Protein AF-Q9B6D2-F1 (afdb_monomer_lite)

Organism: Yarrowia lipolytica (strain CLIB 122 / E 150) (NCBI:txid284591)

Radius of gyration: 36.84 Å; chains: 1; bounding box: 107×86×89 Å

Structure (mmCIF, N/CA/C/O backbone):
data_AF-Q9B6D2-F1
#
_entry.id   AF-Q9B6D2-F1
#
loop_
_atom_site.group_PDB
_atom_site.id
_atom_site.type_symbol
_atom_site.label_atom_id
_atom_site.label_alt_id
_atom_site.label_comp_id
_atom_site.label_asym_id
_atom_site.label_entity_id
_atom_site.label_seq_id
_atom_site.pdbx_PDB_ins_code
_atom_site.Cartn_x
_atom_site.Cartn_y
_atom_site.Cartn_z
_atom_site.occupancy
_atom_site.B_iso_or_equiv
_atom_site.auth_seq_id
_atom_site.auth_comp_id
_atom_site.auth_asym_id
_atom_site.auth_atom_id
_atom_site.pdbx_PDB_model_num
ATOM 1 N N . MET A 1 1 ? -15.284 37.664 8.260 1.00 58.66 1 MET A N 1
ATOM 2 C CA . MET A 1 1 ? -15.817 36.287 8.170 1.00 58.66 1 MET A CA 1
ATOM 3 C C . MET A 1 1 ? -14.659 35.299 8.273 1.00 58.66 1 MET A C 1
ATOM 5 O O . MET A 1 1 ? -14.003 35.049 7.273 1.00 58.66 1 MET A O 1
ATOM 9 N N . TYR A 1 2 ? -14.352 34.792 9.470 1.00 69.69 2 TYR A N 1
ATOM 10 C CA . TYR A 1 2 ? -13.282 33.807 9.674 1.00 69.69 2 TYR A CA 1
ATOM 11 C C . TYR A 1 2 ? -13.768 32.735 10.651 1.00 69.69 2 TYR A C 1
ATOM 13 O O . TYR A 1 2 ? -13.781 32.960 11.857 1.00 69.69 2 TYR A O 1
ATOM 21 N N . ASN A 1 3 ? -14.158 31.577 10.119 1.00 84.06 3 ASN A N 1
ATOM 22 C CA . ASN A 1 3 ? -14.496 30.399 10.911 1.00 84.06 3 ASN A CA 1
ATOM 23 C C . ASN A 1 3 ? -13.406 29.355 10.645 1.00 84.06 3 ASN A C 1
ATOM 25 O O . ASN A 1 3 ? -13.353 28.771 9.563 1.00 84.06 3 ASN A O 1
ATOM 29 N N . ALA A 1 4 ? -12.507 29.140 11.610 1.00 84.56 4 ALA A N 1
ATOM 30 C CA . ALA A 1 4 ? -11.338 28.275 11.419 1.00 84.56 4 ALA A CA 1
ATOM 31 C C . ALA A 1 4 ? -11.726 26.849 10.979 1.00 84.56 4 ALA A C 1
ATOM 33 O O . ALA A 1 4 ? -11.124 26.318 10.049 1.00 84.56 4 ALA A O 1
ATOM 34 N N . ILE A 1 5 ? -12.781 26.274 11.575 1.00 88.19 5 ILE A N 1
ATOM 35 C CA . ILE A 1 5 ? -13.311 24.943 11.225 1.00 88.19 5 ILE A CA 1
ATOM 36 C C . ILE A 1 5 ? -13.705 24.861 9.749 1.00 88.19 5 ILE A C 1
ATOM 38 O O . ILE A 1 5 ? -13.246 23.965 9.040 1.00 88.19 5 ILE A O 1
ATOM 42 N N . SER A 1 6 ? -14.526 25.800 9.263 1.00 91.12 6 SER A N 1
ATOM 43 C CA . SER A 1 6 ? -15.007 25.744 7.880 1.00 91.12 6 SER A CA 1
ATOM 44 C C . SER A 1 6 ? -13.858 25.882 6.884 1.00 91.12 6 SER A C 1
ATOM 46 O O . SER A 1 6 ? -13.852 25.184 5.874 1.00 91.12 6 SER A O 1
ATOM 48 N N . LEU A 1 7 ? -12.837 26.691 7.195 1.00 92.81 7 LEU A N 1
ATOM 49 C CA . LEU A 1 7 ? -11.623 26.803 6.385 1.00 92.81 7 LEU A CA 1
ATOM 50 C C . LEU A 1 7 ? -10.789 25.510 6.386 1.00 92.81 7 LEU A C 1
ATOM 52 O O . LEU A 1 7 ? -10.350 25.075 5.321 1.00 92.81 7 LEU A O 1
ATOM 56 N N . ILE A 1 8 ? -10.605 24.868 7.545 1.00 93.75 8 ILE A N 1
ATOM 57 C CA . ILE A 1 8 ? -9.894 23.580 7.665 1.00 93.75 8 ILE A CA 1
ATOM 58 C C . ILE A 1 8 ? -10.576 22.489 6.821 1.00 93.75 8 ILE A C 1
ATOM 60 O O . ILE A 1 8 ? -9.881 21.669 6.226 1.00 93.75 8 ILE A O 1
ATOM 64 N N . ILE A 1 9 ? -11.909 22.500 6.725 1.00 94.38 9 ILE A N 1
ATOM 65 C CA . ILE A 1 9 ? -12.689 21.515 5.959 1.00 94.38 9 ILE A CA 1
ATOM 66 C C . ILE A 1 9 ? -12.764 21.865 4.459 1.00 94.38 9 ILE A C 1
ATOM 68 O O . ILE A 1 9 ? -12.603 20.983 3.611 1.00 94.38 9 ILE A O 1
ATOM 72 N N . ILE A 1 10 ? -12.989 23.134 4.093 1.00 94.81 10 ILE A N 1
ATOM 73 C CA . ILE A 1 10 ? -13.262 23.515 2.695 1.00 94.81 10 ILE A CA 1
ATOM 74 C C . ILE A 1 10 ? -12.000 23.591 1.827 1.00 94.81 10 ILE A C 1
ATOM 76 O O . ILE A 1 10 ? -12.053 23.216 0.657 1.00 94.81 10 ILE A O 1
ATOM 80 N N . LEU A 1 11 ? -10.848 24.015 2.365 1.00 95.81 11 LEU A N 1
ATOM 81 C CA . LEU A 1 11 ? -9.610 24.128 1.577 1.00 95.81 11 LEU A CA 1
ATOM 82 C C . LEU A 1 11 ? -9.130 22.768 1.013 1.00 95.81 11 LEU A C 1
ATOM 84 O O . LEU A 1 11 ? -8.825 22.717 -0.182 1.00 95.81 11 LEU A O 1
ATOM 88 N N . PRO A 1 12 ? -9.111 21.658 1.785 1.00 95.50 12 PRO A N 1
ATOM 89 C CA . PRO A 1 12 ? -8.809 20.319 1.270 1.00 95.50 12 PRO A CA 1
ATOM 90 C C . PRO A 1 12 ? -9.875 19.782 0.307 1.00 95.50 12 PRO A C 1
ATOM 92 O O . PRO A 1 12 ? -9.562 19.024 -0.610 1.00 95.50 12 PRO A O 1
ATOM 95 N N . CYS A 1 13 ? -11.139 20.183 0.483 1.00 96.56 13 CYS A N 1
ATOM 96 C CA . CYS A 1 13 ? -12.216 19.839 -0.445 1.00 96.56 13 CYS A CA 1
ATOM 97 C C . CYS A 1 13 ? -11.993 20.501 -1.817 1.00 96.56 13 CYS A C 1
ATOM 99 O O . CYS A 1 13 ? -12.036 19.836 -2.853 1.00 96.56 13 CYS A O 1
ATOM 101 N N . ILE A 1 14 ? -11.638 21.792 -1.827 1.00 96.94 14 ILE A N 1
ATOM 102 C CA . ILE A 1 14 ? -11.254 22.527 -3.040 1.00 96.94 14 ILE A CA 1
ATOM 103 C C . ILE A 1 14 ? -10.003 21.900 -3.674 1.00 96.94 14 ILE A C 1
ATOM 105 O O . ILE A 1 14 ? -9.982 21.686 -4.886 1.00 96.94 14 ILE A O 1
ATOM 109 N N . SER A 1 15 ? -8.980 21.548 -2.884 1.00 95.81 15 SER A N 1
ATOM 110 C CA . SER A 1 15 ? -7.762 20.918 -3.416 1.00 95.81 15 SER A CA 1
ATOM 111 C C . SER A 1 15 ? -7.998 19.499 -3.956 1.00 95.81 15 SER A C 1
ATOM 113 O O . SER A 1 15 ? -7.260 19.044 -4.827 1.00 95.81 15 SER A O 1
ATOM 115 N N . TRP A 1 16 ? -9.048 18.807 -3.511 1.00 96.69 16 TRP A N 1
ATOM 116 C CA . TRP A 1 16 ? -9.487 17.533 -4.082 1.00 96.69 16 TRP A CA 1
ATOM 117 C C . TRP A 1 16 ? -10.267 17.712 -5.392 1.00 96.69 16 TRP A C 1
ATOM 119 O O . TRP A 1 16 ? -9.879 17.138 -6.418 1.00 96.69 16 TRP A O 1
ATOM 129 N N . LEU A 1 17 ? -11.358 18.484 -5.354 1.00 97.00 17 LEU A N 1
ATOM 130 C CA . LEU A 1 17 ? -12.343 18.574 -6.435 1.00 97.00 17 LEU A CA 1
ATOM 131 C C . LEU A 1 17 ? -11.850 19.409 -7.618 1.00 97.00 17 LEU A C 1
ATOM 133 O O . LEU A 1 17 ? -12.058 19.030 -8.771 1.00 97.00 17 LEU A O 1
ATOM 137 N N . PHE A 1 18 ? -11.169 20.528 -7.367 1.00 95.94 18 PHE A N 1
ATOM 138 C CA . PHE A 1 18 ? -10.777 21.452 -8.432 1.00 95.94 18 PHE A CA 1
ATOM 139 C C . PHE A 1 18 ? -9.821 20.806 -9.462 1.00 95.94 18 PHE A C 1
ATOM 141 O O . PHE A 1 18 ? -10.059 20.954 -10.664 1.00 95.94 18 PHE A O 1
ATOM 148 N N . PRO A 1 19 ? -8.821 19.988 -9.064 1.00 95.12 19 PRO A N 1
ATOM 149 C CA . PRO A 1 19 ? -8.037 19.194 -10.010 1.00 95.12 19 PRO A CA 1
ATOM 150 C C . PRO A 1 19 ? -8.808 18.113 -10.781 1.00 95.12 19 PRO A C 1
ATOM 152 O O . PRO A 1 19 ? -8.348 17.729 -11.854 1.00 95.12 19 PRO A O 1
ATOM 155 N N . LEU A 1 20 ? -9.943 17.606 -10.278 1.00 94.25 20 LEU A N 1
ATOM 156 C CA . LEU A 1 20 ? -10.763 16.636 -11.022 1.00 94.25 20 LEU A CA 1
ATOM 157 C C . LEU A 1 20 ? -11.500 17.308 -12.180 1.00 94.25 20 LEU A C 1
ATOM 159 O O . LEU A 1 20 ? -11.475 16.793 -13.295 1.00 94.25 20 LEU A O 1
ATOM 163 N N . PHE A 1 21 ? -12.114 18.467 -11.930 1.00 94.56 21 PHE A N 1
ATOM 164 C CA . PHE A 1 21 ? -12.902 19.181 -12.938 1.00 94.56 21 PHE A CA 1
ATOM 165 C C . PHE A 1 21 ? -12.042 19.973 -13.936 1.00 94.56 21 PHE A C 1
ATOM 167 O O . PHE A 1 21 ? -12.333 19.978 -15.133 1.00 94.56 21 PHE A O 1
ATOM 174 N N . PHE A 1 22 ? -10.969 20.620 -13.467 1.00 95.00 22 PHE A N 1
ATOM 175 C CA . PHE A 1 22 ? -10.175 21.566 -14.269 1.00 95.00 22 PHE A CA 1
ATOM 176 C C . PHE A 1 22 ? -8.749 21.090 -14.582 1.00 95.00 22 PHE A C 1
ATOM 178 O O . PHE A 1 22 ? -7.970 21.798 -15.226 1.00 95.00 22 PHE A O 1
ATOM 185 N N . GLY A 1 23 ? -8.375 19.884 -14.150 1.00 91.38 23 GLY A N 1
ATOM 186 C CA . GLY A 1 23 ? -7.006 19.382 -14.275 1.00 91.38 23 GLY A CA 1
ATOM 187 C C . GLY A 1 23 ? -6.511 19.183 -15.713 1.00 91.38 23 GLY A C 1
ATOM 188 O O . GLY A 1 23 ? -5.304 19.251 -15.947 1.00 91.38 23 GLY A O 1
ATOM 189 N N . ARG A 1 24 ? -7.415 18.988 -16.687 1.00 91.19 24 ARG A N 1
ATOM 190 C CA . ARG A 1 24 ? -7.060 18.912 -18.118 1.00 91.19 24 ARG A CA 1
ATOM 191 C C . ARG A 1 24 ? -6.735 20.291 -18.702 1.00 91.19 24 ARG A C 1
ATOM 193 O O . ARG A 1 24 ? -5.881 20.388 -19.573 1.00 91.19 24 ARG A O 1
ATOM 200 N N . GLN A 1 25 ? -7.408 21.334 -18.222 1.00 94.12 25 GLN A N 1
ATOM 201 C CA . GLN A 1 25 ? -7.291 22.715 -18.685 1.00 94.12 25 GLN A CA 1
ATOM 202 C C . GLN A 1 25 ? -6.065 23.413 -18.074 1.00 94.12 25 GLN A C 1
ATOM 204 O O . GLN A 1 25 ? -5.375 24.159 -18.758 1.00 94.12 25 GLN A O 1
ATOM 209 N N . LEU A 1 26 ? -5.789 23.159 -16.791 1.00 91.06 26 LEU A N 1
ATOM 210 C CA . LEU A 1 26 ? -4.755 23.857 -16.012 1.00 91.06 26 LEU A CA 1
ATOM 211 C C . LEU A 1 26 ? -3.371 23.187 -16.063 1.00 91.06 26 LEU A C 1
ATOM 213 O O . LEU A 1 26 ? -2.359 23.809 -15.737 1.00 91.06 26 LEU A O 1
ATOM 217 N N . GLY A 1 27 ? -3.320 21.905 -16.434 1.00 92.31 27 GLY A N 1
ATOM 218 C CA . GLY A 1 27 ? -2.093 21.112 -16.444 1.00 92.31 27 GLY A CA 1
ATOM 219 C C . GLY A 1 27 ? -1.543 20.779 -15.049 1.00 92.31 27 GLY A C 1
ATOM 220 O O . GLY A 1 27 ? -1.989 21.268 -14.008 1.00 92.31 27 GLY A O 1
ATOM 221 N N . TYR A 1 28 ? -0.532 19.908 -15.017 1.00 92.56 28 TYR A N 1
ATOM 222 C CA . TYR A 1 28 ? 0.019 19.383 -13.763 1.00 92.56 28 TYR A CA 1
ATOM 223 C C . TYR A 1 28 ? 0.777 20.440 -12.943 1.00 92.56 28 TYR A C 1
ATOM 225 O O . TYR A 1 28 ? 0.679 20.438 -11.717 1.00 92.56 28 TYR A O 1
ATOM 233 N N . VAL A 1 29 ? 1.489 21.377 -13.582 1.00 93.75 29 VAL A N 1
ATOM 234 C CA . VAL A 1 29 ? 2.290 22.404 -12.882 1.00 93.75 29 VAL A CA 1
ATOM 235 C C . VAL A 1 29 ? 1.417 23.315 -12.014 1.00 93.75 29 VAL A C 1
ATOM 237 O O . VAL A 1 29 ? 1.795 23.631 -10.887 1.00 93.75 29 VAL A O 1
ATOM 240 N N . PHE A 1 30 ? 0.235 23.708 -12.499 1.00 95.56 30 PHE A N 1
ATOM 241 C CA . PHE A 1 30 ? -0.700 24.500 -11.703 1.00 95.56 30 PHE A CA 1
ATOM 242 C C . PHE A 1 30 ? -1.341 23.657 -10.594 1.00 95.56 30 PHE A C 1
ATOM 244 O O . PHE A 1 30 ? -1.321 24.060 -9.435 1.00 95.56 30 PHE A O 1
ATOM 251 N N . VAL A 1 31 ? -1.841 22.459 -10.923 1.00 95.50 31 VAL A N 1
ATOM 252 C CA . VAL A 1 31 ? -2.498 21.555 -9.959 1.00 95.50 31 VAL A CA 1
ATOM 253 C C . VAL A 1 31 ? -1.584 21.194 -8.785 1.00 95.50 31 VAL A C 1
ATOM 255 O O . VAL A 1 31 ? -2.001 21.288 -7.631 1.00 95.50 31 VAL A O 1
ATOM 258 N N . THR A 1 32 ? -0.334 20.813 -9.049 1.00 94.50 32 THR A N 1
ATOM 259 C CA . THR A 1 32 ? 0.647 20.465 -8.003 1.00 94.50 32 THR A CA 1
ATOM 260 C C . THR A 1 32 ? 0.937 21.640 -7.061 1.00 94.50 32 THR A C 1
ATOM 262 O O . THR A 1 32 ? 0.968 21.475 -5.838 1.00 94.50 32 THR A O 1
ATOM 265 N N . ARG A 1 33 ? 1.084 22.855 -7.605 1.00 94.88 33 ARG A N 1
ATOM 266 C CA . ARG A 1 33 ? 1.273 24.080 -6.812 1.00 94.88 33 ARG A CA 1
ATOM 267 C C . ARG A 1 33 ? 0.021 24.450 -6.016 1.00 94.88 33 ARG A C 1
ATOM 269 O O . ARG A 1 33 ? 0.123 24.617 -4.811 1.00 94.88 33 ARG A O 1
ATOM 276 N N . MET A 1 34 ? -1.151 24.510 -6.645 1.00 96.50 34 MET A N 1
ATOM 277 C CA . MET A 1 34 ? -2.415 24.861 -5.986 1.00 96.50 34 MET A CA 1
ATOM 278 C C . MET A 1 34 ? -2.771 23.906 -4.838 1.00 96.50 34 MET A C 1
ATOM 280 O O . MET A 1 34 ? -3.148 24.342 -3.755 1.00 96.50 34 MET A O 1
ATOM 284 N N . THR A 1 35 ? -2.653 22.595 -5.057 1.00 96.31 35 THR A N 1
ATOM 285 C CA . THR A 1 35 ? -2.968 21.607 -4.012 1.00 96.31 35 THR A CA 1
ATOM 286 C C . THR A 1 35 ? -2.002 21.710 -2.834 1.00 96.31 35 THR A C 1
ATOM 288 O O . THR A 1 35 ? -2.440 21.734 -1.686 1.00 96.31 35 THR A O 1
ATOM 291 N N . SER A 1 36 ? -0.698 21.860 -3.096 1.00 95.25 36 SER A N 1
ATOM 292 C CA . SER A 1 36 ? 0.284 22.080 -2.028 1.00 95.25 36 SER A CA 1
ATOM 293 C C . SER A 1 36 ? 0.062 23.393 -1.269 1.00 95.25 36 SER A C 1
ATOM 295 O O . SER A 1 36 ? 0.117 23.370 -0.041 1.00 95.25 36 SER A O 1
ATOM 297 N N . THR A 1 37 ? -0.250 24.515 -1.932 1.00 96.94 37 THR A N 1
ATOM 298 C CA . THR A 1 37 ? -0.495 25.791 -1.235 1.00 96.94 37 THR A CA 1
ATOM 299 C C . THR A 1 37 ? -1.759 25.756 -0.383 1.00 96.94 37 THR A C 1
ATOM 301 O O . THR A 1 37 ? -1.708 26.200 0.761 1.00 96.94 37 THR A O 1
ATOM 304 N N . LEU A 1 38 ? -2.860 25.173 -0.871 1.00 97.50 38 LEU A N 1
ATOM 305 C CA . LEU A 1 38 ? -4.093 25.013 -0.088 1.00 97.50 38 LEU A CA 1
ATOM 306 C C . LEU A 1 38 ? -3.852 24.191 1.185 1.00 97.50 38 LEU A C 1
ATOM 308 O O . LEU A 1 38 ? -4.224 24.622 2.276 1.00 97.50 38 LEU A O 1
ATOM 312 N N . ILE A 1 39 ? -3.152 23.059 1.077 1.00 95.12 39 ILE A N 1
ATOM 313 C CA . ILE A 1 39 ? -2.816 22.230 2.240 1.00 95.12 39 ILE A CA 1
ATOM 314 C C . ILE A 1 39 ? -1.845 22.960 3.188 1.00 95.12 39 ILE A C 1
ATOM 316 O O . ILE A 1 39 ? -2.033 22.910 4.403 1.00 95.12 39 ILE A O 1
ATOM 320 N N . ILE A 1 40 ? -0.858 23.712 2.684 1.00 95.38 40 ILE A N 1
ATOM 321 C CA . ILE A 1 40 ? 0.010 24.552 3.532 1.00 95.38 40 ILE A CA 1
ATOM 322 C C . ILE A 1 40 ? -0.824 25.589 4.298 1.00 95.38 40 ILE A C 1
ATOM 324 O O . ILE A 1 40 ? -0.661 25.713 5.512 1.00 95.38 40 ILE A O 1
ATOM 328 N N . ILE A 1 41 ? -1.770 26.272 3.649 1.00 96.62 41 ILE A N 1
ATOM 329 C CA . ILE A 1 41 ? -2.660 27.226 4.326 1.00 96.62 41 ILE A CA 1
ATOM 330 C C . ILE A 1 41 ? -3.480 26.518 5.418 1.00 96.62 41 ILE A C 1
ATOM 332 O O . ILE A 1 41 ? -3.551 27.030 6.535 1.00 96.62 41 ILE A O 1
ATOM 336 N N . THR A 1 42 ? -3.994 25.302 5.179 1.00 95.75 42 THR A N 1
ATOM 337 C CA . THR A 1 42 ? -4.675 24.542 6.249 1.00 95.75 42 THR A CA 1
ATOM 338 C C . THR A 1 42 ? -3.760 24.203 7.419 1.00 95.75 42 THR A C 1
ATOM 340 O O . THR A 1 42 ? -4.217 24.271 8.556 1.00 95.75 42 THR A O 1
ATOM 343 N N . THR A 1 43 ? -2.467 23.921 7.190 1.00 90.94 43 THR A N 1
ATOM 344 C CA . THR A 1 43 ? -1.531 23.686 8.305 1.00 90.94 43 THR A CA 1
ATOM 345 C C . THR A 1 43 ? -1.390 24.914 9.187 1.00 90.94 43 THR A C 1
ATOM 347 O O . THR A 1 43 ? -1.482 24.803 10.409 1.00 90.94 43 THR A O 1
ATOM 350 N N . LEU A 1 44 ? -1.228 26.090 8.576 1.00 95.19 44 LEU A N 1
ATOM 351 C CA . LEU A 1 44 ? -1.072 27.356 9.288 1.00 95.19 44 LEU A CA 1
ATOM 352 C C . LEU A 1 44 ? -2.335 27.696 10.090 1.00 95.19 44 LEU A C 1
ATOM 354 O O . LEU A 1 44 ? -2.225 28.098 11.245 1.00 95.19 44 LEU A O 1
ATOM 358 N N . ILE A 1 45 ? -3.522 27.441 9.529 1.00 94.00 45 ILE A N 1
ATOM 359 C CA . ILE A 1 45 ? -4.798 27.592 10.241 1.00 94.00 45 ILE A CA 1
ATOM 360 C C . ILE A 1 45 ? -4.896 26.602 11.415 1.00 94.00 45 ILE A C 1
ATOM 362 O O . ILE A 1 45 ? -5.257 27.019 12.512 1.00 94.00 45 ILE A O 1
ATOM 366 N N . THR A 1 46 ? -4.512 25.327 11.251 1.00 91.38 46 THR A N 1
ATOM 367 C CA . THR A 1 46 ? -4.507 24.370 12.379 1.00 91.38 46 THR A CA 1
ATOM 368 C C . THR A 1 46 ? -3.503 24.738 13.475 1.00 91.38 46 THR A C 1
ATOM 370 O O . THR A 1 46 ? -3.815 24.584 14.651 1.00 91.38 46 THR A O 1
ATOM 373 N N . TYR A 1 47 ? -2.330 25.281 13.131 1.00 90.19 47 TYR A N 1
ATOM 374 C CA . TYR A 1 47 ? -1.372 25.784 14.123 1.00 90.19 47 TYR A CA 1
ATOM 375 C C . TYR A 1 47 ? -1.897 27.014 14.869 1.00 90.19 47 TYR A C 1
ATOM 377 O O . TYR A 1 47 ? -1.750 27.098 16.088 1.00 90.19 47 TYR A O 1
ATOM 385 N N . TYR A 1 48 ? -2.531 27.946 14.155 1.00 91.62 48 TYR A N 1
ATOM 386 C CA . TYR A 1 48 ? -3.150 29.125 14.755 1.00 91.62 48 TYR A CA 1
ATOM 387 C C . TYR A 1 48 ? -4.297 28.741 15.700 1.00 91.62 48 TYR A C 1
ATOM 389 O O . TYR A 1 48 ? -4.342 29.214 16.834 1.00 91.62 48 TYR A O 1
ATOM 397 N N . TYR A 1 49 ? -5.167 27.817 15.284 1.00 90.12 49 TYR A N 1
ATOM 398 C CA . TYR A 1 49 ? -6.252 27.329 16.132 1.00 90.12 49 TYR A CA 1
ATOM 399 C C . TYR A 1 49 ? -5.740 26.549 17.354 1.00 90.12 49 TYR A C 1
ATOM 401 O O . TYR A 1 49 ? -6.248 26.735 18.454 1.00 90.12 49 TYR A O 1
ATOM 409 N N . PHE A 1 50 ? -4.682 25.743 17.209 1.00 88.44 50 PHE A N 1
ATOM 410 C CA . PHE A 1 50 ? -4.031 25.097 18.354 1.00 88.44 50 PHE A CA 1
ATOM 411 C C . PHE A 1 50 ? -3.500 26.116 19.373 1.00 88.44 50 PHE A C 1
ATOM 413 O O . PHE A 1 50 ? -3.694 25.938 20.573 1.00 88.44 50 PHE A O 1
ATOM 420 N N . TYR A 1 51 ? -2.883 27.208 18.910 1.00 89.50 51 TYR A N 1
ATOM 421 C CA . TYR A 1 51 ? -2.442 28.296 19.784 1.00 89.50 51 TYR A CA 1
ATOM 422 C C . TYR A 1 51 ? -3.619 28.984 20.501 1.00 89.50 51 TYR A C 1
ATOM 424 O O . TYR A 1 51 ? -3.532 29.241 21.699 1.00 89.50 51 TYR A O 1
ATOM 432 N N . GLN A 1 52 ? -4.741 29.218 19.809 1.00 87.88 52 GLN A N 1
ATOM 433 C CA . GLN A 1 52 ? -5.962 29.748 20.430 1.00 87.88 52 GLN A CA 1
ATOM 434 C C . GLN A 1 52 ? -6.553 28.793 21.479 1.00 87.88 52 GLN A C 1
ATOM 436 O O . GLN A 1 52 ? -6.935 29.237 22.561 1.00 87.88 52 GLN A O 1
ATOM 441 N N . LEU A 1 53 ? -6.603 27.488 21.189 1.00 86.38 53 LEU A N 1
ATOM 442 C CA . LEU A 1 53 ? -7.172 26.489 22.095 1.00 86.38 53 LEU A CA 1
ATOM 443 C C . LEU A 1 53 ? -6.308 26.291 23.351 1.00 86.38 53 LEU A C 1
ATOM 445 O O . LEU A 1 53 ? -6.856 26.127 24.434 1.00 86.38 53 LEU A O 1
ATOM 449 N N . LEU A 1 54 ? -4.979 26.416 23.247 1.00 84.50 54 LEU A N 1
ATOM 450 C CA . LEU A 1 54 ? -4.090 26.480 24.418 1.00 84.50 54 LEU A CA 1
ATOM 451 C C . LEU A 1 54 ? -4.352 27.699 25.322 1.00 84.50 54 LEU A C 1
ATOM 453 O O . LEU A 1 54 ? -4.054 27.632 26.512 1.00 84.50 54 LEU A O 1
ATOM 457 N N . GLY A 1 55 ? -4.869 28.803 24.772 1.00 84.50 55 GLY A N 1
ATOM 458 C CA . GLY A 1 55 ? -5.186 30.019 25.527 1.00 84.50 55 GLY A CA 1
ATOM 459 C C . GLY A 1 55 ? -6.581 30.009 26.158 1.00 84.50 55 GLY A C 1
ATOM 460 O O . GLY A 1 55 ? -6.715 30.306 27.340 1.00 84.50 55 GLY A O 1
ATOM 461 N N . ASN A 1 56 ? -7.611 29.656 25.380 1.00 79.94 56 ASN A N 1
ATOM 462 C CA . ASN A 1 56 ? -9.016 29.785 25.794 1.00 79.94 56 ASN A CA 1
ATOM 463 C C . ASN A 1 56 ? -9.716 28.459 26.142 1.00 79.94 56 ASN A C 1
ATOM 465 O O . ASN A 1 56 ? -10.815 28.509 26.679 1.00 79.94 56 ASN A O 1
ATOM 469 N N . ASN A 1 57 ? -9.132 27.300 25.810 1.00 79.25 57 ASN A N 1
ATOM 470 C CA . ASN A 1 57 ? -9.611 25.926 26.072 1.00 79.25 57 ASN A CA 1
ATOM 471 C C . ASN A 1 57 ? -11.082 25.582 25.717 1.00 79.25 57 ASN A C 1
ATOM 473 O O . ASN A 1 57 ? -11.530 24.470 25.986 1.00 79.25 57 ASN A O 1
ATOM 477 N N . ASN A 1 58 ? -11.822 26.492 25.082 1.00 80.19 58 ASN A N 1
ATOM 478 C CA . ASN A 1 58 ? -13.175 26.256 24.591 1.00 80.19 58 ASN A CA 1
ATOM 479 C C . ASN A 1 58 ? -13.116 25.614 23.193 1.00 80.19 58 ASN A C 1
ATOM 481 O O . ASN A 1 58 ? -12.562 26.237 22.276 1.00 80.19 58 ASN A O 1
ATOM 485 N N . PRO A 1 59 ? -13.686 24.410 22.996 1.00 83.88 59 PRO A N 1
ATOM 486 C CA . PRO A 1 59 ? -13.850 23.849 21.663 1.00 83.88 59 PRO A CA 1
ATOM 487 C C . PRO A 1 59 ? -14.825 24.710 20.854 1.00 83.88 59 PRO A C 1
ATOM 489 O O . PRO A 1 59 ? -15.729 25.346 21.401 1.00 83.88 59 PRO A O 1
ATOM 492 N N . ILE A 1 60 ? -14.632 24.752 19.536 1.00 85.19 60 ILE A N 1
ATOM 493 C CA . ILE A 1 60 ? -15.619 25.334 18.623 1.00 85.19 60 ILE A CA 1
ATOM 494 C C . ILE A 1 60 ? -16.428 24.194 18.013 1.00 85.19 60 ILE A C 1
ATOM 496 O O . ILE A 1 60 ? -15.852 23.227 17.509 1.00 85.19 60 ILE A O 1
ATOM 500 N N . ASN A 1 61 ? -17.748 24.373 18.007 1.00 89.62 61 ASN A N 1
ATOM 501 C CA . ASN A 1 61 ? -18.696 23.495 17.334 1.00 89.62 61 ASN A CA 1
ATOM 502 C C . ASN A 1 61 ? -19.267 24.204 16.100 1.00 89.62 61 ASN A C 1
ATOM 504 O O . ASN A 1 61 ? -19.418 25.427 16.071 1.00 89.62 61 ASN A O 1
ATOM 508 N N . LEU A 1 62 ? -19.536 23.429 15.057 1.00 90.56 62 LEU A N 1
ATOM 509 C CA . LEU A 1 62 ? -20.069 23.872 13.779 1.00 90.56 62 LEU A CA 1
ATOM 510 C C . LEU A 1 62 ? -21.126 22.862 13.333 1.00 90.56 62 LEU A C 1
ATOM 512 O O . LEU A 1 62 ? -20.809 21.753 12.904 1.00 90.56 62 LEU A O 1
ATOM 516 N N . GLU A 1 63 ? -22.381 23.263 13.459 1.00 90.31 63 GLU A N 1
ATOM 517 C CA . GLU A 1 63 ? -23.548 22.508 13.011 1.00 90.31 63 GLU A CA 1
ATOM 518 C C . GLU A 1 63 ? -23.903 22.972 11.593 1.00 90.31 63 GLU A C 1
ATOM 520 O O . GLU A 1 63 ? -23.914 24.176 11.325 1.00 90.31 63 GLU A O 1
ATOM 525 N N . LEU A 1 64 ? -24.119 22.038 10.659 1.00 90.12 64 LEU A N 1
ATOM 526 C CA . LEU A 1 64 ? -24.442 22.371 9.265 1.00 90.12 64 LEU A CA 1
ATOM 527 C C . LEU A 1 64 ? -25.925 22.188 8.941 1.00 90.12 64 LEU A C 1
ATOM 529 O O . LEU A 1 64 ? -26.628 23.156 8.671 1.00 90.12 64 LEU A O 1
ATOM 533 N N . PHE A 1 65 ? -26.371 20.936 8.885 1.00 91.81 65 PHE A N 1
ATOM 534 C CA . PHE A 1 65 ? -27.735 20.555 8.536 1.00 91.81 65 PHE A CA 1
ATOM 535 C C . PHE A 1 65 ? -28.039 19.147 9.055 1.00 91.81 65 PHE A C 1
ATOM 537 O O . PHE A 1 65 ? -27.130 18.352 9.321 1.00 91.81 65 PHE A O 1
ATOM 544 N N . ASN A 1 66 ? -29.328 18.841 9.167 1.00 92.88 66 ASN A N 1
ATOM 545 C CA . ASN A 1 66 ? -29.817 17.530 9.566 1.00 92.88 66 ASN A CA 1
ATOM 546 C C . ASN A 1 66 ? -29.732 16.541 8.393 1.00 92.88 66 ASN A C 1
ATOM 548 O O . ASN A 1 66 ? -30.208 16.837 7.297 1.00 92.88 66 ASN A O 1
ATOM 552 N N . TYR A 1 67 ? -29.088 15.392 8.605 1.00 93.19 67 TYR A N 1
ATOM 553 C CA . TYR A 1 67 ? -28.971 14.333 7.601 1.00 93.19 67 TYR A CA 1
ATOM 554 C C . TYR A 1 67 ? -30.169 13.382 7.624 1.00 93.19 67 TYR A C 1
ATOM 556 O O . TYR A 1 67 ? -30.647 12.977 6.565 1.00 93.19 67 TYR A O 1
ATOM 564 N N . LEU A 1 68 ? -30.618 13.001 8.820 1.00 93.44 68 LEU A N 1
ATOM 565 C CA . LEU A 1 68 ? -31.701 12.051 9.033 1.00 93.44 68 LEU A CA 1
ATOM 566 C C . LEU A 1 68 ? -32.332 12.303 10.402 1.00 93.44 68 LEU A C 1
ATOM 568 O O . LEU A 1 68 ? -31.643 12.240 11.416 1.00 93.44 68 LEU A O 1
ATOM 572 N N . ASN A 1 69 ? -33.646 12.513 10.404 1.00 94.06 69 ASN A N 1
ATOM 573 C CA . ASN A 1 69 ? -34.474 12.638 11.597 1.00 94.06 69 ASN A CA 1
ATOM 574 C C . ASN A 1 69 ? -35.693 11.727 11.418 1.00 94.06 69 ASN A C 1
ATOM 576 O O . ASN A 1 69 ? -36.573 12.022 10.605 1.00 94.06 69 ASN A O 1
ATOM 580 N N . ILE A 1 70 ? -35.681 10.568 12.082 1.00 93.81 70 ILE A N 1
ATOM 581 C CA . ILE A 1 70 ? -36.735 9.550 11.988 1.00 93.81 70 ILE A CA 1
ATOM 582 C C . ILE A 1 70 ? -36.977 8.960 13.378 1.00 93.81 70 ILE A C 1
ATOM 584 O O . ILE A 1 70 ? -36.064 8.390 13.973 1.00 93.81 70 ILE A O 1
ATOM 588 N N . ASP A 1 71 ? -38.226 9.033 13.844 1.00 93.38 71 ASP A N 1
ATOM 589 C CA . ASP A 1 71 ? -38.662 8.531 15.153 1.00 93.38 71 ASP A CA 1
ATOM 590 C C . ASP A 1 71 ? -37.825 9.130 16.303 1.00 93.38 71 ASP A C 1
ATOM 592 O O . ASP A 1 71 ? -37.904 10.334 16.542 1.00 93.38 71 ASP A O 1
ATOM 596 N N . TYR A 1 72 ? -36.987 8.337 16.976 1.00 90.12 72 TYR A N 1
ATOM 597 C CA . TYR A 1 72 ? -36.061 8.813 18.011 1.00 90.12 72 TYR A CA 1
ATOM 598 C C . TYR A 1 72 ? -34.650 9.146 17.489 1.00 90.12 72 TYR A C 1
ATOM 600 O O . TYR A 1 72 ? -33.838 9.702 18.229 1.00 90.12 72 TYR A O 1
ATOM 608 N N . LEU A 1 73 ? -34.325 8.787 16.242 1.00 92.50 73 LEU A N 1
ATOM 609 C CA . LEU A 1 73 ? -32.972 8.858 15.694 1.00 92.50 73 LEU A CA 1
ATOM 610 C C . LEU A 1 73 ? -32.741 10.176 14.940 1.00 92.50 73 LEU A C 1
ATOM 612 O O . LEU A 1 73 ? -33.108 10.308 13.771 1.00 92.50 73 LEU A O 1
ATOM 616 N N . ASP A 1 74 ? -32.065 11.116 15.604 1.00 92.81 74 ASP A N 1
ATOM 617 C CA . ASP A 1 74 ? -31.602 12.381 15.019 1.00 92.81 74 ASP A CA 1
ATOM 618 C C . ASP A 1 74 ? -30.091 12.353 14.713 1.00 92.81 74 ASP A C 1
ATOM 620 O O . ASP A 1 74 ? -29.260 12.076 15.588 1.00 92.81 74 ASP A O 1
ATOM 624 N N . ILE A 1 75 ? -29.721 12.634 13.459 1.00 93.81 75 ILE A N 1
ATOM 625 C CA . ILE A 1 75 ? -28.342 12.619 12.955 1.00 93.81 75 ILE A CA 1
ATOM 626 C C . ILE A 1 75 ? -28.053 13.925 12.209 1.00 93.81 75 ILE A C 1
ATOM 628 O O . ILE A 1 75 ? -28.432 14.101 11.052 1.00 93.81 75 ILE A O 1
ATOM 632 N N . ASN A 1 76 ? -27.283 14.812 12.840 1.00 93.19 76 ASN A N 1
ATOM 633 C CA . ASN A 1 76 ? -26.852 16.084 12.253 1.00 93.19 76 ASN A CA 1
ATOM 634 C C . ASN A 1 76 ? -25.401 16.024 11.741 1.00 93.19 76 ASN A C 1
ATOM 636 O O . ASN A 1 76 ? -24.550 15.337 12.318 1.00 93.19 76 ASN A O 1
ATOM 640 N N . TYR A 1 77 ? -25.086 16.766 10.673 1.00 93.56 77 TYR A N 1
ATOM 641 C CA . TYR A 1 77 ? -23.701 16.996 10.244 1.00 93.56 77 TYR A CA 1
ATOM 642 C C . TYR A 1 77 ? -23.034 18.039 11.151 1.00 93.56 77 TYR A C 1
ATOM 644 O O . TYR A 1 77 ? -22.914 19.215 10.800 1.00 93.56 77 TYR A O 1
ATOM 652 N N . ASN A 1 78 ? -22.600 17.575 12.324 1.00 92.94 78 ASN A N 1
ATOM 653 C CA . ASN A 1 78 ? -21.959 18.389 13.351 1.00 92.94 78 ASN A CA 1
ATOM 654 C C . ASN A 1 78 ? -20.450 18.124 13.409 1.00 92.94 78 ASN A C 1
ATOM 656 O O . ASN A 1 78 ? -20.000 16.973 13.449 1.00 92.94 78 ASN A O 1
ATOM 660 N N . PHE A 1 79 ? -19.675 19.205 13.457 1.00 94.19 79 PHE A N 1
ATOM 661 C CA . PHE A 1 79 ? -18.221 19.196 13.565 1.00 94.19 79 PHE A CA 1
ATOM 662 C C . PHE A 1 79 ? -17.755 19.926 14.828 1.00 94.19 79 PHE A C 1
ATOM 664 O O . PHE A 1 79 ? -18.314 20.951 15.196 1.00 94.19 79 PHE A O 1
ATOM 671 N N . GLU A 1 80 ? -16.713 19.418 15.471 1.00 91.44 80 GLU A N 1
ATOM 672 C CA . GLU A 1 80 ? -16.223 19.842 16.784 1.00 91.44 80 GLU A CA 1
ATOM 673 C C . GLU A 1 80 ? -14.693 19.755 16.793 1.00 91.44 80 GLU A C 1
ATOM 675 O O . GLU A 1 80 ? -14.128 18.769 16.307 1.00 91.44 80 GLU A O 1
ATOM 680 N N . ILE A 1 81 ? -14.008 20.787 17.310 1.00 91.06 81 ILE A N 1
ATOM 681 C CA . ILE A 1 81 ? -12.547 20.747 17.484 1.00 91.06 81 ILE A CA 1
ATOM 682 C C . ILE A 1 81 ? -12.128 20.835 18.958 1.00 91.06 81 ILE A C 1
ATOM 684 O O . ILE A 1 81 ? -11.769 21.895 19.467 1.00 91.06 81 ILE A O 1
ATOM 688 N N . ASP A 1 82 ? -12.083 19.671 19.609 1.00 88.88 82 ASP A N 1
ATOM 689 C CA . ASP A 1 82 ? -11.499 19.461 20.943 1.00 88.88 82 ASP A CA 1
ATOM 690 C C . ASP A 1 82 ? -9.969 19.305 20.939 1.00 88.88 82 ASP A C 1
ATOM 692 O O . ASP A 1 82 ? -9.353 19.025 19.908 1.00 88.88 82 ASP A O 1
ATOM 696 N N . ALA A 1 83 ? -9.362 19.291 22.132 1.00 84.44 83 ALA A N 1
ATOM 697 C CA . ALA A 1 83 ? -7.951 18.954 22.362 1.00 84.44 83 ALA A CA 1
ATOM 698 C C . ALA A 1 83 ? -7.483 17.633 21.693 1.00 84.44 83 ALA A C 1
ATOM 700 O O . ALA A 1 83 ? -6.371 17.561 21.156 1.00 84.44 83 ALA A O 1
ATOM 701 N N . LEU A 1 84 ? -8.317 16.583 21.674 1.00 83.69 84 LEU A N 1
ATOM 702 C CA . LEU A 1 84 ? -7.991 15.319 20.989 1.00 83.69 84 LEU A CA 1
ATOM 703 C C . LEU A 1 84 ? -7.991 15.478 19.459 1.00 83.69 84 LEU A C 1
ATOM 705 O O . LEU A 1 84 ? -7.132 14.933 18.767 1.00 83.69 84 LEU A O 1
ATOM 709 N N . THR A 1 85 ? -8.952 16.228 18.925 1.00 89.12 85 THR A N 1
ATOM 710 C CA . THR A 1 85 ? -9.110 16.384 17.476 1.00 89.12 85 THR A CA 1
ATOM 711 C C . THR A 1 85 ? -8.048 17.330 16.913 1.00 89.12 85 THR A C 1
ATOM 713 O O . THR A 1 85 ? -7.422 16.993 15.912 1.00 89.12 85 THR A O 1
ATOM 716 N N . ILE A 1 86 ? -7.721 18.445 17.589 1.00 88.19 86 ILE A N 1
ATOM 717 C CA . ILE A 1 86 ? -6.689 19.384 17.124 1.00 88.19 86 ILE A CA 1
ATOM 718 C C . ILE A 1 86 ? -5.297 18.749 17.110 1.00 88.19 86 ILE A C 1
ATOM 720 O O . ILE A 1 86 ? -4.522 18.983 16.186 1.00 88.19 86 ILE A O 1
ATOM 724 N N . THR A 1 87 ? -4.979 17.888 18.080 1.00 81.31 87 THR A N 1
ATOM 725 C CA . THR A 1 87 ? -3.682 17.192 18.115 1.00 81.31 87 THR A CA 1
ATOM 726 C C . THR A 1 87 ? -3.549 16.165 16.991 1.00 81.31 87 THR A C 1
ATOM 728 O O . THR A 1 87 ? -2.471 16.032 16.406 1.00 81.31 87 THR A O 1
ATOM 731 N N . MET A 1 88 ? -4.650 15.516 16.605 1.00 82.69 88 MET A N 1
ATOM 732 C CA . MET A 1 88 ? -4.715 14.698 15.394 1.00 82.69 88 MET A CA 1
ATOM 733 C C . MET A 1 88 ? -4.670 15.542 14.111 1.00 82.69 88 MET A C 1
ATOM 735 O O . MET A 1 88 ? -3.925 15.199 13.194 1.00 82.69 88 MET A O 1
ATOM 739 N N . LEU A 1 89 ? -5.389 16.667 14.041 1.00 88.44 89 LEU A N 1
ATOM 740 C CA . LEU A 1 89 ? -5.374 17.578 12.891 1.00 88.44 89 LEU A CA 1
ATOM 741 C C . LEU A 1 89 ? -3.972 18.126 12.621 1.00 88.44 89 LEU A C 1
ATOM 743 O O . LEU A 1 89 ? -3.530 18.068 11.478 1.00 88.44 89 LEU A O 1
A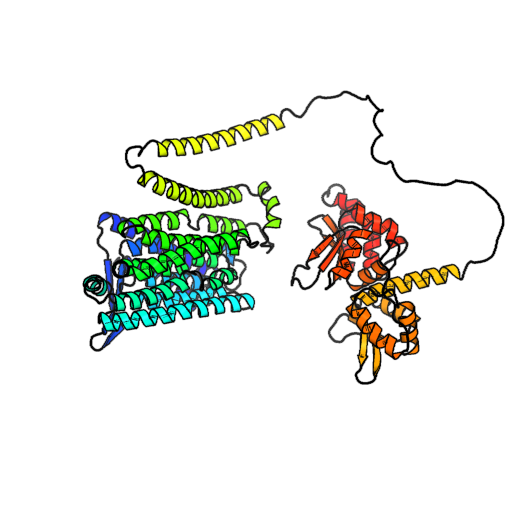TOM 747 N N . LEU A 1 90 ? -3.242 18.567 13.652 1.00 84.50 90 LEU A N 1
ATOM 748 C CA . LEU A 1 90 ? -1.842 18.986 13.528 1.00 84.50 90 LEU A CA 1
ATOM 749 C C . LEU A 1 90 ? -0.985 17.905 12.863 1.00 84.50 90 LEU A C 1
ATOM 751 O O . LEU A 1 90 ? -0.203 18.206 11.966 1.00 84.50 90 LEU A O 1
ATOM 755 N N . ALA A 1 91 ? -1.133 16.640 13.258 1.00 77.94 91 ALA A N 1
ATOM 756 C CA . ALA A 1 91 ? -0.411 15.542 12.624 1.00 77.94 91 ALA A CA 1
ATOM 757 C C . ALA A 1 91 ? -0.820 15.346 11.154 1.00 77.94 91 ALA A C 1
ATOM 759 O O . ALA A 1 91 ? 0.035 15.248 10.273 1.00 77.94 91 ALA A O 1
ATOM 760 N N . ILE A 1 92 ? -2.127 15.309 10.884 1.00 87.38 92 ILE A N 1
ATOM 761 C CA . ILE A 1 92 ? -2.685 15.057 9.551 1.00 87.38 92 ILE A CA 1
ATOM 762 C C . ILE A 1 92 ? -2.266 16.155 8.571 1.00 87.38 92 ILE A C 1
ATOM 764 O O . ILE A 1 92 ? -1.731 15.844 7.504 1.00 87.38 92 ILE A O 1
ATOM 768 N N . THR A 1 93 ? -2.475 17.428 8.918 1.00 88.81 93 THR A N 1
ATOM 769 C CA . THR A 1 93 ? -2.197 18.553 8.017 1.00 88.81 93 THR A CA 1
ATOM 770 C C . THR A 1 93 ? -0.696 18.705 7.784 1.00 88.81 93 THR A C 1
ATOM 772 O O . THR A 1 93 ? -0.277 18.853 6.635 1.00 88.81 93 THR A O 1
ATOM 775 N N . THR A 1 94 ? 0.141 18.624 8.826 1.00 83.81 94 THR A N 1
ATOM 776 C CA . THR A 1 94 ? 1.598 18.828 8.693 1.00 83.81 94 THR A CA 1
ATOM 777 C C . THR A 1 94 ? 2.271 17.731 7.886 1.00 83.81 94 THR A C 1
ATOM 779 O O . THR A 1 94 ? 3.128 18.009 7.048 1.00 83.81 94 THR A O 1
ATOM 782 N N . ILE A 1 95 ? 1.868 16.475 8.079 1.00 81.00 95 ILE A N 1
ATOM 783 C CA . ILE A 1 95 ? 2.420 15.376 7.290 1.00 81.00 95 ILE A CA 1
ATOM 784 C C . ILE A 1 95 ? 1.856 15.429 5.868 1.00 81.00 95 ILE A C 1
ATOM 786 O O . ILE A 1 95 ? 2.603 15.207 4.915 1.00 81.00 95 ILE A O 1
ATOM 790 N N . SER A 1 96 ? 0.586 15.811 5.698 1.00 87.19 96 SER A N 1
ATOM 791 C CA . SER A 1 96 ? 0.002 16.065 4.381 1.00 87.19 96 SER A CA 1
ATOM 792 C C . SER A 1 96 ? 0.775 17.123 3.590 1.00 87.19 96 SER A C 1
ATOM 794 O O . SER A 1 96 ? 1.130 16.857 2.442 1.00 87.19 96 SER A O 1
ATOM 796 N N . SER A 1 97 ? 1.094 18.286 4.172 1.00 86.00 97 SER A N 1
ATOM 797 C CA . SER A 1 97 ? 1.811 19.352 3.454 1.00 86.00 97 SER A CA 1
ATOM 798 C C . SER A 1 97 ? 3.215 18.908 3.036 1.00 86.00 97 SER A C 1
ATOM 800 O O . SER A 1 97 ? 3.604 19.091 1.881 1.00 86.00 97 SER A O 1
ATOM 802 N N . MET A 1 98 ? 3.939 18.222 3.926 1.00 81.50 98 MET A N 1
ATOM 803 C CA . MET A 1 98 ? 5.260 17.655 3.632 1.00 81.50 98 MET A CA 1
ATOM 804 C C . MET A 1 98 ? 5.197 16.582 2.535 1.00 81.50 98 MET A C 1
ATOM 806 O O . MET A 1 98 ? 6.067 16.543 1.664 1.00 81.50 98 MET A O 1
ATOM 810 N N . VAL A 1 99 ? 4.160 15.735 2.534 1.00 84.44 99 VAL A N 1
ATOM 811 C CA . VAL A 1 99 ? 3.925 14.731 1.484 1.00 84.44 99 VAL A CA 1
ATOM 812 C C . VAL A 1 99 ? 3.580 15.391 0.148 1.00 84.44 99 VAL A C 1
ATOM 814 O O . VAL A 1 99 ? 4.150 14.983 -0.862 1.00 84.44 99 VAL A O 1
ATOM 817 N N . HIS A 1 100 ? 2.731 16.426 0.133 1.00 88.25 100 HIS A N 1
ATOM 818 C CA . HIS A 1 100 ? 2.383 17.175 -1.080 1.00 88.25 100 HIS A CA 1
ATOM 819 C C . HIS A 1 100 ? 3.624 17.828 -1.705 1.00 88.25 100 HIS A C 1
ATOM 821 O O . HIS A 1 100 ? 3.887 17.610 -2.888 1.00 88.25 100 HIS A O 1
ATOM 827 N N . ILE A 1 101 ? 4.431 18.549 -0.913 1.00 86.88 101 ILE A N 1
ATOM 828 C CA . ILE A 1 101 ? 5.698 19.154 -1.367 1.00 86.88 101 ILE A CA 1
ATOM 829 C C . ILE A 1 101 ? 6.648 18.072 -1.903 1.00 86.88 101 ILE A C 1
ATOM 831 O O . ILE A 1 101 ? 7.208 18.218 -2.990 1.00 86.88 101 ILE A O 1
ATOM 835 N N . TYR A 1 102 ? 6.804 16.957 -1.180 1.00 79.69 102 TYR A N 1
ATOM 836 C CA . TYR A 1 102 ? 7.659 15.853 -1.616 1.00 79.69 102 TYR A CA 1
ATOM 837 C C . TYR A 1 102 ? 7.189 15.226 -2.940 1.00 79.69 102 TYR A C 1
ATOM 839 O O . TYR A 1 102 ? 8.017 14.906 -3.799 1.00 79.69 102 TYR A O 1
ATOM 847 N N . SER A 1 103 ? 5.876 15.078 -3.142 1.00 86.06 103 SER A N 1
ATOM 848 C CA . SER A 1 103 ? 5.340 14.484 -4.366 1.00 86.06 103 SER A CA 1
ATOM 849 C C . SER A 1 103 ? 5.550 15.323 -5.623 1.00 86.06 103 SER A C 1
ATOM 851 O O . SER A 1 103 ? 5.544 14.736 -6.702 1.00 86.06 103 SER A O 1
ATOM 853 N N . ILE A 1 104 ? 5.791 16.639 -5.508 1.00 88.25 104 ILE A N 1
ATOM 854 C CA . ILE A 1 104 ? 6.102 17.495 -6.671 1.00 88.25 104 ILE A CA 1
ATOM 855 C C . ILE A 1 104 ? 7.397 17.011 -7.320 1.00 88.25 104 ILE A C 1
ATOM 857 O O . ILE A 1 104 ? 7.443 16.813 -8.527 1.00 88.25 104 ILE A O 1
ATOM 861 N N . GLY A 1 105 ? 8.421 16.753 -6.500 1.00 81.62 105 GLY A N 1
ATOM 862 C CA . GLY A 1 105 ? 9.638 16.099 -6.965 1.00 81.62 105 GLY A CA 1
ATOM 863 C C . GLY A 1 105 ? 9.349 14.663 -7.392 1.00 81.62 105 GLY A C 1
ATOM 864 O O . GLY A 1 105 ? 9.538 14.318 -8.548 1.00 81.62 105 GLY A O 1
ATOM 865 N N . TYR A 1 106 ? 8.853 13.821 -6.478 1.00 81.31 106 TYR A N 1
ATOM 866 C CA . TYR A 1 106 ? 8.799 12.370 -6.702 1.00 81.31 106 TYR A CA 1
ATOM 867 C C . TYR A 1 106 ? 8.015 11.921 -7.950 1.00 81.31 106 TYR A C 1
ATOM 869 O O . TYR A 1 106 ? 8.373 10.906 -8.543 1.00 81.31 106 TYR A O 1
ATOM 877 N N . MET A 1 107 ? 6.960 12.648 -8.333 1.00 87.25 107 MET A N 1
ATOM 878 C CA . MET A 1 107 ? 6.077 12.285 -9.449 1.00 87.25 107 MET A CA 1
ATOM 879 C C . MET A 1 107 ? 6.364 13.062 -10.746 1.00 87.25 107 MET A C 1
ATOM 881 O O . MET A 1 107 ? 5.608 12.908 -11.699 1.00 87.25 107 MET A O 1
ATOM 885 N N . GLU A 1 108 ? 7.418 13.884 -10.807 1.00 87.75 108 GLU A N 1
ATOM 886 C CA . GLU A 1 108 ? 7.709 14.803 -11.926 1.00 87.75 108 GLU A CA 1
ATOM 887 C C . GLU A 1 108 ? 7.745 14.114 -13.305 1.00 87.75 108 GLU A C 1
ATOM 889 O O . GLU A 1 108 ? 7.323 14.698 -14.303 1.00 87.75 108 GLU A O 1
ATOM 894 N N . THR A 1 109 ? 8.203 12.858 -13.361 1.00 87.56 109 THR A N 1
ATOM 895 C CA . THR A 1 109 ? 8.309 12.056 -14.594 1.00 87.56 109 THR A CA 1
ATOM 896 C C . THR A 1 109 ? 7.076 11.196 -14.906 1.00 87.56 109 THR A C 1
ATOM 898 O O . THR A 1 109 ? 7.011 10.599 -15.980 1.00 87.56 109 THR A O 1
ATOM 901 N N . ASP A 1 110 ? 6.093 11.121 -14.003 1.00 89.62 110 ASP A N 1
ATOM 902 C CA . ASP A 1 110 ? 4.884 10.304 -14.167 1.00 89.62 110 ASP A CA 1
ATOM 903 C C . ASP A 1 110 ? 3.790 11.098 -14.927 1.00 89.62 110 ASP A C 1
ATOM 905 O O . ASP A 1 110 ? 3.525 12.257 -14.592 1.00 89.62 110 ASP A O 1
ATOM 909 N N . PRO A 1 111 ? 3.071 10.509 -15.905 1.00 91.06 111 PRO A N 1
ATOM 910 C CA . PRO A 1 111 ? 2.085 11.232 -16.722 1.00 91.06 111 PRO A CA 1
ATOM 911 C C . PRO A 1 111 ? 0.765 11.544 -15.991 1.00 91.06 111 PRO A C 1
ATOM 913 O O . PRO A 1 111 ? -0.068 12.294 -16.494 1.00 91.06 111 PRO A O 1
ATOM 916 N N . HIS A 1 112 ? 0.528 10.959 -14.812 1.00 93.62 112 HIS A N 1
ATOM 917 C CA . HIS A 1 112 ? -0.763 11.015 -14.109 1.00 93.62 112 HIS A CA 1
ATOM 918 C C . HIS A 1 112 ? -0.730 11.841 -12.808 1.00 93.62 112 HIS A C 1
ATOM 920 O O . HIS A 1 112 ? -1.497 11.575 -11.878 1.00 93.62 112 HIS A O 1
ATOM 926 N N . GLN A 1 113 ? 0.135 12.860 -12.747 1.00 93.38 113 GLN A N 1
ATOM 927 C CA . GLN A 1 113 ? 0.312 13.753 -11.590 1.00 93.38 113 GLN A CA 1
ATOM 928 C C . GLN A 1 113 ? -0.990 14.414 -11.112 1.00 93.38 113 GLN A C 1
ATOM 930 O O . GLN A 1 113 ? -1.275 14.398 -9.920 1.00 93.38 113 GLN A O 1
ATOM 935 N N . VAL A 1 114 ? -1.820 14.936 -12.022 1.00 95.81 114 VAL A N 1
ATOM 936 C CA . VAL A 1 114 ? -3.094 15.605 -11.676 1.00 95.81 114 VAL A CA 1
ATOM 937 C C . VAL A 1 114 ? -3.994 14.704 -10.821 1.00 95.81 114 VAL A C 1
ATOM 939 O O . VAL A 1 114 ? -4.437 15.093 -9.740 1.00 95.81 114 VAL A O 1
ATOM 942 N N . ARG A 1 115 ? -4.194 13.457 -11.268 1.00 95.06 115 ARG A N 1
ATOM 943 C CA . ARG A 1 115 ? -4.966 12.438 -10.542 1.00 95.06 115 ARG A CA 1
ATOM 944 C C . ARG A 1 115 ? -4.312 12.087 -9.204 1.00 95.06 115 ARG A C 1
ATOM 946 O O . ARG A 1 115 ? -5.016 11.874 -8.225 1.00 95.06 115 ARG A O 1
ATOM 953 N N . PHE A 1 116 ? -2.981 12.030 -9.151 1.00 95.06 116 PHE A N 1
ATOM 954 C CA . PHE A 1 116 ? -2.247 11.718 -7.924 1.00 95.06 116 PHE A CA 1
ATOM 955 C C . PHE A 1 116 ? -2.479 12.761 -6.822 1.00 95.06 116 PHE A C 1
ATOM 957 O O . PHE A 1 116 ? -2.859 12.406 -5.708 1.00 95.06 116 PHE A O 1
ATOM 964 N N . PHE A 1 117 ? -2.306 14.045 -7.144 1.00 95.38 117 PHE A N 1
ATOM 965 C CA . PHE A 1 117 ? -2.491 15.142 -6.190 1.00 95.38 117 PHE A CA 1
ATOM 966 C C . PHE A 1 117 ? -3.953 15.310 -5.762 1.00 95.38 117 PHE A C 1
ATOM 968 O O . PHE A 1 117 ? -4.213 15.528 -4.580 1.00 95.38 117 PHE A O 1
ATOM 975 N N . SER A 1 118 ? -4.905 15.111 -6.681 1.00 96.25 118 SER A N 1
ATOM 976 C CA . SER A 1 118 ? -6.329 15.050 -6.333 1.00 96.25 118 SER A CA 1
ATOM 977 C C . SER A 1 118 ? -6.621 13.951 -5.304 1.00 96.25 118 SER A C 1
ATOM 979 O O . SER A 1 118 ? -7.267 14.220 -4.296 1.00 96.25 118 SER A O 1
ATOM 981 N N . LEU A 1 119 ? -6.101 12.731 -5.501 1.00 96.25 119 LEU A N 1
ATOM 982 C CA . LEU A 1 119 ? -6.313 11.615 -4.572 1.00 96.25 119 LEU A CA 1
ATOM 983 C C . LEU A 1 119 ? -5.607 11.813 -3.219 1.00 96.25 119 LEU A C 1
ATOM 985 O O . LEU A 1 119 ? -6.157 11.414 -2.193 1.00 96.25 119 LEU A O 1
ATOM 989 N N . LEU A 1 120 ? -4.426 12.447 -3.187 1.00 94.00 120 LEU A N 1
ATOM 990 C CA . LEU A 1 120 ? -3.785 12.857 -1.929 1.00 94.00 120 LEU A CA 1
ATOM 991 C C . LEU A 1 120 ? -4.652 13.869 -1.168 1.00 94.00 120 LEU A C 1
ATOM 993 O O . LEU A 1 120 ? -4.884 13.697 0.026 1.00 94.00 120 LEU A O 1
ATOM 997 N N . SER A 1 121 ? -5.169 14.887 -1.860 1.00 95.94 121 SER A N 1
ATOM 998 C CA . SER A 1 121 ? -6.079 15.869 -1.267 1.00 95.94 121 SER A CA 1
ATOM 999 C C . SER A 1 121 ? -7.385 15.224 -0.786 1.00 95.94 121 SER A C 1
ATOM 1001 O O . SER A 1 121 ? -7.771 15.444 0.361 1.00 95.94 121 SER A O 1
ATOM 1003 N N . MET A 1 122 ? -7.993 14.340 -1.589 1.00 96.50 122 MET A N 1
ATOM 1004 C CA . MET A 1 122 ? -9.194 13.566 -1.237 1.00 96.50 122 MET A CA 1
ATOM 1005 C C . MET A 1 122 ? -8.995 12.803 0.070 1.00 96.50 122 MET A C 1
ATOM 1007 O O . MET A 1 122 ? -9.810 12.891 0.984 1.00 96.50 122 MET A O 1
ATOM 1011 N N . PHE A 1 123 ? -7.879 12.080 0.174 1.00 95.25 123 PHE A N 1
ATOM 1012 C CA . PHE A 1 123 ? -7.523 11.333 1.371 1.00 95.25 123 PHE A CA 1
ATOM 1013 C C . PHE A 1 123 ? -7.441 12.257 2.599 1.00 95.25 123 PHE A C 1
ATOM 1015 O O . PHE A 1 123 ? -7.926 11.919 3.677 1.00 95.25 123 PHE A O 1
ATOM 1022 N N . THR A 1 124 ? -6.843 13.441 2.444 1.00 93.88 124 THR A N 1
ATOM 1023 C CA . THR A 1 124 ? -6.636 14.374 3.563 1.00 93.88 124 THR A CA 1
ATOM 1024 C C . THR A 1 124 ? -7.917 15.079 3.990 1.00 93.88 124 THR A C 1
ATOM 1026 O O . THR A 1 124 ? -8.124 15.252 5.186 1.00 93.88 124 THR A O 1
ATOM 1029 N N . PHE A 1 125 ? -8.806 15.391 3.044 1.00 96.50 125 PHE A N 1
ATOM 1030 C CA . PHE A 1 125 ? -10.150 15.890 3.315 1.00 96.50 125 PHE A CA 1
ATOM 1031 C C . PHE A 1 125 ? -10.951 14.890 4.160 1.00 96.50 125 PHE A C 1
ATOM 1033 O O . PHE A 1 125 ? -11.408 15.236 5.246 1.00 96.50 125 PHE A O 1
ATOM 1040 N N . TRP A 1 126 ? -11.046 13.626 3.733 1.00 96.50 126 TRP A N 1
ATOM 1041 C CA . TRP A 1 126 ? -11.811 12.620 4.479 1.00 96.50 126 TRP A CA 1
ATOM 1042 C C . TRP A 1 126 ? -11.190 12.261 5.836 1.00 96.50 126 TRP A C 1
ATOM 1044 O O . TRP A 1 126 ? -11.923 11.987 6.783 1.00 96.50 126 TRP A O 1
ATOM 1054 N N . MET A 1 127 ? -9.860 12.336 5.971 1.00 93.50 127 MET A N 1
ATOM 1055 C CA . MET A 1 127 ? -9.184 12.207 7.269 1.00 93.50 127 MET A CA 1
ATOM 1056 C C . MET A 1 127 ? -9.493 13.376 8.218 1.00 93.50 127 MET A C 1
ATOM 1058 O O . MET A 1 127 ? -9.615 13.158 9.421 1.00 93.50 127 MET A O 1
ATOM 1062 N N . ILE A 1 128 ? -9.645 14.597 7.697 1.00 94.88 128 ILE A N 1
ATOM 1063 C CA . ILE A 1 128 ? -10.101 15.750 8.484 1.00 94.88 128 ILE A CA 1
ATOM 1064 C C . ILE A 1 128 ? -11.553 15.528 8.923 1.00 94.88 128 ILE A C 1
ATOM 1066 O O . ILE A 1 128 ? -11.797 15.542 10.123 1.00 94.88 128 ILE A O 1
ATOM 1070 N N . ILE A 1 129 ? -12.464 15.198 7.996 1.00 95.81 129 ILE A N 1
ATOM 1071 C CA . ILE A 1 129 ? -13.881 14.894 8.287 1.00 95.81 129 ILE A CA 1
ATOM 1072 C C . ILE A 1 129 ? -14.031 13.840 9.397 1.00 95.81 129 ILE A C 1
ATOM 1074 O O . ILE A 1 129 ? -14.797 14.056 10.335 1.00 95.81 129 ILE A O 1
ATOM 1078 N N . LEU A 1 130 ? -13.267 12.740 9.331 1.00 95.06 130 LEU A N 1
ATOM 1079 C CA . LEU A 1 130 ? -13.272 11.681 10.351 1.00 95.06 130 LEU A CA 1
ATOM 1080 C C . LEU A 1 130 ? -12.940 12.214 11.751 1.00 95.06 130 LEU A C 1
ATOM 1082 O O . LEU A 1 130 ? -13.559 11.807 12.732 1.00 95.06 130 LEU A O 1
ATOM 1086 N N . VAL A 1 131 ? -11.931 13.082 11.844 1.00 93.56 131 VAL A N 1
ATOM 1087 C CA . VAL A 1 131 ? -11.409 13.595 13.118 1.00 93.56 131 VAL A CA 1
ATOM 1088 C C . VAL A 1 131 ? -12.232 14.765 13.650 1.00 93.56 131 VAL A C 1
ATOM 1090 O O . VAL A 1 131 ? -12.287 14.943 14.859 1.00 93.56 131 VAL A O 1
ATOM 1093 N N . THR A 1 132 ? -12.887 15.542 12.788 1.00 94.56 132 THR A N 1
ATOM 1094 C CA . THR A 1 132 ? -13.722 16.676 13.210 1.00 94.56 132 THR A CA 1
ATOM 1095 C C . THR A 1 132 ? -15.172 16.307 13.504 1.00 94.56 132 THR A C 1
ATOM 1097 O O . THR A 1 132 ? -15.878 17.140 14.051 1.00 94.56 132 THR A O 1
ATOM 1100 N N . GLY A 1 133 ? -15.675 15.133 13.111 1.00 94.06 133 GLY A N 1
ATOM 1101 C CA . GLY A 1 133 ? -17.080 14.771 13.349 1.00 94.06 133 GLY A CA 1
ATOM 1102 C C . GLY A 1 133 ? -17.419 14.664 14.840 1.00 94.06 133 GLY A C 1
ATOM 1103 O O . GLY A 1 133 ? -16.690 13.990 15.561 1.00 94.06 133 GLY A O 1
ATOM 1104 N N . SER A 1 134 ? -18.530 15.267 15.283 1.00 94.06 134 SER A N 1
ATOM 1105 C CA . SER A 1 134 ? -19.032 15.246 16.680 1.00 94.06 134 SER A CA 1
ATOM 1106 C C . SER A 1 134 ? -19.973 14.053 16.982 1.00 94.06 134 SER A C 1
ATOM 1108 O O . SER A 1 134 ? -20.520 13.901 18.077 1.00 94.06 134 SER A O 1
ATOM 1110 N N . ASN A 1 135 ? -20.147 13.150 16.014 1.00 94.94 135 ASN A N 1
ATOM 1111 C CA . ASN A 1 135 ? -20.912 11.916 16.170 1.00 94.94 135 ASN A CA 1
ATOM 1112 C C . ASN A 1 135 ? -20.261 10.734 15.439 1.00 94.94 135 ASN A C 1
ATOM 1114 O O . ASN A 1 135 ? -19.439 10.902 14.529 1.00 94.94 135 ASN A O 1
ATOM 1118 N N . TYR A 1 136 ? -20.640 9.515 15.835 1.00 95.50 136 TYR A N 1
ATOM 1119 C CA . TYR A 1 136 ? -20.094 8.292 15.237 1.00 95.50 136 TYR A CA 1
ATOM 1120 C C . TYR A 1 136 ? -20.467 8.135 13.752 1.00 95.50 136 TYR A C 1
ATOM 1122 O O . TYR A 1 136 ? -19.737 7.474 13.013 1.00 95.50 136 TYR A O 1
ATOM 1130 N N . PHE A 1 137 ? -21.559 8.762 13.295 1.00 95.69 137 PHE A N 1
ATOM 1131 C CA . PHE A 1 137 ? -21.970 8.739 11.890 1.00 95.69 137 PHE A CA 1
ATOM 1132 C C . PHE A 1 137 ? -20.983 9.491 10.984 1.00 95.69 137 PHE A C 1
ATOM 1134 O O . PHE A 1 137 ? -20.481 8.916 10.020 1.00 95.69 137 PHE A O 1
ATOM 1141 N N . VAL A 1 138 ? -20.628 10.740 11.308 1.00 96.06 138 VAL A N 1
ATOM 1142 C CA . VAL A 1 138 ? -19.645 11.514 10.527 1.00 96.06 138 VAL A CA 1
ATOM 1143 C C . VAL A 1 138 ? -18.257 10.863 10.583 1.00 96.06 138 VAL A C 1
ATOM 1145 O O . VAL A 1 138 ? -17.556 10.827 9.566 1.00 96.06 138 VAL A O 1
ATOM 1148 N N . LEU A 1 139 ? -17.885 10.264 11.725 1.00 95.69 139 LEU A N 1
ATOM 1149 C CA . LEU A 1 139 ? -16.671 9.446 11.830 1.00 95.69 139 LEU A CA 1
ATOM 1150 C C . LEU A 1 139 ? -16.726 8.275 10.833 1.00 95.69 139 LEU A C 1
ATOM 1152 O O . LEU A 1 139 ? -15.784 8.106 10.057 1.00 95.69 139 LEU A O 1
ATOM 1156 N N . PHE A 1 140 ? -17.832 7.521 10.785 1.00 96.31 140 PHE A N 1
ATOM 1157 C CA . PHE A 1 140 ? -18.027 6.411 9.845 1.00 96.31 140 PHE A CA 1
ATOM 1158 C C . PHE A 1 140 ? -17.979 6.850 8.372 1.00 96.31 140 PHE A C 1
ATOM 1160 O O . PHE A 1 140 ? -17.307 6.206 7.568 1.00 96.31 140 PHE A O 1
ATOM 1167 N N . VAL A 1 141 ? -18.598 7.981 8.017 1.00 96.50 141 VAL A N 1
ATOM 1168 C CA . VAL A 1 141 ? -18.513 8.551 6.660 1.00 96.50 141 VAL A CA 1
ATOM 1169 C C . VAL A 1 141 ? -17.050 8.819 6.276 1.00 96.50 141 VAL A C 1
ATOM 1171 O O . VAL A 1 141 ? -16.588 8.365 5.227 1.00 96.50 141 VAL A O 1
ATOM 1174 N N . GLY A 1 142 ? -16.275 9.483 7.140 1.00 95.25 142 GLY A N 1
ATOM 1175 C CA . GLY A 1 142 ? -14.843 9.694 6.898 1.00 95.25 142 GLY A CA 1
ATOM 1176 C C . GLY A 1 142 ? -14.055 8.378 6.799 1.00 95.25 142 GLY A C 1
ATOM 1177 O O . GLY A 1 142 ? -13.250 8.192 5.887 1.00 95.25 142 GLY A O 1
ATOM 1178 N N . TRP A 1 143 ? -14.323 7.433 7.699 1.00 94.69 143 TRP A N 1
ATOM 1179 C CA . TRP A 1 143 ? -13.686 6.111 7.810 1.00 94.69 143 TRP A CA 1
ATOM 1180 C C . TRP A 1 143 ? -13.834 5.248 6.549 1.00 94.69 143 TRP A C 1
ATOM 1182 O O . TRP A 1 143 ? -12.888 4.577 6.105 1.00 94.69 143 TRP A O 1
ATOM 1192 N N . GLU A 1 144 ? -15.018 5.316 5.952 1.00 95.12 144 GLU A N 1
ATOM 1193 C CA . GLU A 1 144 ? -15.401 4.710 4.685 1.00 95.12 144 GLU A CA 1
ATOM 1194 C C . GLU A 1 144 ? -14.627 5.306 3.501 1.00 95.12 144 GLU A C 1
ATOM 1196 O O . GLU A 1 144 ? -13.906 4.596 2.785 1.00 95.12 144 GLU A O 1
ATOM 1201 N N . PHE A 1 145 ? -14.678 6.630 3.333 1.00 95.69 145 PHE A N 1
ATOM 1202 C CA . PHE A 1 145 ? -13.993 7.307 2.230 1.00 95.69 145 PHE A CA 1
ATOM 1203 C C . PHE A 1 145 ? -12.457 7.283 2.347 1.00 95.69 145 PHE A C 1
ATOM 1205 O O . PHE A 1 145 ? -11.765 7.251 1.325 1.00 95.69 145 PHE A O 1
ATOM 1212 N N . ILE A 1 146 ? -11.888 7.196 3.553 1.00 94.44 146 ILE A N 1
ATOM 1213 C CA . ILE A 1 146 ? -10.457 6.896 3.768 1.00 94.44 146 ILE A CA 1
ATOM 1214 C C . ILE A 1 146 ? -10.110 5.489 3.253 1.00 94.44 146 ILE A C 1
ATOM 1216 O O . ILE A 1 146 ? -9.054 5.280 2.650 1.00 94.44 146 ILE A O 1
ATOM 1220 N N . GLY A 1 147 ? -11.023 4.525 3.412 1.00 92.25 147 GLY A N 1
ATOM 1221 C CA . GLY A 1 147 ? -10.914 3.204 2.792 1.00 92.25 147 GLY A CA 1
ATOM 1222 C C . GLY A 1 147 ? -10.853 3.297 1.264 1.00 92.25 147 GLY A C 1
ATOM 1223 O O . GLY A 1 147 ? -9.898 2.808 0.655 1.00 92.25 147 GLY A O 1
ATOM 1224 N N . VAL A 1 148 ? -11.817 3.990 0.648 1.00 94.69 148 VAL A N 1
ATOM 1225 C CA . VAL A 1 148 ? -11.907 4.170 -0.817 1.00 94.69 148 VAL A CA 1
ATOM 1226 C C . VAL A 1 148 ? -10.702 4.933 -1.385 1.00 94.69 148 VAL A C 1
ATOM 1228 O O . VAL A 1 148 ? -10.130 4.537 -2.399 1.00 94.69 148 VAL A O 1
ATOM 1231 N N . THR A 1 149 ? -10.252 5.999 -0.727 1.00 94.19 149 THR A N 1
ATOM 1232 C CA . THR A 1 149 ? -9.065 6.755 -1.165 1.00 94.19 149 THR A CA 1
ATOM 1233 C C . THR A 1 149 ? -7.783 5.940 -1.041 1.00 94.19 149 THR A C 1
ATOM 1235 O O . THR A 1 149 ? -6.958 5.972 -1.954 1.00 94.19 149 THR A O 1
ATOM 1238 N N . SER A 1 150 ? -7.620 5.150 0.026 1.00 93.00 150 SER A N 1
ATOM 1239 C CA . SER A 1 150 ? -6.456 4.266 0.165 1.00 93.00 150 SER A CA 1
ATOM 1240 C C . SER A 1 150 ? -6.391 3.208 -0.941 1.00 93.00 150 SER A C 1
ATOM 1242 O O . SER A 1 150 ? -5.311 2.967 -1.481 1.00 93.00 150 SER A O 1
ATOM 1244 N N . TYR A 1 151 ? -7.539 2.662 -1.361 1.00 94.50 151 TYR A N 1
ATOM 1245 C CA . TYR A 1 151 ? -7.633 1.779 -2.524 1.00 94.50 151 TYR A CA 1
ATOM 1246 C C . TYR A 1 151 ? -7.103 2.453 -3.785 1.00 94.50 151 TYR A C 1
ATOM 1248 O O . TYR A 1 151 ? -6.177 1.939 -4.408 1.00 94.50 151 TYR A O 1
ATOM 1256 N N . LEU A 1 152 ? -7.640 3.627 -4.128 1.00 95.69 152 LEU A N 1
ATOM 1257 C CA . LEU A 1 152 ? -7.276 4.369 -5.338 1.00 95.69 152 LEU A CA 1
ATOM 1258 C C . LEU A 1 152 ? -5.794 4.788 -5.344 1.00 95.69 152 LEU A C 1
ATOM 1260 O O . LEU A 1 152 ? -5.157 4.787 -6.398 1.00 95.69 152 LEU A O 1
ATOM 1264 N N . LEU A 1 153 ? -5.226 5.094 -4.173 1.00 94.12 153 LEU A N 1
ATOM 1265 C CA . LEU A 1 153 ? -3.816 5.454 -4.008 1.00 94.12 153 LEU A CA 1
ATOM 1266 C C . LEU A 1 153 ? -2.858 4.248 -4.086 1.00 94.12 153 LEU A C 1
ATOM 1268 O O . LEU A 1 153 ? -1.791 4.368 -4.690 1.00 94.12 153 LEU A O 1
ATOM 1272 N N . ILE A 1 154 ? -3.215 3.082 -3.532 1.00 93.44 154 ILE A N 1
ATOM 1273 C CA . ILE A 1 154 ? -2.428 1.840 -3.698 1.00 93.44 154 ILE A CA 1
ATOM 1274 C C . ILE A 1 154 ? -2.544 1.341 -5.151 1.00 93.44 154 ILE A C 1
ATOM 1276 O O . ILE A 1 154 ? -1.551 0.954 -5.765 1.00 93.44 154 ILE A O 1
ATOM 1280 N N . SER A 1 155 ? -3.745 1.436 -5.726 1.00 95.38 155 SER A N 1
ATOM 1281 C CA . SER A 1 155 ? -4.098 1.075 -7.104 1.00 95.38 155 SER A CA 1
ATOM 1282 C C . SER A 1 155 ? -3.601 2.074 -8.166 1.00 95.38 155 SER A C 1
ATOM 1284 O O . SER A 1 155 ? -3.949 1.934 -9.340 1.00 95.38 155 SER A O 1
ATOM 1286 N N . PHE A 1 156 ? -2.811 3.093 -7.800 1.00 94.06 156 PHE A N 1
ATOM 1287 C CA . PHE A 1 156 ? -2.477 4.204 -8.698 1.00 94.06 156 PHE A CA 1
ATOM 1288 C C . PHE A 1 156 ? -1.851 3.742 -10.029 1.00 94.06 156 PHE A C 1
ATOM 1290 O O . PHE A 1 156 ? -2.299 4.153 -11.105 1.00 94.06 156 PHE A O 1
ATOM 1297 N N . TRP A 1 157 ? -0.866 2.840 -9.987 1.00 92.50 157 TRP A N 1
ATOM 1298 C CA . TRP A 1 157 ? -0.288 2.223 -11.186 1.00 92.50 157 TRP A CA 1
ATOM 1299 C C . TRP A 1 157 ? -1.108 0.997 -11.624 1.00 92.50 157 TRP A C 1
ATOM 1301 O O . TRP A 1 157 ? -0.683 -0.146 -11.459 1.00 92.50 157 TRP A O 1
ATOM 1311 N N . VAL A 1 158 ? -2.282 1.255 -12.212 1.00 92.50 158 VAL A N 1
ATOM 1312 C CA . VAL A 1 158 ? -3.273 0.247 -12.655 1.00 92.50 158 VAL A CA 1
ATOM 1313 C C . VAL A 1 158 ? -2.674 -0.835 -13.570 1.00 92.50 158 VAL A C 1
ATOM 1315 O O . VAL A 1 158 ? -3.082 -1.993 -13.526 1.00 92.50 158 VAL A O 1
ATOM 1318 N N . THR A 1 159 ? -1.651 -0.493 -14.359 1.00 91.69 159 THR A N 1
ATOM 1319 C CA . THR A 1 159 ? -0.928 -1.430 -15.240 1.00 91.69 159 THR A CA 1
ATOM 1320 C C . THR A 1 159 ? -0.205 -2.552 -14.486 1.00 91.69 159 THR A C 1
ATOM 1322 O O . THR A 1 159 ? 0.110 -3.591 -15.070 1.00 91.69 159 THR A O 1
ATOM 1325 N N . ARG A 1 160 ? 0.070 -2.382 -13.186 1.00 90.19 160 ARG A N 1
ATOM 1326 C CA . ARG A 1 160 ? 0.777 -3.365 -12.366 1.00 90.19 160 ARG A CA 1
ATOM 1327 C C . ARG A 1 160 ? -0.214 -4.230 -11.592 1.00 90.19 160 ARG A C 1
ATOM 1329 O O . ARG A 1 160 ? -0.633 -3.892 -10.491 1.00 90.19 160 ARG A O 1
ATOM 1336 N N . LEU A 1 161 ? -0.487 -5.423 -12.121 1.00 94.06 161 LEU A N 1
ATOM 1337 C CA . LEU A 1 161 ? -1.399 -6.420 -11.535 1.00 94.06 161 LEU A CA 1
ATOM 1338 C C . LEU A 1 161 ? -1.144 -6.713 -10.040 1.00 94.06 161 LEU A C 1
ATOM 1340 O O . LEU A 1 161 ? -2.088 -6.950 -9.290 1.00 94.06 161 LEU A O 1
ATOM 1344 N N . GLN A 1 162 ? 0.109 -6.653 -9.577 1.00 91.06 162 GLN A N 1
ATOM 1345 C CA . GLN A 1 162 ? 0.435 -6.836 -8.157 1.00 91.06 162 GLN A CA 1
ATOM 1346 C C . GLN A 1 162 ? -0.057 -5.678 -7.264 1.00 91.06 162 GLN A C 1
ATOM 1348 O O . GLN A 1 162 ? -0.467 -5.932 -6.135 1.00 91.06 162 GLN A O 1
ATOM 1353 N N . ALA A 1 163 ? -0.076 -4.440 -7.774 1.00 91.06 163 ALA A N 1
ATOM 1354 C CA . ALA A 1 163 ? -0.637 -3.281 -7.076 1.00 91.06 163 ALA A CA 1
ATOM 1355 C C . ALA A 1 163 ? -2.174 -3.338 -7.030 1.00 91.06 163 ALA A C 1
ATOM 1357 O O . ALA A 1 163 ? -2.769 -3.029 -6.003 1.00 91.06 163 ALA A O 1
ATOM 1358 N N . MET A 1 164 ? -2.818 -3.832 -8.096 1.00 94.56 164 MET A N 1
ATOM 1359 C CA . MET A 1 164 ? -4.262 -4.111 -8.085 1.00 94.56 164 MET A CA 1
ATOM 1360 C C . MET A 1 164 ? -4.624 -5.166 -7.029 1.00 94.56 164 MET A C 1
ATOM 1362 O O . MET A 1 164 ? -5.555 -4.973 -6.250 1.00 94.56 164 MET A O 1
ATOM 1366 N N . LYS A 1 165 ? -3.858 -6.266 -6.953 1.00 95.19 165 LYS A N 1
ATOM 1367 C CA . LYS A 1 165 ? -4.058 -7.318 -5.942 1.00 95.19 165 LYS A CA 1
ATOM 1368 C C . LYS A 1 165 ? -3.845 -6.812 -4.515 1.00 95.19 165 LYS A C 1
ATOM 1370 O O . LYS A 1 165 ? -4.633 -7.160 -3.637 1.00 95.19 165 LYS A O 1
ATOM 1375 N N . SER A 1 166 ? -2.817 -5.996 -4.267 1.00 92.75 166 SER A N 1
ATOM 1376 C CA . SER A 1 166 ? -2.594 -5.435 -2.931 1.00 92.75 166 SER A CA 1
ATOM 1377 C C . SER A 1 166 ? -3.675 -4.426 -2.542 1.00 92.75 166 SER A C 1
ATOM 1379 O O . SER A 1 166 ? -4.189 -4.513 -1.428 1.00 92.75 166 SER A O 1
ATOM 1381 N N . ALA A 1 167 ? -4.094 -3.549 -3.460 1.00 94.25 167 ALA A N 1
ATOM 1382 C CA . ALA A 1 167 ? -5.199 -2.619 -3.241 1.00 94.25 167 ALA A CA 1
ATOM 1383 C C . ALA A 1 167 ? -6.504 -3.360 -2.897 1.00 94.25 167 ALA A C 1
ATOM 1385 O O . ALA A 1 167 ? -7.140 -3.044 -1.891 1.00 94.25 167 ALA A O 1
ATOM 1386 N N . LEU A 1 168 ? -6.861 -4.400 -3.662 1.00 94.75 168 LEU A N 1
ATOM 1387 C CA . LEU A 1 168 ? -8.036 -5.233 -3.386 1.00 94.75 168 LEU A CA 1
ATOM 1388 C C . LEU A 1 168 ? -7.943 -5.914 -2.011 1.00 94.75 168 LEU A C 1
ATOM 1390 O O . LEU A 1 168 ? -8.906 -5.880 -1.249 1.00 94.75 168 LEU A O 1
ATOM 1394 N N . SER A 1 169 ? -6.779 -6.473 -1.656 1.00 92.31 169 SER A N 1
ATOM 1395 C CA . SER A 1 169 ? -6.580 -7.090 -0.336 1.00 92.31 169 SER A CA 1
ATOM 1396 C C . SER A 1 169 ? -6.748 -6.094 0.819 1.00 92.31 169 SER A C 1
ATOM 1398 O O . SER A 1 169 ? -7.289 -6.455 1.861 1.00 92.31 169 SER A O 1
ATOM 1400 N N . ALA A 1 170 ? -6.347 -4.832 0.622 1.00 91.56 170 ALA A N 1
ATOM 1401 C CA . ALA A 1 170 ? -6.518 -3.774 1.610 1.00 91.56 170 ALA A CA 1
ATOM 1402 C C . ALA A 1 170 ? -7.972 -3.317 1.742 1.00 91.56 170 ALA A C 1
ATOM 1404 O O . ALA A 1 170 ? -8.423 -3.080 2.859 1.00 91.56 170 ALA A O 1
ATOM 1405 N N . VAL A 1 171 ? -8.732 -3.243 0.646 1.00 93.44 171 VAL A N 1
ATOM 1406 C CA . VAL A 1 171 ? -10.172 -2.957 0.731 1.00 93.44 171 VAL A CA 1
ATOM 1407 C C . VAL A 1 171 ? -10.896 -4.077 1.448 1.00 93.44 171 VAL A C 1
ATOM 1409 O O . VAL A 1 171 ? -11.553 -3.801 2.439 1.00 93.44 171 VAL A O 1
ATOM 1412 N N . LEU A 1 172 ? -10.757 -5.327 1.003 1.00 94.94 172 LEU A N 1
ATOM 1413 C CA . LEU A 1 172 ? -11.521 -6.445 1.566 1.00 94.94 172 LEU A CA 1
ATOM 1414 C C . LEU A 1 172 ? -11.255 -6.632 3.069 1.00 94.94 172 LEU A C 1
ATOM 1416 O O . LEU A 1 172 ? -12.191 -6.836 3.837 1.00 94.94 172 LEU A O 1
ATOM 1420 N N . MET A 1 173 ? -9.998 -6.498 3.503 1.00 93.56 173 MET A N 1
ATOM 1421 C CA . MET A 1 173 ? -9.636 -6.660 4.915 1.00 93.56 173 MET A CA 1
ATOM 1422 C C . MET A 1 173 ? -10.087 -5.477 5.788 1.00 93.56 173 MET A C 1
ATOM 1424 O O . MET A 1 173 ? -10.438 -5.686 6.946 1.00 93.56 173 MET A O 1
ATOM 1428 N N . ASN A 1 174 ? -10.144 -4.257 5.239 1.00 92.56 174 ASN A N 1
ATOM 1429 C CA . ASN A 1 174 ? -10.745 -3.115 5.931 1.00 92.56 174 ASN A CA 1
ATOM 1430 C C . ASN A 1 174 ? -12.277 -3.219 5.969 1.00 92.56 174 ASN A C 1
ATOM 1432 O O . ASN A 1 174 ? -12.851 -3.048 7.035 1.00 92.56 174 ASN A O 1
ATOM 1436 N N . ARG A 1 175 ? -12.922 -3.604 4.858 1.00 95.25 175 ARG A N 1
ATOM 1437 C CA . ARG A 1 175 ? -14.380 -3.799 4.736 1.00 95.25 175 ARG A CA 1
ATOM 1438 C C . ARG A 1 175 ? -14.934 -4.800 5.740 1.00 95.25 175 ARG A C 1
ATOM 1440 O O . ARG A 1 175 ? -16.026 -4.604 6.257 1.00 95.25 175 ARG A O 1
ATOM 1447 N N . PHE A 1 176 ? -14.165 -5.846 6.035 1.00 95.50 176 PHE A N 1
ATOM 1448 C CA . PHE A 1 176 ? -14.479 -6.779 7.110 1.00 95.50 176 PHE A CA 1
ATOM 1449 C C . PHE A 1 176 ? -14.598 -6.067 8.468 1.00 95.50 176 PHE A C 1
ATOM 1451 O O . PHE A 1 176 ? -15.576 -6.276 9.174 1.00 95.50 176 PHE A O 1
ATOM 1458 N N . GLY A 1 177 ? -13.660 -5.177 8.811 1.00 94.81 177 GLY A N 1
ATOM 1459 C CA . GLY A 1 177 ? -13.758 -4.340 10.012 1.00 94.81 177 GLY A CA 1
ATOM 1460 C C . GLY A 1 177 ? -14.860 -3.280 9.929 1.00 94.81 177 GLY A C 1
ATOM 1461 O O . GLY A 1 177 ? -15.539 -3.034 10.920 1.00 94.81 177 GLY A O 1
ATOM 1462 N N . ASP A 1 178 ? -15.079 -2.695 8.750 1.00 95.25 178 ASP A N 1
ATOM 1463 C CA . ASP A 1 178 ? -16.130 -1.699 8.508 1.00 95.25 178 ASP A CA 1
ATOM 1464 C C . ASP A 1 178 ? -17.533 -2.299 8.775 1.00 95.25 178 ASP A C 1
ATOM 1466 O O . ASP A 1 178 ? -18.389 -1.629 9.347 1.00 95.25 178 ASP A O 1
ATOM 1470 N N . ALA A 1 179 ? -17.749 -3.593 8.496 1.00 96.75 179 ALA A N 1
ATOM 1471 C CA . ALA A 1 179 ? -18.981 -4.305 8.856 1.00 96.75 179 ALA A CA 1
ATOM 1472 C C . ALA A 1 179 ? -19.206 -4.415 10.381 1.00 96.75 179 ALA A C 1
ATOM 1474 O O . ALA A 1 179 ? -20.332 -4.248 10.850 1.00 96.75 179 ALA A O 1
ATOM 1475 N N . PHE A 1 180 ? -18.147 -4.632 11.173 1.00 97.25 180 PHE A N 1
ATOM 1476 C CA . PHE A 1 180 ? -18.243 -4.574 12.639 1.00 97.25 180 PHE A CA 1
ATOM 1477 C C . PHE A 1 180 ? -18.435 -3.141 13.152 1.00 97.25 180 PHE A C 1
ATOM 1479 O O . PHE A 1 180 ? -19.113 -2.953 14.159 1.00 97.25 180 PHE A O 1
ATOM 1486 N N . PHE A 1 181 ? -17.926 -2.124 12.446 1.00 96.75 181 PHE A N 1
ATOM 1487 C CA . PHE A 1 181 ? -18.251 -0.728 12.757 1.00 96.75 181 PHE A CA 1
ATOM 1488 C C . PHE A 1 181 ? -19.759 -0.481 12.612 1.00 96.75 181 PHE A C 1
ATOM 1490 O O . PHE A 1 181 ? -20.375 0.070 13.521 1.00 96.75 181 PHE A O 1
ATOM 1497 N N . VAL A 1 182 ? -20.368 -0.929 11.506 1.00 97.50 182 VAL A N 1
ATOM 1498 C CA . VAL A 1 182 ? -21.820 -0.808 11.278 1.00 97.50 182 VAL A CA 1
ATOM 1499 C C . VAL A 1 182 ? -22.618 -1.553 12.349 1.00 97.50 182 VAL A C 1
ATOM 1501 O O . VAL A 1 182 ? -23.568 -0.989 12.882 1.00 97.50 182 VAL A O 1
ATOM 1504 N N . LEU A 1 183 ? -22.204 -2.763 12.743 1.00 97.44 183 LEU A N 1
ATOM 1505 C CA . LEU A 1 183 ? -22.825 -3.473 13.868 1.00 97.44 183 LEU A CA 1
ATOM 1506 C C . LEU A 1 183 ? -22.750 -2.643 15.161 1.00 97.44 183 LEU A C 1
ATOM 1508 O O . LEU A 1 183 ? -23.760 -2.484 15.842 1.00 97.44 183 LEU A O 1
ATOM 1512 N N . GLY A 1 184 ? -21.586 -2.059 15.463 1.00 96.81 184 GLY A N 1
ATOM 1513 C CA . GLY A 1 184 ? -21.409 -1.143 16.591 1.00 96.81 184 GLY A CA 1
ATOM 1514 C C . GLY A 1 184 ? -22.355 0.062 16.530 1.00 96.81 184 GLY A C 1
ATOM 1515 O O . GLY A 1 184 ? -23.020 0.352 17.519 1.00 96.81 184 GLY A O 1
ATOM 1516 N N . LEU A 1 185 ? -22.484 0.715 15.368 1.00 96.44 185 LEU A N 1
ATOM 1517 C CA . LEU A 1 185 ? -23.429 1.819 15.149 1.00 96.44 185 LEU A CA 1
ATOM 1518 C C . LEU A 1 185 ? -24.882 1.407 15.400 1.00 96.44 185 LEU A C 1
ATOM 1520 O O . LEU A 1 185 ? -25.599 2.138 16.076 1.00 96.44 185 LEU A O 1
ATOM 1524 N N . CYS A 1 186 ? -25.314 0.253 14.887 1.00 96.25 186 CYS A N 1
ATOM 1525 C CA . CYS A 1 186 ? -26.676 -0.241 15.085 1.00 96.25 186 CYS A CA 1
ATOM 1526 C C . CYS A 1 186 ? -26.977 -0.498 16.568 1.00 96.25 186 CYS A C 1
ATOM 1528 O O . CYS A 1 186 ? -28.042 -0.114 17.044 1.00 96.25 186 CYS A O 1
ATOM 1530 N N . VAL A 1 187 ? -26.039 -1.095 17.315 1.00 96.56 187 VAL A N 1
ATOM 1531 C CA . VAL A 1 187 ? -26.223 -1.332 18.757 1.00 96.56 187 VAL A CA 1
ATOM 1532 C C . VAL A 1 187 ? -26.173 -0.018 19.549 1.00 96.56 187 VAL A C 1
ATOM 1534 O O . VAL A 1 187 ? -26.979 0.157 20.456 1.00 96.56 187 VAL A O 1
ATOM 1537 N N . ILE A 1 188 ? -25.311 0.943 19.189 1.00 96.06 188 ILE A N 1
ATOM 1538 C CA . ILE A 1 188 ? -25.313 2.282 19.810 1.00 96.06 188 ILE A CA 1
ATOM 1539 C C . ILE A 1 188 ? -26.657 2.981 19.568 1.00 96.06 188 ILE A C 1
ATOM 1541 O O . ILE A 1 188 ? -27.275 3.440 20.524 1.00 96.06 188 ILE A O 1
ATOM 1545 N N . ALA A 1 189 ? -27.139 3.022 18.323 1.00 95.00 189 ALA A N 1
ATOM 1546 C CA . ALA A 1 189 ? -28.418 3.643 17.982 1.00 95.00 189 ALA A CA 1
ATOM 1547 C C . ALA A 1 1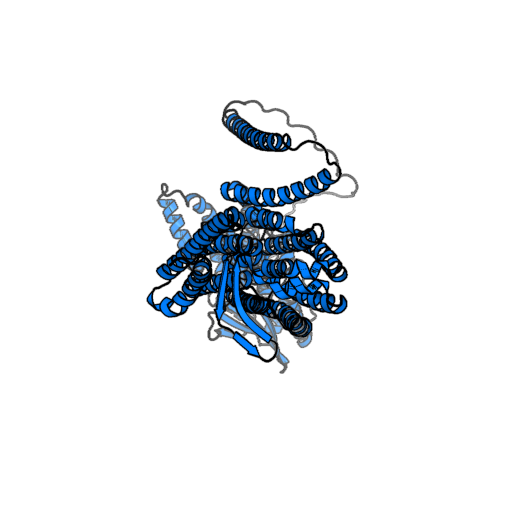89 ? -29.595 2.997 18.732 1.00 95.00 189 ALA A C 1
ATOM 1549 O O . ALA A 1 189 ? -30.456 3.714 19.229 1.00 95.00 189 ALA A O 1
ATOM 1550 N N . TYR A 1 190 ? -29.597 1.668 18.879 1.00 94.75 190 TYR A N 1
ATOM 1551 C CA . TYR A 1 190 ? -30.627 0.937 19.623 1.00 94.75 190 TYR A CA 1
ATOM 1552 C C . TYR A 1 190 ? -30.588 1.195 21.140 1.00 94.75 190 TYR A C 1
ATOM 1554 O O . TYR A 1 190 ? -31.633 1.328 21.766 1.00 94.75 190 TYR A O 1
ATOM 1562 N N . VAL A 1 191 ? -29.395 1.259 21.745 1.00 94.94 191 VAL A N 1
ATOM 1563 C CA . VAL A 1 191 ? -29.239 1.375 23.208 1.00 94.94 191 VAL A CA 1
ATOM 1564 C C . VAL A 1 191 ? -29.324 2.823 23.700 1.00 94.94 191 VAL A C 1
ATOM 1566 O O . VAL A 1 191 ? -29.885 3.074 24.762 1.00 94.94 191 VAL A O 1
ATOM 1569 N N . PHE A 1 192 ? -28.760 3.772 22.951 1.00 94.25 192 PHE A N 1
ATOM 1570 C CA . PHE A 1 192 ? -28.683 5.184 23.342 1.00 94.25 192 PHE A CA 1
ATOM 1571 C C . PHE A 1 192 ? -29.750 6.063 22.673 1.00 94.25 192 PHE A C 1
ATOM 1573 O O . PHE A 1 192 ? -29.928 7.207 23.082 1.00 94.25 192 PHE A O 1
ATOM 1580 N N . GLY A 1 193 ? -30.403 5.589 21.606 1.00 92.81 193 GLY A N 1
ATOM 1581 C CA . GLY A 1 193 ? -31.314 6.388 20.777 1.00 92.81 193 GLY A CA 1
ATOM 1582 C C . GLY A 1 193 ? -30.624 7.446 19.900 1.00 92.81 193 GLY A C 1
ATOM 1583 O O . GLY A 1 193 ? -31.275 8.143 19.133 1.00 92.81 193 GLY A O 1
ATOM 1584 N N . THR A 1 194 ? -29.301 7.598 19.986 1.00 94.12 194 THR A N 1
ATOM 1585 C CA . THR A 1 194 ? -28.553 8.671 19.314 1.00 94.12 194 THR A CA 1
ATOM 1586 C C . THR A 1 194 ? -27.106 8.258 19.045 1.00 94.12 194 THR A C 1
ATOM 1588 O O . THR A 1 194 ? -26.567 7.368 19.700 1.00 94.12 194 THR A O 1
ATOM 1591 N N . LEU A 1 195 ? -26.467 8.909 18.068 1.00 95.00 195 LEU A N 1
ATOM 1592 C CA . LEU A 1 195 ? -25.069 8.678 17.679 1.00 95.00 195 LEU A CA 1
ATOM 1593 C C . LEU A 1 195 ? -24.112 9.803 18.128 1.00 95.00 195 LEU A C 1
ATOM 1595 O O . LEU A 1 195 ? -22.913 9.734 17.834 1.00 95.00 195 LEU A O 1
ATOM 1599 N N . ASN A 1 196 ? -24.623 10.831 18.814 1.00 94.50 196 ASN A N 1
ATOM 1600 C CA . ASN A 1 196 ? -23.860 12.001 19.260 1.00 94.50 196 ASN A CA 1
ATOM 1601 C C . ASN A 1 196 ? -22.996 11.685 20.492 1.00 94.50 196 ASN A C 1
ATOM 1603 O O . ASN A 1 196 ? -23.424 10.987 21.408 1.00 94.50 196 ASN A O 1
ATOM 1607 N N . TYR A 1 197 ? -21.767 12.206 20.544 1.00 93.12 197 TYR A N 1
ATOM 1608 C CA . TYR A 1 197 ? -20.833 11.853 21.621 1.00 93.12 197 TYR A CA 1
ATOM 1609 C C . TYR A 1 197 ? -21.247 12.359 23.004 1.00 93.12 197 TYR A C 1
ATOM 1611 O O . TYR A 1 197 ? -21.059 11.651 23.992 1.00 93.12 197 TYR A O 1
ATOM 1619 N N . SER A 1 198 ? -21.802 13.569 23.083 1.00 91.75 198 SER A N 1
ATOM 1620 C CA . SER A 1 198 ? -22.165 14.227 24.344 1.00 91.75 198 SER A CA 1
ATOM 1621 C C . SER A 1 198 ? -23.164 13.404 25.162 1.00 91.75 198 SER A C 1
ATOM 1623 O O . SER A 1 198 ? -22.935 13.138 26.340 1.00 91.75 198 SER A O 1
ATOM 1625 N N . THR A 1 199 ? -24.233 12.938 24.521 1.00 93.38 199 THR A N 1
ATOM 1626 C CA . THR A 1 199 ? -25.281 12.096 25.113 1.00 93.38 199 THR A CA 1
ATOM 1627 C C . THR A 1 199 ? -24.770 10.700 25.456 1.00 93.38 199 THR A C 1
ATOM 1629 O O . THR A 1 199 ? -24.997 10.228 26.571 1.00 93.38 199 THR A O 1
ATOM 1632 N N . ILE A 1 200 ? -24.028 10.057 24.547 1.00 95.00 200 ILE A N 1
ATOM 1633 C CA . ILE A 1 200 ? -23.460 8.718 24.764 1.00 95.00 200 ILE A CA 1
ATOM 1634 C C . ILE A 1 200 ? -22.512 8.719 25.967 1.00 95.00 200 ILE A C 1
ATOM 1636 O O . ILE A 1 200 ? -22.637 7.882 26.857 1.00 95.00 200 ILE A O 1
ATOM 1640 N N . PHE A 1 201 ? -21.579 9.671 26.050 1.00 93.25 201 PHE A N 1
ATOM 1641 C CA . PHE A 1 201 ? -20.620 9.717 27.157 1.00 93.25 201 PHE A CA 1
ATOM 1642 C C . PHE A 1 201 ? -21.259 10.140 28.483 1.00 93.25 201 PHE A C 1
ATOM 1644 O O . PHE A 1 201 ? -20.799 9.692 29.531 1.00 93.25 201 PHE A O 1
ATOM 1651 N N . ALA A 1 202 ? -22.328 10.941 28.450 1.00 93.94 202 ALA A N 1
ATOM 1652 C CA . ALA A 1 202 ? -23.094 11.299 29.642 1.00 93.94 202 ALA A CA 1
ATOM 1653 C C . ALA A 1 202 ? -23.951 10.143 30.191 1.00 93.94 202 ALA A C 1
ATOM 1655 O O . ALA A 1 202 ? -24.277 10.156 31.371 1.00 93.94 202 ALA A O 1
ATOM 1656 N N . THR A 1 203 ? -24.314 9.149 29.374 1.00 94.31 203 THR A N 1
ATOM 1657 C CA . THR A 1 203 ? -25.212 8.042 29.773 1.00 94.31 203 THR A CA 1
ATOM 1658 C C . THR A 1 203 ? -24.527 6.676 29.858 1.00 94.31 203 THR A C 1
ATOM 1660 O O . THR A 1 203 ? -25.079 5.762 30.468 1.00 94.31 203 THR A O 1
ATOM 1663 N N . ALA A 1 204 ? -23.306 6.528 29.328 1.00 92.44 204 ALA A N 1
ATOM 1664 C CA . ALA A 1 204 ? -22.566 5.261 29.287 1.00 92.44 204 ALA A CA 1
ATOM 1665 C C . ALA A 1 204 ? -22.448 4.547 30.648 1.00 92.44 204 ALA A C 1
ATOM 1667 O O . ALA A 1 204 ? -22.461 3.322 30.685 1.00 92.44 204 ALA A O 1
ATOM 1668 N N . TYR A 1 205 ? -22.375 5.287 31.759 1.00 91.81 205 TYR A N 1
ATOM 1669 C CA . TYR A 1 205 ? -22.235 4.713 33.103 1.00 91.81 205 TYR A CA 1
ATOM 1670 C C . TYR A 1 205 ? -23.516 4.056 33.658 1.00 91.81 205 TYR A C 1
ATOM 1672 O O . TYR A 1 205 ? -23.447 3.368 34.673 1.00 91.81 205 TYR A O 1
ATOM 1680 N N . LEU A 1 206 ? -24.676 4.281 33.027 1.00 93.62 206 LEU A N 1
ATOM 1681 C CA . LEU A 1 206 ? -25.987 3.765 33.456 1.00 93.62 206 LEU A CA 1
ATOM 1682 C C . LEU A 1 206 ? -26.391 2.458 32.754 1.00 93.62 206 LEU A C 1
ATOM 1684 O O . LEU A 1 206 ? -27.380 1.833 33.132 1.00 93.62 206 LEU A O 1
ATOM 1688 N N . ILE A 1 207 ? -25.674 2.070 31.701 1.00 95.00 207 ILE A N 1
ATOM 1689 C CA . ILE A 1 207 ? -26.078 1.007 30.776 1.00 95.00 207 ILE A CA 1
ATOM 1690 C C . ILE A 1 207 ? -25.464 -0.334 31.191 1.00 95.00 207 ILE A C 1
ATOM 1692 O O . ILE A 1 207 ? -24.352 -0.388 31.715 1.00 95.00 207 ILE A O 1
ATOM 1696 N N . ASN A 1 208 ? -26.181 -1.434 30.927 1.00 94.38 208 ASN A N 1
ATOM 1697 C CA . ASN A 1 208 ? -25.685 -2.786 31.189 1.00 94.38 208 ASN A CA 1
ATOM 1698 C C . ASN A 1 208 ? -24.321 -3.016 30.506 1.00 94.38 208 ASN A C 1
ATOM 1700 O O . ASN A 1 208 ? -24.180 -2.857 29.288 1.00 94.38 208 ASN A O 1
ATOM 1704 N N . THR A 1 209 ? -23.341 -3.458 31.297 1.00 93.94 209 THR A N 1
ATOM 1705 C CA . THR A 1 209 ? -21.978 -3.771 30.865 1.00 93.94 209 THR A CA 1
ATOM 1706 C C . THR A 1 209 ? -21.926 -4.707 29.664 1.00 93.94 209 THR A C 1
ATOM 1708 O O . THR A 1 209 ? -21.075 -4.509 28.805 1.00 93.94 209 THR A O 1
ATOM 1711 N N . ASP A 1 210 ? -22.837 -5.675 29.539 1.00 94.62 210 ASP A N 1
ATOM 1712 C CA . ASP A 1 210 ? -22.808 -6.645 28.433 1.00 94.62 210 ASP A CA 1
ATOM 1713 C C . ASP A 1 210 ? -23.058 -5.985 27.066 1.00 94.62 210 ASP A C 1
ATOM 1715 O O . ASP A 1 210 ? -22.399 -6.307 26.073 1.00 94.62 210 ASP A O 1
ATOM 1719 N N . LEU A 1 211 ? -23.960 -4.998 27.021 1.00 95.31 211 LEU A N 1
ATOM 1720 C CA . LEU A 1 211 ? -24.240 -4.212 25.816 1.00 95.31 211 LEU A CA 1
ATOM 1721 C C . LEU A 1 211 ? -23.065 -3.287 25.478 1.00 95.31 211 LEU A C 1
ATOM 1723 O O . LEU A 1 211 ? -22.671 -3.191 24.315 1.00 95.31 211 LEU A O 1
ATOM 1727 N N . LEU A 1 212 ? -22.453 -2.663 26.491 1.00 95.25 212 LEU A N 1
ATOM 1728 C CA . LEU A 1 212 ? -21.247 -1.848 26.313 1.00 95.25 212 LEU A CA 1
ATOM 1729 C C . LEU A 1 212 ? -20.069 -2.693 25.805 1.00 95.25 212 LEU A C 1
ATOM 1731 O O . LEU A 1 212 ? -19.337 -2.253 24.920 1.00 95.25 212 LEU A O 1
ATOM 1735 N N . VAL A 1 213 ? -19.909 -3.922 26.307 1.00 96.38 213 VAL A N 1
ATOM 1736 C CA . VAL A 1 213 ? -18.897 -4.881 25.843 1.00 96.38 213 VAL A CA 1
ATOM 1737 C C . VAL A 1 213 ? -19.139 -5.266 24.385 1.00 96.38 213 VAL A C 1
ATOM 1739 O O . VAL A 1 213 ? -18.182 -5.262 23.613 1.00 96.38 213 VAL A O 1
ATOM 1742 N N . LEU A 1 214 ? -20.384 -5.530 23.972 1.00 96.56 214 LEU A N 1
ATOM 1743 C CA . LEU A 1 214 ? -20.715 -5.814 22.570 1.00 96.56 214 LEU A CA 1
ATOM 1744 C C . LEU A 1 214 ? -20.369 -4.632 21.649 1.00 96.56 214 LEU A C 1
ATOM 1746 O O . LEU A 1 214 ? -19.684 -4.824 20.641 1.00 96.56 214 LEU A O 1
ATOM 1750 N N . ILE A 1 215 ? -20.782 -3.413 22.020 1.00 96.56 215 ILE A N 1
ATOM 1751 C CA . ILE A 1 215 ? -20.456 -2.176 21.290 1.00 96.56 215 ILE A CA 1
ATOM 1752 C C . ILE A 1 215 ? -18.938 -2.017 21.170 1.00 96.56 215 ILE A C 1
ATOM 1754 O O . ILE A 1 215 ? -18.406 -1.854 20.069 1.00 96.56 215 ILE A O 1
ATOM 1758 N N . MET A 1 216 ? -18.222 -2.095 22.293 1.00 95.50 216 MET A N 1
ATOM 1759 C CA . MET A 1 216 ? -16.787 -1.837 22.317 1.00 95.50 216 MET A CA 1
ATOM 1760 C C . MET A 1 216 ? -15.969 -2.924 21.627 1.00 95.50 216 MET A C 1
ATOM 1762 O O . MET A 1 216 ? -14.956 -2.606 21.008 1.00 95.50 216 MET A O 1
ATOM 1766 N N . LEU A 1 217 ? -16.407 -4.183 21.664 1.00 96.50 217 LEU A N 1
ATOM 1767 C CA . LEU A 1 217 ? -15.783 -5.277 20.923 1.00 96.50 217 LEU A CA 1
ATOM 1768 C C . LEU A 1 217 ? -15.972 -5.093 19.409 1.00 96.50 217 LEU A C 1
ATOM 1770 O O . LEU A 1 217 ? -15.016 -5.266 18.653 1.00 96.50 217 LEU A O 1
ATOM 1774 N N . ALA A 1 218 ? -17.157 -4.666 18.961 1.00 97.19 218 ALA A N 1
ATOM 1775 C CA . ALA A 1 218 ? -17.430 -4.376 17.554 1.00 97.19 218 ALA A CA 1
ATOM 1776 C C . ALA A 1 218 ? -16.592 -3.187 17.032 1.00 97.19 218 ALA A C 1
ATOM 1778 O O . ALA A 1 218 ? -15.880 -3.315 16.029 1.00 97.19 218 ALA A O 1
ATOM 1779 N N . LEU A 1 219 ? -16.572 -2.066 17.766 1.00 96.06 219 LEU A N 1
ATOM 1780 C CA . LEU A 1 219 ? -15.703 -0.919 17.467 1.00 96.06 219 LEU A CA 1
ATOM 1781 C C . LEU A 1 219 ? -14.212 -1.293 17.526 1.00 96.06 219 LEU A C 1
ATOM 1783 O O . LEU A 1 219 ? -13.416 -0.808 16.719 1.00 96.06 219 LEU A O 1
ATOM 1787 N N . PHE A 1 220 ? -13.817 -2.188 18.436 1.00 94.81 220 PHE A N 1
ATOM 1788 C CA . PHE A 1 220 ? -12.446 -2.678 18.510 1.00 94.81 220 PHE A CA 1
ATOM 1789 C C . PHE A 1 220 ? -12.059 -3.536 17.299 1.00 94.81 220 PHE A C 1
ATOM 1791 O O . PHE A 1 220 ? -10.966 -3.336 16.778 1.00 94.81 220 PHE A O 1
ATOM 1798 N N . ILE A 1 221 ? -12.920 -4.423 16.786 1.00 95.94 221 ILE A N 1
ATOM 1799 C CA . ILE A 1 221 ? -12.626 -5.186 15.555 1.00 95.94 221 ILE A CA 1
ATOM 1800 C C . ILE A 1 221 ? -12.477 -4.239 14.351 1.00 95.94 221 ILE A C 1
ATOM 1802 O O . ILE A 1 221 ? -11.566 -4.408 13.534 1.00 95.94 221 ILE A O 1
ATOM 1806 N N . ALA A 1 222 ? -13.293 -3.185 14.271 1.00 95.38 222 ALA A N 1
ATOM 1807 C CA . ALA A 1 222 ? -13.122 -2.142 13.262 1.00 95.38 222 ALA A CA 1
ATOM 1808 C C . ALA A 1 222 ? -11.759 -1.432 13.405 1.00 95.38 222 ALA A C 1
ATOM 1810 O O . ALA A 1 222 ? -10.985 -1.344 12.443 1.00 95.38 222 ALA A O 1
ATOM 1811 N N . ALA A 1 223 ? -11.409 -0.996 14.621 1.00 92.62 223 ALA A N 1
ATOM 1812 C CA . ALA A 1 223 ? -10.101 -0.420 14.929 1.00 92.62 223 ALA A CA 1
ATOM 1813 C C . ALA A 1 223 ? -8.950 -1.371 14.575 1.00 92.62 223 ALA A C 1
ATOM 1815 O O . ALA A 1 223 ? -7.969 -0.943 13.968 1.00 92.62 223 ALA A O 1
ATOM 1816 N N . MET A 1 224 ? -9.072 -2.657 14.900 1.00 93.31 224 MET A N 1
ATOM 1817 C CA . MET A 1 224 ? -8.114 -3.734 14.641 1.00 93.31 224 MET A CA 1
ATOM 1818 C C . MET A 1 224 ? -7.822 -3.900 13.142 1.00 93.31 224 MET A C 1
ATOM 1820 O O . MET A 1 224 ? -6.657 -4.069 12.770 1.00 93.31 224 MET A O 1
ATOM 1824 N N . ALA A 1 225 ? -8.841 -3.766 12.285 1.00 92.38 225 ALA A N 1
ATOM 1825 C CA . ALA A 1 225 ? -8.706 -3.811 10.830 1.00 92.38 225 ALA A CA 1
ATOM 1826 C C . ALA A 1 225 ? -7.883 -2.630 10.279 1.00 92.38 225 ALA A C 1
ATOM 1828 O O . ALA A 1 225 ? -6.789 -2.844 9.742 1.00 92.38 225 ALA A O 1
ATOM 1829 N N . LYS A 1 226 ? -8.347 -1.381 10.478 1.00 90.94 226 LYS A N 1
ATOM 1830 C CA . LYS A 1 226 ? -7.645 -0.175 9.975 1.00 90.94 226 LYS A CA 1
ATOM 1831 C C . LYS A 1 226 ? -6.272 0.011 10.618 1.00 90.94 226 LYS A C 1
ATOM 1833 O O . LYS A 1 226 ? -5.365 0.528 9.973 1.00 90.94 226 LYS A O 1
ATOM 1838 N N . SER A 1 227 ? -6.089 -0.406 11.875 1.00 88.00 227 SER A N 1
ATOM 1839 C CA . SER A 1 227 ? -4.793 -0.295 12.564 1.00 88.00 227 SER A CA 1
ATOM 1840 C C . SER A 1 227 ? -3.814 -1.445 12.265 1.00 88.00 227 SER A C 1
ATOM 1842 O O . SER A 1 227 ? -2.697 -1.439 12.785 1.00 88.00 227 SER A O 1
ATOM 1844 N N . ALA A 1 228 ? -4.190 -2.395 11.396 1.00 88.81 228 ALA A N 1
ATOM 1845 C CA . ALA A 1 228 ? -3.372 -3.542 10.993 1.00 88.81 228 ALA A CA 1
ATOM 1846 C C . ALA A 1 228 ? -2.856 -4.381 12.177 1.00 88.81 228 ALA A C 1
ATOM 1848 O O . ALA A 1 228 ? -1.684 -4.761 12.235 1.00 88.81 228 ALA A O 1
ATOM 1849 N N . GLN A 1 229 ? -3.738 -4.671 13.133 1.00 91.19 229 GLN A N 1
ATOM 1850 C CA . GLN A 1 229 ? -3.431 -5.540 14.267 1.00 91.19 229 GLN A CA 1
ATOM 1851 C C . GLN A 1 229 ? -3.407 -7.029 13.867 1.00 91.19 229 GLN A C 1
ATOM 1853 O O . GLN A 1 229 ? -3.786 -7.415 12.763 1.00 91.19 229 GLN A O 1
ATOM 1858 N N . PHE A 1 230 ? -2.895 -7.885 14.749 1.00 89.88 230 PHE A N 1
ATOM 1859 C CA . PHE A 1 230 ? -2.569 -9.285 14.470 1.00 89.88 230 PHE A CA 1
ATOM 1860 C C . PHE A 1 230 ? -3.833 -10.057 14.086 1.00 89.88 230 PHE A C 1
ATOM 1862 O O . PHE A 1 230 ? -4.883 -9.843 14.670 1.00 89.88 230 PHE A O 1
ATOM 1869 N N . GLY A 1 231 ? -3.751 -10.908 13.063 1.00 90.31 231 GLY A N 1
ATOM 1870 C CA . GLY A 1 231 ? -4.926 -11.449 12.366 1.00 90.31 231 GLY A CA 1
ATOM 1871 C C . GLY A 1 231 ? -5.361 -10.591 11.170 1.00 90.31 231 GLY A C 1
ATOM 1872 O O . GLY A 1 231 ? -5.438 -11.108 10.060 1.00 90.31 231 GLY A O 1
ATOM 1873 N N . LEU A 1 232 ? -5.512 -9.270 11.336 1.00 91.94 232 LEU A N 1
ATOM 1874 C CA . LEU A 1 232 ? -5.932 -8.332 10.273 1.00 91.94 232 LEU A CA 1
ATOM 1875 C C . LEU A 1 232 ? -4.785 -7.490 9.665 1.00 91.94 232 LEU A C 1
ATOM 1877 O O . LEU A 1 232 ? -5.008 -6.544 8.917 1.00 91.94 232 LEU A O 1
ATOM 1881 N N . HIS A 1 233 ? -3.532 -7.849 9.952 1.00 90.75 233 HIS A N 1
ATOM 1882 C CA . HIS A 1 233 ? -2.338 -7.077 9.585 1.00 90.75 233 HIS A CA 1
ATOM 1883 C C . HIS A 1 233 ? -1.838 -7.221 8.135 1.00 90.75 233 HIS A C 1
ATOM 1885 O O . HIS A 1 233 ? -1.014 -6.417 7.687 1.00 90.75 233 HIS A O 1
ATOM 1891 N N . ASN A 1 234 ? -2.280 -8.245 7.395 1.00 88.44 234 ASN A N 1
ATOM 1892 C CA . ASN A 1 234 ? -1.638 -8.656 6.137 1.00 88.44 234 ASN A CA 1
ATOM 1893 C C . ASN A 1 234 ? -1.592 -7.525 5.096 1.00 88.44 234 ASN A C 1
ATOM 1895 O O . ASN A 1 234 ? -0.562 -7.323 4.439 1.00 88.44 234 ASN A O 1
ATOM 1899 N N . TRP A 1 235 ? -2.682 -6.759 4.983 1.00 90.75 235 TRP A N 1
ATOM 1900 C CA . TRP A 1 235 ? -2.827 -5.693 3.994 1.00 90.75 235 TRP A CA 1
ATOM 1901 C C . TRP A 1 235 ? -1.755 -4.599 4.114 1.00 90.75 235 TRP A C 1
ATOM 1903 O O . TRP A 1 235 ? -1.299 -4.078 3.095 1.00 90.75 235 TRP A O 1
ATOM 1913 N N . LEU A 1 236 ? -1.288 -4.291 5.331 1.00 88.31 236 LEU A N 1
ATOM 1914 C CA . LEU A 1 236 ? -0.320 -3.220 5.591 1.00 88.31 236 LEU A CA 1
ATOM 1915 C C . LEU A 1 236 ? 1.014 -3.474 4.881 1.00 88.31 236 LEU A C 1
ATOM 1917 O O . LEU A 1 236 ? 1.636 -2.556 4.348 1.00 88.31 236 LEU A O 1
ATOM 1921 N N . THR A 1 237 ? 1.446 -4.737 4.849 1.00 86.69 237 THR A N 1
ATOM 1922 C CA . THR A 1 237 ? 2.698 -5.130 4.187 1.00 86.69 237 THR A CA 1
ATOM 1923 C C . THR A 1 237 ? 2.576 -5.147 2.662 1.00 86.69 237 THR A C 1
ATOM 1925 O O . THR A 1 237 ? 3.561 -4.884 1.974 1.00 86.69 237 THR A O 1
ATOM 1928 N N . LEU A 1 238 ? 1.372 -5.397 2.135 1.00 87.12 238 LEU A N 1
ATOM 1929 C CA . LEU A 1 238 ? 1.074 -5.441 0.700 1.00 87.12 238 LEU A CA 1
ATOM 1930 C C . LEU A 1 238 ? 0.843 -4.038 0.106 1.00 87.12 238 LEU A C 1
ATOM 1932 O O . LEU A 1 238 ? 1.219 -3.780 -1.039 1.00 87.12 238 LEU A O 1
ATOM 1936 N N . ALA A 1 239 ? 0.294 -3.105 0.889 1.00 84.88 239 ALA A N 1
ATOM 1937 C CA . ALA A 1 239 ? 0.073 -1.708 0.499 1.00 84.88 239 ALA A CA 1
ATOM 1938 C C . ALA A 1 239 ? 1.368 -0.958 0.108 1.00 84.88 239 ALA A C 1
ATOM 1940 O O . ALA A 1 239 ? 1.322 0.024 -0.634 1.00 84.88 239 ALA A O 1
ATOM 1941 N N . MET A 1 240 ? 2.538 -1.468 0.513 1.00 83.12 240 MET A N 1
ATOM 1942 C CA . MET A 1 240 ? 3.859 -0.949 0.133 1.00 83.12 240 MET A CA 1
ATOM 1943 C C . MET A 1 240 ? 4.181 -1.028 -1.372 1.00 83.12 240 MET A C 1
ATOM 1945 O O . MET A 1 240 ? 5.196 -0.474 -1.808 1.00 83.12 240 MET A O 1
ATOM 1949 N N . GLU A 1 241 ? 3.330 -1.664 -2.183 1.00 82.94 241 GLU A N 1
ATOM 1950 C CA . GLU A 1 241 ? 3.405 -1.596 -3.649 1.00 82.94 241 GLU A CA 1
ATOM 1951 C C . GLU A 1 241 ? 3.024 -0.223 -4.225 1.00 82.94 241 GLU A C 1
ATOM 1953 O O . GLU A 1 241 ? 3.424 0.091 -5.349 1.00 82.94 241 GLU A O 1
ATOM 1958 N N . GLY A 1 242 ? 2.325 0.616 -3.452 1.00 83.56 242 GLY A N 1
ATOM 1959 C CA . GLY A 1 242 ? 2.023 1.994 -3.828 1.00 83.56 242 GLY A CA 1
ATOM 1960 C C . GLY A 1 242 ? 3.266 2.905 -3.926 1.00 83.56 242 GLY A C 1
ATOM 1961 O O . GLY A 1 242 ? 4.357 2.569 -3.428 1.00 83.56 242 GLY A O 1
ATOM 1962 N N . PRO A 1 243 ? 3.119 4.088 -4.553 1.00 85.25 243 PRO A N 1
ATOM 1963 C CA . PRO A 1 243 ? 4.184 5.086 -4.653 1.00 85.25 243 PRO A CA 1
ATOM 1964 C C . PRO A 1 243 ? 4.612 5.586 -3.262 1.00 85.25 243 PRO A C 1
ATOM 1966 O O . PRO A 1 243 ? 3.833 5.594 -2.305 1.00 85.25 243 PRO A O 1
ATOM 1969 N N . THR A 1 244 ? 5.874 5.997 -3.107 1.00 81.44 244 THR A N 1
ATOM 1970 C CA . THR A 1 244 ? 6.420 6.282 -1.766 1.00 81.44 244 THR A CA 1
ATOM 1971 C C . THR A 1 244 ? 5.738 7.423 -0.994 1.00 81.44 244 THR A C 1
ATOM 1973 O O . THR A 1 244 ? 5.577 7.232 0.213 1.00 81.44 244 THR A O 1
ATOM 1976 N N . PRO A 1 245 ? 5.250 8.528 -1.607 1.00 82.12 245 PRO A N 1
ATOM 1977 C CA . PRO A 1 245 ? 4.513 9.569 -0.882 1.00 82.12 245 PRO A CA 1
ATOM 1978 C C . PRO A 1 245 ? 3.220 9.044 -0.231 1.00 82.12 245 PRO A C 1
ATOM 1980 O O . PRO A 1 245 ? 2.914 9.396 0.909 1.00 82.12 245 PRO A O 1
ATOM 1983 N N . VAL A 1 246 ? 2.513 8.123 -0.902 1.00 84.25 246 VAL A N 1
ATOM 1984 C CA . VAL A 1 246 ? 1.330 7.434 -0.351 1.00 84.25 246 VAL A CA 1
ATOM 1985 C C . VAL A 1 246 ? 1.721 6.597 0.858 1.00 84.25 246 VAL A C 1
ATOM 1987 O O . VAL A 1 246 ? 1.082 6.691 1.902 1.00 84.25 246 VAL A O 1
ATOM 1990 N N . SER A 1 247 ? 2.810 5.828 0.757 1.00 77.00 247 SER A N 1
ATOM 1991 C CA . SER A 1 247 ? 3.271 5.006 1.879 1.00 77.00 247 SER A CA 1
ATOM 1992 C C . SER A 1 247 ? 3.660 5.841 3.111 1.00 77.00 247 SER A C 1
ATOM 1994 O O . SER A 1 247 ? 3.398 5.419 4.235 1.00 77.00 247 SER A O 1
ATOM 1996 N N . SER A 1 248 ? 4.227 7.042 2.933 1.00 73.50 248 SER A N 1
ATOM 1997 C CA . SER A 1 248 ? 4.486 7.954 4.058 1.00 73.50 248 SER A CA 1
ATOM 1998 C C . SER A 1 248 ? 3.206 8.493 4.693 1.00 73.50 248 SER A C 1
ATOM 2000 O O . SER A 1 248 ? 3.145 8.546 5.916 1.00 73.50 248 SER A O 1
ATOM 2002 N N . LEU A 1 249 ? 2.191 8.842 3.896 1.00 79.56 249 LEU A N 1
ATOM 2003 C CA . LEU A 1 249 ? 0.922 9.359 4.409 1.00 79.56 249 LEU A CA 1
ATOM 2004 C C . LEU A 1 249 ? 0.146 8.266 5.168 1.00 79.56 249 LEU A C 1
ATOM 2006 O O . LEU A 1 249 ? -0.109 8.404 6.364 1.00 79.56 249 LEU A O 1
ATOM 2010 N N . LEU A 1 250 ? -0.152 7.146 4.497 1.00 77.00 250 LEU A N 1
ATOM 2011 C CA . LEU A 1 250 ? -1.013 6.077 5.020 1.00 77.00 250 LEU A CA 1
ATOM 2012 C C . LEU A 1 250 ? -0.468 5.431 6.299 1.00 77.00 250 LEU A C 1
ATOM 2014 O O . LEU A 1 250 ? -1.197 5.278 7.277 1.00 77.00 250 LEU A O 1
ATOM 2018 N N . HIS A 1 251 ? 0.800 5.009 6.286 1.00 66.12 251 HIS A N 1
ATOM 2019 C CA . HIS A 1 251 ? 1.322 4.081 7.297 1.00 66.12 251 HIS A CA 1
ATOM 2020 C C . HIS A 1 251 ? 1.756 4.734 8.602 1.00 66.12 251 HIS A C 1
ATOM 2022 O O . HIS A 1 251 ? 2.108 4.017 9.540 1.00 66.12 251 HIS A O 1
ATOM 2028 N N . ALA A 1 252 ? 1.815 6.062 8.648 1.00 58.84 252 ALA A N 1
ATOM 2029 C CA . ALA A 1 252 ? 2.490 6.744 9.737 1.00 58.84 252 ALA A CA 1
ATOM 2030 C C . ALA A 1 252 ? 1.730 7.974 10.271 1.00 58.84 252 ALA A C 1
ATOM 2032 O O . ALA A 1 252 ? 1.872 8.268 11.459 1.00 58.84 252 ALA A O 1
ATOM 2033 N N . ALA A 1 253 ? 0.869 8.626 9.479 1.00 57.72 253 ALA A N 1
ATOM 2034 C CA . ALA A 1 253 ? 0.065 9.763 9.940 1.00 57.72 253 ALA A CA 1
ATOM 2035 C C . ALA A 1 253 ? -1.411 9.436 10.190 1.00 57.72 253 ALA A C 1
ATOM 2037 O O . ALA A 1 253 ? -1.965 9.904 11.182 1.00 57.72 253 ALA A O 1
ATOM 2038 N N . THR A 1 254 ? -2.053 8.689 9.283 1.00 72.12 254 THR A N 1
ATOM 2039 C CA . THR A 1 254 ? -3.496 8.868 9.033 1.00 72.12 254 THR A CA 1
ATOM 2040 C C . THR A 1 254 ? -4.341 7.590 9.054 1.00 72.12 254 THR A C 1
ATOM 2042 O O . THR A 1 254 ? -5.151 7.408 9.956 1.00 72.12 254 THR A O 1
ATOM 2045 N N . LEU A 1 255 ? -4.186 6.674 8.092 1.00 82.25 255 LEU A N 1
ATOM 2046 C CA . LEU A 1 255 ? -5.128 5.551 7.960 1.00 82.25 255 LEU A CA 1
ATOM 2047 C C . LEU A 1 255 ? -5.042 4.598 9.159 1.00 82.25 255 LEU A C 1
ATOM 2049 O O . LEU A 1 255 ? -6.056 4.172 9.701 1.00 82.25 255 LEU A O 1
ATOM 2053 N N . VAL A 1 256 ? -3.820 4.304 9.602 1.00 84.19 256 VAL A N 1
ATOM 2054 C CA . VAL A 1 256 ? -3.575 3.372 10.714 1.00 84.19 256 VAL A CA 1
ATOM 2055 C C . VAL A 1 256 ? -3.829 4.030 12.079 1.00 84.19 256 VAL A C 1
ATOM 2057 O O . VAL A 1 256 ? -4.106 3.343 13.061 1.00 84.19 256 VAL A O 1
ATOM 2060 N N . THR A 1 257 ? -3.765 5.364 12.158 1.00 82.88 257 THR A N 1
ATOM 2061 C CA . THR A 1 257 ? -4.071 6.120 13.382 1.00 82.88 257 THR A CA 1
ATOM 2062 C C . THR A 1 257 ? -5.570 6.342 13.571 1.00 82.88 257 THR A C 1
ATOM 2064 O O . THR A 1 257 ? -5.988 6.449 14.718 1.00 82.88 257 THR A O 1
ATOM 2067 N N . ALA A 1 258 ? -6.384 6.315 12.507 1.00 87.25 258 ALA A N 1
ATOM 2068 C CA . ALA A 1 258 ? -7.846 6.394 12.591 1.00 87.25 258 ALA A CA 1
ATOM 2069 C C . ALA A 1 258 ? -8.446 5.342 13.545 1.00 87.25 258 ALA A C 1
ATOM 2071 O O . ALA A 1 258 ? -9.296 5.671 14.368 1.00 87.25 258 ALA A O 1
ATOM 2072 N N . GLY A 1 259 ? -7.946 4.099 13.514 1.00 88.62 259 GLY A N 1
ATOM 2073 C CA . GLY A 1 259 ? -8.382 3.049 14.445 1.00 88.62 259 GLY A CA 1
ATOM 2074 C C . GLY A 1 259 ? -8.035 3.338 15.911 1.00 88.62 259 GLY A C 1
ATOM 2075 O O . GLY A 1 259 ? -8.811 3.014 16.801 1.00 88.62 259 GLY A O 1
ATOM 2076 N N . ILE A 1 260 ? -6.903 3.998 16.173 1.00 85.94 260 ILE A N 1
ATOM 2077 C CA . ILE A 1 260 ? -6.519 4.415 17.532 1.00 85.94 260 ILE A CA 1
ATOM 2078 C C . ILE A 1 260 ? -7.351 5.627 17.965 1.00 85.94 260 ILE A C 1
ATOM 2080 O O . ILE A 1 260 ? -7.798 5.683 19.104 1.00 85.94 260 ILE A O 1
ATOM 2084 N N . TYR A 1 261 ? -7.601 6.573 17.055 1.00 88.19 261 TYR A N 1
ATOM 2085 C CA . TYR A 1 261 ? -8.474 7.720 17.297 1.00 88.19 261 TYR A CA 1
ATOM 2086 C C . TYR A 1 261 ? -9.898 7.287 17.670 1.00 88.19 261 TYR A C 1
ATOM 2088 O O . TYR A 1 261 ? -10.441 7.826 18.628 1.00 88.19 261 TYR A O 1
ATOM 2096 N N . LEU A 1 262 ? -10.460 6.274 16.997 1.00 91.81 262 LEU A N 1
ATOM 2097 C CA . LEU A 1 262 ? -11.753 5.690 17.368 1.00 91.81 262 LEU A CA 1
ATOM 2098 C C . LEU A 1 262 ? -11.752 5.217 18.827 1.00 91.81 262 LEU A C 1
ATOM 2100 O O . LEU A 1 262 ? -12.600 5.656 19.595 1.00 91.81 262 LEU A O 1
ATOM 2104 N N . LEU A 1 263 ? -10.765 4.398 19.217 1.00 89.62 263 LEU A N 1
ATOM 2105 C CA . LEU A 1 263 ? -10.642 3.886 20.588 1.00 89.62 263 LEU A CA 1
ATOM 2106 C C . LEU A 1 263 ? -10.480 5.015 21.619 1.00 89.62 263 LEU A C 1
ATOM 2108 O O . LEU A 1 263 ? -11.088 4.959 22.684 1.00 89.62 263 LEU A O 1
ATOM 2112 N N . LEU A 1 264 ? -9.712 6.058 21.288 1.00 87.06 264 LEU A N 1
ATOM 2113 C CA . LEU A 1 264 ? -9.517 7.233 22.141 1.00 87.06 264 LEU A CA 1
ATOM 2114 C C . LEU A 1 264 ? -10.774 8.106 22.257 1.00 87.06 264 LEU A C 1
ATOM 2116 O O . LEU A 1 264 ? -11.039 8.624 23.337 1.00 87.06 264 LEU A O 1
ATOM 2120 N N . ARG A 1 265 ? -11.562 8.266 21.185 1.00 89.50 265 ARG A N 1
ATOM 2121 C CA . ARG A 1 265 ? -12.844 8.985 21.243 1.00 89.50 265 ARG A CA 1
ATOM 2122 C C . ARG A 1 265 ? -13.853 8.189 22.071 1.00 89.50 265 ARG A C 1
ATOM 2124 O O . ARG A 1 265 ? -14.513 8.769 22.918 1.00 89.50 265 ARG A O 1
ATOM 2131 N N . SER A 1 266 ? -13.883 6.863 21.933 1.00 91.00 266 SER A N 1
ATOM 2132 C CA . SER A 1 266 ? -14.695 5.959 22.761 1.00 91.00 266 SER A CA 1
ATOM 2133 C C . SER A 1 266 ? -14.101 5.641 24.147 1.00 91.00 266 SER A C 1
ATOM 2135 O O . SER A 1 266 ? -14.579 4.723 24.814 1.00 91.00 266 SER A O 1
ATOM 2137 N N . ALA A 1 267 ? -13.067 6.356 24.614 1.00 87.69 267 ALA A N 1
ATOM 2138 C CA . ALA A 1 267 ? -12.371 6.025 25.864 1.00 87.69 267 ALA A CA 1
ATOM 2139 C C . ALA A 1 267 ? -13.294 6.045 27.100 1.00 87.69 267 ALA A C 1
ATOM 2141 O O . ALA A 1 267 ? -13.115 5.233 28.008 1.00 87.69 267 ALA A O 1
ATOM 2142 N N . ASN A 1 268 ? -14.314 6.911 27.101 1.00 88.69 268 ASN A N 1
ATOM 2143 C CA . ASN A 1 268 ? -15.315 6.989 28.172 1.00 88.69 268 ASN A CA 1
ATOM 2144 C C . ASN A 1 268 ? -16.231 5.759 28.219 1.00 88.69 268 ASN A C 1
ATOM 2146 O O . ASN A 1 268 ? -16.733 5.422 29.280 1.00 88.69 268 ASN A O 1
ATOM 2150 N N . ILE A 1 269 ? -16.430 5.068 27.094 1.00 91.38 269 ILE A N 1
ATOM 2151 C CA . ILE A 1 269 ? -17.170 3.799 27.049 1.00 91.38 269 ILE A CA 1
ATOM 2152 C C . ILE A 1 269 ? -16.236 2.650 27.462 1.00 91.38 269 ILE A C 1
ATOM 2154 O O . ILE A 1 269 ? -16.626 1.760 28.216 1.00 91.38 269 ILE A O 1
ATOM 2158 N N . LEU A 1 270 ? -14.971 2.699 27.021 1.00 89.50 270 LEU A N 1
ATOM 2159 C CA . LEU A 1 270 ? -13.957 1.690 27.341 1.00 89.50 270 LEU A CA 1
ATOM 2160 C C . LEU A 1 270 ? -13.714 1.516 28.843 1.00 89.50 270 LEU A C 1
ATOM 2162 O O . LEU A 1 270 ? -13.538 0.378 29.274 1.00 89.50 270 LEU A O 1
ATOM 2166 N N . GLU A 1 271 ? -13.729 2.597 29.630 1.00 88.00 271 GLU A N 1
ATOM 2167 C CA . GLU A 1 271 ? -13.485 2.555 31.084 1.00 88.00 271 GLU A CA 1
ATOM 2168 C C . GLU A 1 271 ? -14.490 1.654 31.833 1.00 88.00 271 GLU A C 1
ATOM 2170 O O . GLU A 1 271 ? -14.115 1.009 32.811 1.00 88.00 271 GLU A O 1
ATOM 2175 N N . TYR A 1 272 ? -15.715 1.496 31.315 1.00 90.50 272 TYR A N 1
ATOM 2176 C CA . TYR A 1 272 ? -16.741 0.591 31.856 1.00 90.50 272 TYR A CA 1
ATOM 2177 C C . TYR A 1 272 ? -16.665 -0.852 31.310 1.00 90.50 272 TYR A C 1
ATOM 2179 O O . TYR A 1 272 ? -17.457 -1.705 31.703 1.00 90.50 272 TYR A O 1
ATOM 2187 N N . THR A 1 273 ? -15.711 -1.161 30.419 1.00 92.88 273 THR A N 1
ATOM 2188 C CA . THR A 1 273 ? -15.589 -2.469 29.735 1.00 92.88 273 THR A CA 1
ATOM 2189 C C . THR A 1 273 ? -14.222 -3.140 29.985 1.00 92.88 273 THR A C 1
ATOM 2191 O O . THR A 1 273 ? -13.397 -3.278 29.074 1.00 92.88 273 THR A O 1
ATOM 2194 N N . PRO A 1 274 ? -13.940 -3.608 31.221 1.00 90.25 274 PRO A N 1
ATOM 2195 C CA . PRO A 1 274 ? -12.634 -4.173 31.583 1.00 90.25 274 PRO A CA 1
ATOM 2196 C C . PRO A 1 274 ? -12.247 -5.407 30.750 1.00 90.25 274 PRO A C 1
ATOM 2198 O O . PRO A 1 274 ? -11.067 -5.629 30.477 1.00 90.25 274 PRO A O 1
ATOM 2201 N N . THR A 1 275 ? -13.231 -6.183 30.286 1.00 93.06 275 THR A N 1
ATOM 2202 C CA . THR A 1 275 ? -13.032 -7.331 29.388 1.00 93.06 275 THR A CA 1
ATOM 2203 C C . THR A 1 275 ? -12.446 -6.913 28.037 1.00 93.06 275 THR A C 1
ATOM 2205 O O . THR A 1 275 ? -11.487 -7.526 27.566 1.00 93.06 275 THR A O 1
ATOM 2208 N N . VAL A 1 276 ? -12.955 -5.836 27.430 1.00 93.69 276 VAL A N 1
ATOM 2209 C CA . VAL A 1 276 ? -12.457 -5.325 26.144 1.00 93.69 276 VAL A CA 1
ATOM 2210 C C . VAL A 1 276 ? -11.081 -4.682 26.318 1.00 93.69 276 VAL A C 1
ATOM 2212 O O . VAL A 1 276 ? -10.188 -4.947 25.516 1.00 93.69 276 VAL A O 1
ATOM 2215 N N . LEU A 1 277 ? -10.849 -3.935 27.404 1.00 89.69 277 LEU A N 1
ATOM 2216 C CA . LEU A 1 277 ? -9.516 -3.417 27.749 1.00 89.69 277 LEU A CA 1
ATOM 2217 C C . LEU A 1 277 ? -8.463 -4.537 27.853 1.00 89.69 277 LEU A C 1
ATOM 2219 O O . LEU A 1 277 ? -7.360 -4.396 27.321 1.00 89.69 277 LEU A O 1
ATOM 2223 N N . PHE A 1 278 ? -8.805 -5.675 28.464 1.00 91.06 278 PHE A N 1
ATOM 2224 C CA . PHE A 1 278 ? -7.925 -6.846 28.542 1.00 91.06 278 PHE A CA 1
ATOM 2225 C C . PHE A 1 278 ? -7.646 -7.473 27.163 1.00 91.06 278 PHE A C 1
ATOM 2227 O O . PHE A 1 278 ? -6.503 -7.824 26.862 1.00 91.06 278 PHE A O 1
ATOM 2234 N N . ILE A 1 279 ? -8.653 -7.556 26.287 1.00 93.00 279 ILE A N 1
ATOM 2235 C CA . ILE A 1 279 ? -8.494 -8.037 24.902 1.00 93.00 279 ILE A CA 1
ATOM 2236 C C . ILE A 1 279 ? -7.565 -7.110 24.095 1.00 93.00 279 ILE A C 1
ATOM 2238 O O . ILE A 1 279 ? -6.641 -7.591 23.429 1.00 93.00 279 ILE A O 1
ATOM 2242 N N . ILE A 1 280 ? -7.746 -5.786 24.201 1.00 90.88 280 ILE A N 1
ATOM 2243 C CA . ILE A 1 280 ? -6.876 -4.787 23.556 1.00 90.88 280 ILE A CA 1
ATOM 2244 C C . ILE A 1 280 ? -5.429 -4.934 24.058 1.00 90.88 280 ILE A C 1
ATOM 2246 O O . ILE A 1 280 ? -4.495 -4.846 23.255 1.00 90.88 280 ILE A O 1
ATOM 2250 N N . LEU A 1 281 ? -5.227 -5.204 25.357 1.00 88.44 281 LEU A N 1
ATOM 2251 C CA . LEU A 1 281 ? -3.903 -5.411 25.956 1.00 88.44 281 LEU A CA 1
ATOM 2252 C C . LEU A 1 281 ? -3.175 -6.579 25.288 1.00 88.44 281 LEU A C 1
ATOM 2254 O O . LEU A 1 281 ? -2.061 -6.412 24.789 1.00 88.44 281 LEU A O 1
ATOM 2258 N N . TRP A 1 282 ? -3.806 -7.754 25.246 1.00 91.75 282 TRP A N 1
ATOM 2259 C CA . TRP A 1 282 ? -3.181 -8.966 24.715 1.00 91.75 282 TRP A CA 1
ATOM 2260 C C . TRP A 1 282 ? -2.918 -8.892 23.214 1.00 91.75 282 TRP A C 1
ATOM 2262 O O . TRP A 1 282 ? -1.827 -9.254 22.767 1.00 91.75 282 TRP A O 1
ATOM 2272 N N . ILE A 1 283 ? -3.862 -8.365 22.431 1.00 93.06 283 ILE A N 1
ATOM 2273 C CA . ILE A 1 283 ? -3.665 -8.190 20.987 1.00 93.06 283 ILE A CA 1
ATOM 2274 C C . ILE A 1 283 ? -2.582 -7.133 20.725 1.00 93.06 283 ILE A C 1
ATOM 2276 O O . ILE A 1 283 ? -1.739 -7.336 19.847 1.00 93.06 283 ILE A O 1
ATOM 2280 N N . GLY A 1 284 ? -2.518 -6.063 21.527 1.00 89.00 284 GLY A N 1
ATOM 2281 C CA . GLY A 1 284 ? -1.428 -5.082 21.528 1.00 89.00 284 GLY A CA 1
ATOM 2282 C C . GLY A 1 284 ? -0.057 -5.699 21.841 1.00 89.00 284 GLY A C 1
ATOM 2283 O O . GLY A 1 284 ? 0.916 -5.469 21.124 1.00 89.00 284 GLY A O 1
ATOM 2284 N N . ALA A 1 285 ? 0.035 -6.549 22.865 1.00 87.88 285 ALA A N 1
ATOM 2285 C CA . ALA A 1 285 ? 1.269 -7.258 23.204 1.00 87.88 285 ALA A CA 1
ATOM 2286 C C . ALA A 1 285 ? 1.730 -8.168 22.053 1.00 87.88 285 ALA A C 1
ATOM 2288 O O . ALA A 1 285 ? 2.854 -8.025 21.562 1.00 87.88 285 ALA A O 1
ATOM 2289 N N . LEU A 1 286 ? 0.837 -9.031 21.560 1.00 93.12 286 LEU A N 1
ATOM 2290 C CA . LEU A 1 286 ? 1.121 -9.985 20.488 1.00 93.12 286 LEU A CA 1
ATOM 2291 C C . LEU A 1 286 ? 1.560 -9.261 19.202 1.00 93.12 286 LEU A C 1
ATOM 2293 O O . LEU A 1 286 ? 2.578 -9.618 18.609 1.00 93.12 286 LEU A O 1
ATOM 2297 N N . THR A 1 287 ? 0.874 -8.177 18.823 1.00 91.12 287 THR A N 1
ATOM 2298 C CA . THR A 1 287 ? 1.234 -7.357 17.652 1.00 91.12 287 THR A CA 1
ATOM 2299 C C . THR A 1 287 ? 2.598 -6.688 17.754 1.00 91.12 287 THR A C 1
ATOM 2301 O O . THR A 1 287 ? 3.338 -6.708 16.766 1.00 91.12 287 THR A O 1
ATOM 2304 N N . THR A 1 288 ? 2.963 -6.098 18.904 1.00 86.75 288 THR A N 1
ATOM 2305 C CA . THR A 1 288 ? 4.289 -5.461 19.045 1.00 86.75 288 THR A CA 1
ATOM 2306 C C . THR A 1 288 ? 5.421 -6.458 18.800 1.00 86.75 288 THR A C 1
ATOM 2308 O O . THR A 1 288 ? 6.374 -6.132 18.081 1.00 86.75 288 THR A O 1
ATOM 2311 N N . LEU A 1 289 ? 5.279 -7.665 19.358 1.00 90.06 289 LEU A N 1
ATOM 2312 C CA . LEU A 1 289 ? 6.254 -8.749 19.328 1.00 90.06 289 LEU A CA 1
ATOM 2313 C C . LEU A 1 289 ? 6.326 -9.396 17.941 1.00 90.06 289 LEU A C 1
ATOM 2315 O O . LEU A 1 289 ? 7.409 -9.469 17.355 1.00 90.06 289 LEU A O 1
ATOM 2319 N N . SER A 1 290 ? 5.186 -9.804 17.371 1.00 91.44 290 SER A N 1
ATOM 2320 C CA . SER A 1 290 ? 5.141 -10.463 16.061 1.00 91.44 290 SER A CA 1
ATOM 2321 C C . SER A 1 290 ? 5.679 -9.553 14.954 1.00 91.44 290 SER A C 1
ATOM 2323 O O . SER A 1 290 ? 6.492 -9.984 14.136 1.00 91.44 290 SER A O 1
ATOM 2325 N N . ALA A 1 291 ? 5.296 -8.272 14.953 1.00 86.62 291 ALA A N 1
ATOM 2326 C CA . ALA A 1 291 ? 5.794 -7.300 13.985 1.00 86.62 291 ALA A CA 1
ATOM 2327 C C . ALA A 1 291 ? 7.313 -7.083 14.113 1.00 86.62 291 ALA A C 1
ATOM 2329 O O . ALA A 1 291 ? 8.000 -6.973 13.097 1.00 86.62 291 ALA A O 1
ATOM 2330 N N . GLY A 1 292 ? 7.847 -7.080 15.341 1.00 84.56 292 GLY A N 1
ATOM 2331 C CA . GLY A 1 292 ? 9.285 -6.992 15.607 1.00 84.56 292 GLY A CA 1
ATOM 2332 C C . GLY A 1 292 ? 10.070 -8.183 15.047 1.00 84.56 292 GLY A C 1
ATOM 2333 O O . GLY A 1 292 ? 11.036 -7.985 14.310 1.00 84.56 292 GLY A O 1
ATOM 2334 N N . LEU A 1 293 ? 9.621 -9.413 15.320 1.00 91.50 293 LEU A N 1
ATOM 2335 C CA . LEU A 1 293 ? 10.26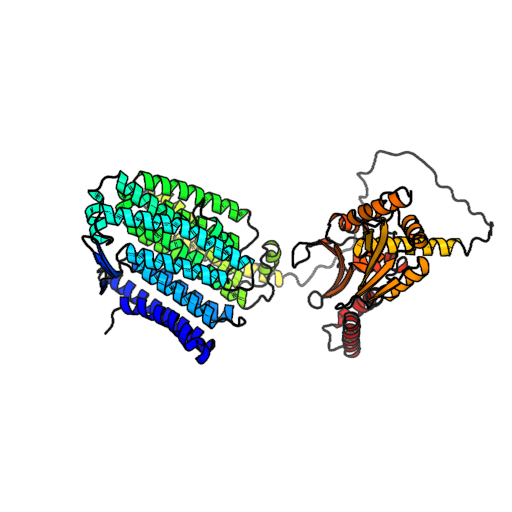6 -10.631 14.810 1.00 91.50 293 LEU A CA 1
ATOM 2336 C C . LEU A 1 293 ? 10.255 -10.693 13.273 1.00 91.50 293 LEU A C 1
ATOM 2338 O O . LEU A 1 293 ? 11.287 -10.951 12.653 1.00 91.50 293 LEU A O 1
ATOM 2342 N N . ILE A 1 294 ? 9.118 -10.388 12.637 1.00 89.88 294 ILE A N 1
ATOM 2343 C CA . ILE A 1 294 ? 9.008 -10.389 11.168 1.00 89.88 294 ILE A CA 1
ATOM 2344 C C . ILE A 1 294 ? 9.877 -9.273 10.554 1.00 89.88 294 ILE A C 1
ATOM 2346 O O . ILE A 1 294 ? 10.423 -9.455 9.462 1.00 89.88 294 ILE A O 1
ATOM 2350 N N . ALA A 1 295 ? 10.044 -8.130 11.232 1.00 83.06 295 ALA A N 1
ATOM 2351 C CA . ALA A 1 295 ? 10.877 -7.029 10.747 1.00 83.06 295 ALA A CA 1
ATOM 2352 C C . ALA A 1 295 ? 12.367 -7.397 10.691 1.00 83.06 295 ALA A C 1
ATOM 2354 O O . ALA A 1 295 ? 13.023 -7.066 9.706 1.00 83.06 295 ALA A O 1
ATOM 2355 N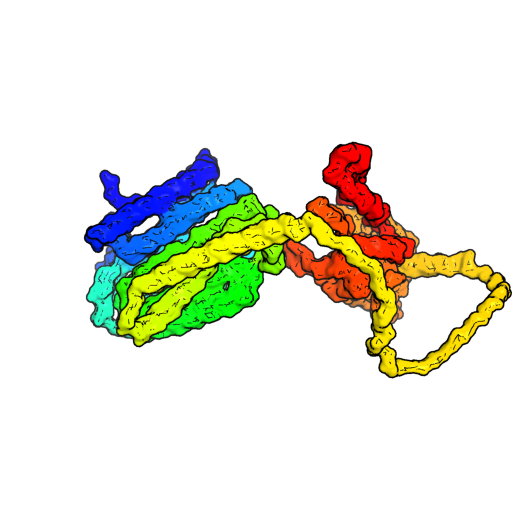 N . ILE A 1 296 ? 12.885 -8.114 11.697 1.00 85.19 296 ILE A N 1
ATOM 2356 C CA . ILE A 1 296 ? 14.289 -8.565 11.746 1.00 85.19 296 ILE A CA 1
ATOM 2357 C C . ILE A 1 296 ? 14.598 -9.531 10.589 1.00 85.19 296 ILE A C 1
ATOM 2359 O O . ILE A 1 296 ? 15.663 -9.450 9.983 1.00 85.19 296 ILE A O 1
ATOM 2363 N N . CYS A 1 297 ? 13.646 -10.398 10.234 1.00 90.00 297 CYS A N 1
ATOM 2364 C CA . CYS A 1 297 ? 13.782 -11.367 9.141 1.00 90.00 297 CYS A CA 1
ATOM 2365 C C . CYS A 1 297 ? 13.423 -10.810 7.744 1.00 90.00 297 CYS A C 1
ATOM 2367 O O . CYS A 1 297 ? 13.442 -11.553 6.761 1.00 90.00 297 CYS A O 1
ATOM 2369 N N . SER A 1 298 ? 13.054 -9.528 7.624 1.00 80.12 298 SER A N 1
ATOM 2370 C CA . SER A 1 298 ? 12.616 -8.923 6.358 1.00 80.12 298 SER A CA 1
ATOM 2371 C C . SER A 1 298 ? 13.770 -8.265 5.594 1.00 80.12 298 SER A C 1
ATOM 2373 O O . SER A 1 298 ? 14.472 -7.417 6.128 1.00 80.12 298 SER A O 1
ATOM 2375 N N . ASN A 1 299 ? 13.910 -8.576 4.300 1.00 80.69 299 ASN A N 1
ATOM 2376 C CA . ASN A 1 299 ? 14.979 -8.031 3.444 1.00 80.69 299 ASN A CA 1
ATOM 2377 C C . ASN A 1 299 ? 14.621 -6.710 2.726 1.00 80.69 299 ASN A C 1
ATOM 2379 O O . ASN A 1 299 ? 15.510 -6.036 2.195 1.00 80.69 299 ASN A O 1
ATOM 2383 N N . ASP A 1 300 ? 13.334 -6.349 2.678 1.00 73.75 300 ASP A N 1
ATOM 2384 C CA . ASP A 1 300 ? 12.826 -5.189 1.937 1.00 73.75 300 ASP A CA 1
ATOM 2385 C C . ASP A 1 300 ? 12.626 -3.977 2.854 1.00 73.75 300 ASP A C 1
ATOM 2387 O O . ASP A 1 300 ? 11.767 -3.986 3.737 1.00 73.75 300 ASP A O 1
ATOM 2391 N N . LEU A 1 301 ? 13.348 -2.882 2.592 1.00 68.31 301 LEU A N 1
ATOM 2392 C CA . LEU A 1 301 ? 13.303 -1.663 3.417 1.00 68.31 301 LEU A CA 1
ATOM 2393 C C . LEU A 1 301 ? 11.883 -1.099 3.615 1.00 68.31 301 LEU A C 1
ATOM 2395 O O . LEU A 1 301 ? 11.531 -0.712 4.728 1.00 68.31 301 LEU A O 1
ATOM 2399 N N . LYS A 1 302 ? 11.040 -1.094 2.569 1.00 70.19 302 LYS A N 1
ATOM 2400 C CA . LYS A 1 302 ? 9.629 -0.671 2.682 1.00 70.19 302 LYS A CA 1
ATOM 2401 C C . LYS A 1 302 ? 8.851 -1.541 3.683 1.00 70.19 302 LYS A C 1
ATOM 2403 O O . LYS A 1 302 ? 8.100 -1.014 4.500 1.00 70.19 302 LYS A O 1
ATOM 2408 N N . ARG A 1 303 ? 9.054 -2.864 3.649 1.00 77.00 303 ARG A N 1
ATOM 2409 C CA . ARG A 1 303 ? 8.366 -3.826 4.523 1.00 77.00 303 ARG A CA 1
ATOM 2410 C C . ARG A 1 303 ? 8.838 -3.715 5.972 1.00 77.00 303 ARG A C 1
ATOM 2412 O O . ARG A 1 303 ? 8.001 -3.716 6.867 1.00 77.00 303 ARG A O 1
ATOM 2419 N N . ILE A 1 304 ? 10.142 -3.536 6.201 1.00 77.12 304 ILE A N 1
ATOM 2420 C CA . ILE A 1 304 ? 10.691 -3.251 7.540 1.00 77.12 304 ILE A CA 1
ATOM 2421 C C . ILE A 1 304 ? 10.036 -1.986 8.115 1.00 77.12 304 ILE A C 1
ATOM 2423 O O . ILE A 1 304 ? 9.617 -1.979 9.269 1.00 77.12 304 ILE A O 1
ATOM 2427 N N . ILE A 1 305 ? 9.877 -0.931 7.305 1.00 71.69 305 ILE A N 1
ATOM 2428 C CA . ILE A 1 305 ? 9.205 0.303 7.735 1.00 71.69 305 ILE A CA 1
ATOM 2429 C C . ILE A 1 305 ? 7.727 0.039 8.084 1.00 71.69 305 ILE A C 1
ATOM 2431 O O . ILE A 1 305 ? 7.299 0.491 9.145 1.00 71.69 305 ILE A O 1
ATOM 2435 N N . ALA A 1 306 ? 6.981 -0.726 7.274 1.00 76.62 306 ALA A N 1
ATOM 2436 C CA . ALA A 1 306 ? 5.588 -1.113 7.564 1.00 76.62 306 ALA A CA 1
ATOM 2437 C C . ALA A 1 306 ? 5.446 -1.882 8.891 1.00 76.62 306 ALA A C 1
ATOM 2439 O O . ALA A 1 306 ? 4.551 -1.629 9.690 1.00 76.62 306 ALA A O 1
ATOM 2440 N N . LEU A 1 307 ? 6.354 -2.823 9.145 1.00 82.38 307 LEU A N 1
ATOM 2441 C CA . LEU A 1 307 ? 6.342 -3.623 10.369 1.00 82.38 307 LEU A CA 1
ATOM 2442 C C . LEU A 1 307 ? 6.784 -2.794 11.586 1.00 82.38 307 LEU A C 1
ATOM 2444 O O . LEU A 1 307 ? 6.238 -2.954 12.677 1.00 82.38 307 LEU A O 1
ATOM 2448 N N . SER A 1 308 ? 7.698 -1.834 11.399 1.00 77.06 308 SER A N 1
ATOM 2449 C CA . SER A 1 308 ? 8.053 -0.872 12.449 1.00 77.06 308 SER A CA 1
ATOM 2450 C C . SER A 1 308 ? 6.861 0.000 12.852 1.00 77.06 308 SER A C 1
ATOM 2452 O O . SER A 1 308 ? 6.679 0.252 14.042 1.00 77.06 308 SER A O 1
ATOM 2454 N N . THR A 1 309 ? 6.018 0.420 11.898 1.00 78.00 309 THR A N 1
ATOM 2455 C CA . THR A 1 309 ? 4.818 1.206 12.209 1.00 78.00 309 THR A CA 1
ATOM 2456 C C . THR A 1 309 ? 3.761 0.339 12.887 1.00 78.00 309 THR A C 1
ATOM 2458 O O . THR A 1 309 ? 3.277 0.738 13.941 1.00 78.00 309 THR A O 1
ATOM 2461 N N . MET A 1 310 ? 3.504 -0.885 12.405 1.00 83.88 310 MET A N 1
ATOM 2462 C CA . MET A 1 310 ? 2.639 -1.867 13.085 1.00 83.88 310 MET A CA 1
ATOM 2463 C C . MET A 1 310 ? 3.029 -2.058 14.565 1.00 83.88 310 MET A C 1
ATOM 2465 O O . MET A 1 310 ? 2.190 -1.905 15.450 1.00 83.88 310 MET A O 1
ATOM 2469 N N . SER A 1 311 ? 4.316 -2.292 14.853 1.00 80.88 311 SER A N 1
ATOM 2470 C CA . SER A 1 311 ? 4.821 -2.433 16.230 1.00 80.88 311 SER A CA 1
ATOM 2471 C C . SER A 1 311 ? 4.696 -1.137 17.053 1.00 80.88 311 SER A C 1
ATOM 2473 O O . SER A 1 311 ? 4.417 -1.168 18.250 1.00 80.88 311 SER A O 1
ATOM 2475 N N . GLN A 1 312 ? 4.860 0.039 16.439 1.00 75.19 312 GLN A N 1
ATOM 2476 C CA . GLN A 1 312 ? 4.654 1.323 17.121 1.00 75.19 312 GLN A CA 1
ATOM 2477 C C . GLN A 1 312 ? 3.186 1.595 17.469 1.00 75.19 312 GLN A C 1
ATOM 2479 O O . GLN A 1 312 ? 2.917 2.179 18.516 1.00 75.19 312 GLN A O 1
ATOM 2484 N N . LEU A 1 313 ? 2.255 1.192 16.608 1.00 74.81 313 LEU A N 1
ATOM 2485 C CA . LEU A 1 313 ? 0.821 1.454 16.747 1.00 74.81 313 LEU A CA 1
ATOM 2486 C C . LEU A 1 313 ? 0.200 0.502 17.776 1.00 74.81 313 LEU A C 1
ATOM 2488 O O . LEU A 1 313 ? -0.463 0.955 18.704 1.00 74.81 313 LEU A O 1
ATOM 2492 N N . ALA A 1 314 ? 0.584 -0.772 17.732 1.00 80.06 314 ALA A N 1
ATOM 2493 C CA . ALA A 1 314 ? 0.343 -1.752 18.788 1.00 80.06 314 ALA A CA 1
ATOM 2494 C C . ALA A 1 314 ? 0.761 -1.268 20.192 1.00 80.06 314 ALA A C 1
ATOM 2496 O O . ALA A 1 314 ? 0.019 -1.406 21.166 1.00 80.06 314 ALA A O 1
ATOM 2497 N N . ARG A 1 315 ? 1.933 -0.623 20.301 1.00 71.44 315 ARG A N 1
ATOM 2498 C CA . ARG A 1 315 ? 2.417 -0.057 21.571 1.00 71.44 315 ARG A CA 1
ATOM 2499 C C . ARG A 1 315 ? 1.555 1.102 22.076 1.00 71.44 315 ARG A C 1
ATOM 2501 O O . ARG A 1 315 ? 1.447 1.278 23.283 1.00 71.44 315 ARG A O 1
ATOM 2508 N N . LYS A 1 316 ? 0.945 1.895 21.187 1.00 71.75 316 LYS A N 1
ATOM 2509 C CA . LYS A 1 316 ? 0.028 2.974 21.596 1.00 71.75 316 LYS A CA 1
ATOM 2510 C C . LYS A 1 316 ? -1.228 2.401 22.254 1.00 71.75 316 LYS A C 1
ATOM 2512 O O . LYS A 1 316 ? -1.616 2.906 23.300 1.00 71.75 316 LYS A O 1
ATOM 2517 N N . ASN A 1 317 ? -1.779 1.307 21.720 1.00 71.25 317 ASN A N 1
ATOM 2518 C CA . ASN A 1 317 ? -2.913 0.605 22.333 1.00 71.25 317 ASN A CA 1
ATOM 2519 C C . ASN A 1 317 ? -2.570 0.092 23.744 1.00 71.25 317 ASN A C 1
ATOM 2521 O O . ASN A 1 317 ? -3.345 0.289 24.671 1.00 71.25 317 ASN A O 1
ATOM 2525 N N . LEU A 1 318 ? -1.379 -0.492 23.932 1.00 67.12 318 LEU A N 1
ATOM 2526 C CA . LEU A 1 318 ? -0.884 -0.894 25.259 1.00 67.12 318 LEU A CA 1
ATOM 2527 C C . LEU A 1 318 ? -0.770 0.291 26.235 1.00 67.12 318 LEU A C 1
ATOM 2529 O O . LEU A 1 318 ? -1.147 0.176 27.398 1.00 67.12 318 LEU A O 1
ATOM 2533 N N . ILE A 1 319 ? -0.251 1.433 25.774 1.00 62.97 319 ILE A N 1
ATOM 2534 C CA . ILE A 1 319 ? -0.070 2.633 26.609 1.00 62.97 319 ILE A CA 1
ATOM 2535 C C . ILE A 1 319 ? -1.419 3.248 27.010 1.00 62.97 319 ILE A C 1
ATOM 2537 O O . ILE A 1 319 ? -1.552 3.681 28.152 1.00 62.97 319 ILE A O 1
ATOM 2541 N N . MET A 1 320 ? -2.411 3.235 26.113 1.00 66.62 320 MET A N 1
ATOM 2542 C CA . MET A 1 320 ? -3.782 3.705 26.366 1.00 66.62 320 MET A CA 1
ATOM 2543 C C . MET A 1 320 ? -4.436 3.000 27.567 1.00 66.62 320 MET A C 1
ATOM 2545 O O . MET A 1 320 ? -5.210 3.616 28.287 1.00 66.62 320 MET A O 1
ATOM 2549 N N . ILE A 1 321 ? -4.100 1.729 27.809 1.00 63.44 321 ILE A N 1
ATOM 2550 C CA . ILE A 1 321 ? -4.668 0.921 28.902 1.00 63.44 321 ILE A CA 1
ATOM 2551 C C . ILE A 1 321 ? -3.960 1.187 30.239 1.00 63.44 321 ILE A C 1
ATOM 2553 O O . ILE A 1 321 ? -4.568 1.095 31.301 1.00 63.44 321 ILE A O 1
ATOM 2557 N N . LEU A 1 322 ? -2.666 1.521 30.214 1.00 57.31 322 LEU A N 1
ATOM 2558 C CA . LEU A 1 322 ? -1.837 1.599 31.423 1.00 57.31 322 LEU A CA 1
ATOM 2559 C C . LEU A 1 322 ? -1.991 2.906 32.226 1.00 57.31 322 LEU A C 1
ATOM 2561 O O . LEU A 1 322 ? -1.392 3.019 33.299 1.00 57.31 322 LEU A O 1
ATOM 2565 N N . ARG A 1 323 ? -2.745 3.905 31.742 1.00 53.38 323 ARG A N 1
ATOM 2566 C CA . ARG A 1 323 ? -2.968 5.187 32.441 1.00 53.38 323 ARG A CA 1
ATOM 2567 C C . ARG A 1 323 ? -4.327 5.813 32.129 1.00 53.38 323 ARG A C 1
ATOM 2569 O O . ARG A 1 323 ? -4.779 5.772 30.993 1.00 53.38 323 ARG A O 1
ATOM 2576 N N . LYS A 1 324 ? -4.897 6.511 33.125 1.00 41.91 324 LYS A N 1
ATOM 2577 C CA . LYS A 1 324 ? -6.057 7.401 32.943 1.00 41.91 324 LYS A CA 1
ATOM 2578 C C . LYS A 1 324 ? -5.833 8.391 31.791 1.00 41.91 324 LYS A C 1
ATOM 2580 O O . LYS A 1 324 ? -4.726 8.894 31.580 1.00 41.91 324 LYS A O 1
ATOM 2585 N N . GLN A 1 325 ? -6.928 8.669 31.088 1.00 42.94 325 GLN A N 1
ATOM 2586 C CA . GLN A 1 325 ? -6.998 9.291 29.762 1.00 42.94 325 GLN A CA 1
ATOM 2587 C C . GLN A 1 325 ? -6.199 10.602 29.601 1.00 42.94 325 GLN A C 1
ATOM 2589 O O . GLN A 1 325 ? -5.653 10.860 28.529 1.00 42.94 325 GLN A O 1
ATOM 2594 N N . SER A 1 326 ? -6.072 11.407 30.663 1.00 35.50 326 SER A N 1
ATOM 2595 C CA . SER A 1 326 ? -5.484 12.758 30.637 1.00 35.50 326 SER A CA 1
ATOM 2596 C C . SER A 1 326 ? -4.030 12.838 30.151 1.00 35.50 326 SER A C 1
ATOM 2598 O O . SER A 1 326 ? -3.604 13.888 29.678 1.00 35.50 326 SER A O 1
ATOM 2600 N N . ILE A 1 327 ? -3.265 11.743 30.215 1.00 37.81 327 ILE A N 1
ATOM 2601 C CA . ILE A 1 327 ? -1.860 11.698 29.765 1.00 37.81 327 ILE A CA 1
ATOM 2602 C C . ILE A 1 327 ? -1.734 11.187 28.313 1.00 37.81 327 ILE A C 1
ATOM 2604 O O . ILE A 1 327 ? -0.680 11.332 27.691 1.00 37.81 327 ILE A O 1
ATOM 2608 N N . CYS A 1 328 ? -2.800 10.640 27.711 1.00 38.56 328 CYS A N 1
ATOM 2609 C CA . CYS A 1 328 ? -2.741 10.121 26.338 1.00 38.56 328 CYS A CA 1
ATOM 2610 C C . CYS A 1 328 ? -2.380 11.207 25.315 1.00 38.56 328 CYS A C 1
ATOM 2612 O O . CYS A 1 328 ? -1.664 10.918 24.359 1.00 38.56 328 CYS A O 1
ATOM 2614 N N . VAL A 1 329 ? -2.787 12.459 25.539 1.00 37.09 329 VAL A N 1
ATOM 2615 C CA . VAL A 1 329 ? -2.529 13.577 24.619 1.00 37.09 329 VAL A CA 1
ATOM 2616 C C . VAL A 1 329 ? -1.020 13.827 24.441 1.00 37.09 329 VAL A C 1
ATOM 2618 O O . VAL A 1 329 ? -0.538 13.817 23.310 1.00 37.09 329 VAL A O 1
ATOM 2621 N N . GLU A 1 330 ? -0.226 13.909 25.518 1.00 37.19 330 GLU A N 1
ATOM 2622 C CA . GLU A 1 330 ? 1.244 14.049 25.427 1.00 37.19 330 GLU A CA 1
ATOM 2623 C C . GLU A 1 330 ? 1.936 12.848 24.746 1.00 37.19 330 GLU A C 1
ATOM 2625 O O . GLU A 1 330 ? 2.969 13.007 24.084 1.00 37.19 330 GLU A O 1
ATOM 2630 N N . PHE A 1 331 ? 1.374 11.642 24.880 1.00 42.91 331 PHE A N 1
ATOM 2631 C CA . PHE A 1 331 ? 1.920 10.395 24.320 1.00 42.91 331 PHE A CA 1
ATOM 2632 C C . PHE A 1 331 ? 1.423 10.072 22.900 1.00 42.91 331 PHE A C 1
ATOM 2634 O O . PHE A 1 331 ? 1.990 9.209 22.227 1.00 42.91 331 PHE A O 1
ATOM 2641 N N . ILE A 1 332 ? 0.415 10.794 22.411 1.00 42.62 332 ILE A N 1
ATOM 2642 C CA . ILE A 1 332 ? 0.049 10.891 20.994 1.00 42.62 332 ILE A CA 1
ATOM 2643 C C . ILE A 1 332 ? 0.956 11.939 20.339 1.00 42.62 332 ILE A C 1
ATOM 2645 O O . ILE A 1 332 ? 1.621 11.634 19.350 1.00 42.62 332 ILE A O 1
ATOM 2649 N N . ILE A 1 333 ? 1.065 13.126 20.949 1.00 37.41 333 ILE A N 1
ATOM 2650 C CA . ILE A 1 333 ? 1.908 14.248 20.511 1.00 37.41 333 ILE A CA 1
ATOM 2651 C C . ILE A 1 333 ? 3.371 13.822 20.344 1.00 37.41 333 ILE A C 1
ATOM 2653 O O . ILE A 1 333 ? 3.913 13.950 19.247 1.00 37.41 333 ILE A O 1
ATOM 2657 N N . SER A 1 334 ? 4.024 13.297 21.390 1.00 36.41 334 SER A N 1
ATOM 2658 C CA . SER A 1 334 ? 5.480 13.086 21.346 1.00 36.41 334 SER A CA 1
ATOM 2659 C C . SER A 1 334 ? 5.933 12.130 20.228 1.00 36.41 334 SER A C 1
ATOM 2661 O O . SER A 1 334 ? 6.773 12.556 19.435 1.00 36.41 334 SER A O 1
ATOM 2663 N N . PRO A 1 335 ? 5.342 10.936 20.014 1.00 41.81 335 PRO A N 1
ATOM 2664 C CA . PRO A 1 335 ? 5.741 10.065 18.917 1.00 41.81 335 PRO A CA 1
ATOM 2665 C C . PRO A 1 335 ? 5.106 10.461 17.580 1.00 41.81 335 PRO A C 1
ATOM 2667 O O . PRO A 1 335 ? 5.676 10.152 16.545 1.00 41.81 335 PRO A O 1
ATOM 2670 N N . ILE A 1 336 ? 3.946 11.119 17.511 1.00 35.66 336 ILE A N 1
ATOM 2671 C CA . ILE A 1 336 ? 3.430 11.522 16.189 1.00 35.66 336 ILE A CA 1
ATOM 2672 C C . ILE A 1 336 ? 4.220 12.716 15.633 1.00 35.66 336 ILE A C 1
ATOM 2674 O O . ILE A 1 336 ? 4.427 12.778 14.425 1.00 35.66 336 ILE A O 1
ATOM 2678 N N . ILE A 1 337 ? 4.776 13.575 16.494 1.00 34.50 337 ILE A N 1
ATOM 2679 C CA . ILE A 1 337 ? 5.658 14.682 16.097 1.00 34.50 337 ILE A CA 1
ATOM 2680 C C . ILE A 1 337 ? 7.119 14.215 15.932 1.00 34.50 337 ILE A C 1
ATOM 2682 O O . ILE A 1 337 ? 7.714 14.476 14.886 1.00 34.50 337 ILE A O 1
ATOM 2686 N N . ASN A 1 338 ? 7.702 13.460 16.875 1.00 33.56 338 ASN A N 1
ATOM 2687 C CA . ASN A 1 338 ? 9.108 13.012 16.789 1.00 33.56 338 ASN A CA 1
ATOM 2688 C C . ASN A 1 338 ? 9.316 11.774 15.899 1.00 33.56 338 ASN A C 1
ATOM 2690 O O . ASN A 1 338 ? 10.316 11.674 15.190 1.00 33.56 338 ASN A O 1
ATOM 2694 N N . ASN A 1 339 ? 8.381 10.822 15.925 1.00 40.09 339 ASN A N 1
ATOM 2695 C CA . ASN A 1 339 ? 8.365 9.650 15.041 1.00 40.09 339 ASN A CA 1
ATOM 2696 C C . ASN A 1 339 ? 7.684 9.979 13.693 1.00 40.09 339 ASN A C 1
ATOM 2698 O O . ASN A 1 339 ? 7.535 9.100 12.835 1.00 40.09 339 ASN A O 1
ATOM 2702 N N . SER A 1 340 ? 7.347 11.258 13.450 1.00 37.44 340 SER A N 1
ATOM 2703 C CA . SER A 1 340 ? 7.196 11.768 12.089 1.00 37.44 340 SER A CA 1
ATOM 2704 C C . SER A 1 340 ? 8.520 11.511 11.343 1.00 37.44 340 SER A C 1
ATOM 2706 O O . SER A 1 340 ? 9.615 11.930 11.708 1.00 37.44 340 SER A O 1
ATOM 2708 N N . GLN A 1 341 ? 8.527 10.700 10.297 1.00 42.78 341 GLN A N 1
ATOM 2709 C CA . GLN A 1 341 ? 7.979 11.048 8.986 1.00 42.78 341 GLN A CA 1
ATOM 2710 C C . GLN A 1 341 ? 8.620 12.273 8.356 1.00 42.78 341 GLN A C 1
ATOM 2712 O O . GLN A 1 341 ? 8.916 12.168 7.181 1.00 42.78 341 GLN A O 1
ATOM 2717 N N . VAL A 1 342 ? 8.996 13.332 9.081 1.00 33.50 342 VAL A N 1
ATOM 2718 C CA . VAL A 1 342 ? 9.944 14.322 8.545 1.00 33.50 342 VAL A CA 1
ATOM 2719 C C . VAL A 1 342 ? 11.265 13.633 8.196 1.00 33.50 342 VAL A C 1
ATOM 2721 O O . VAL A 1 342 ? 11.810 13.848 7.122 1.00 33.50 342 VAL A O 1
ATOM 2724 N N . THR A 1 343 ? 11.738 12.694 9.016 1.00 34.09 343 THR A N 1
ATOM 2725 C CA . THR A 1 343 ? 12.959 11.921 8.726 1.00 34.09 343 THR A CA 1
ATOM 2726 C C . THR A 1 343 ? 12.791 10.855 7.635 1.00 34.09 343 THR A C 1
ATOM 2728 O O . THR A 1 343 ? 13.671 10.704 6.787 1.00 34.09 343 THR A O 1
ATOM 2731 N N . LYS A 1 344 ? 11.658 10.135 7.601 1.00 41.38 344 LYS A N 1
ATOM 2732 C CA . LYS A 1 344 ? 11.346 9.160 6.533 1.00 41.38 344 LYS A CA 1
ATOM 2733 C C . LYS A 1 344 ? 11.057 9.873 5.199 1.00 41.38 344 LYS A C 1
ATOM 2735 O O . LYS A 1 344 ? 11.497 9.399 4.157 1.00 41.38 344 LYS A O 1
ATOM 2740 N N . ALA A 1 345 ? 10.407 11.037 5.225 1.00 34.00 345 ALA A N 1
ATOM 2741 C CA . ALA A 1 345 ? 10.220 11.912 4.072 1.00 34.00 345 ALA A CA 1
ATOM 2742 C C . ALA A 1 345 ? 11.548 12.533 3.632 1.00 34.00 345 ALA A C 1
ATOM 2744 O O . ALA A 1 345 ? 11.829 12.481 2.450 1.00 34.00 345 ALA A O 1
ATOM 2745 N N . LEU A 1 346 ? 12.427 13.004 4.526 1.00 34.25 346 LEU A N 1
ATOM 2746 C CA . LEU A 1 346 ? 13.779 13.467 4.164 1.00 34.25 346 LEU A CA 1
ATOM 2747 C C . LEU A 1 346 ? 14.627 12.358 3.521 1.00 34.25 346 LEU A C 1
ATOM 2749 O O . LEU A 1 346 ? 15.303 12.601 2.519 1.00 34.25 346 LEU A O 1
ATOM 2753 N N . TYR A 1 347 ? 14.544 11.126 4.034 1.00 40.88 347 TYR A N 1
ATOM 2754 C CA . TYR A 1 347 ? 15.136 9.945 3.397 1.00 40.88 347 TYR A CA 1
ATOM 2755 C C . TYR A 1 347 ? 14.597 9.738 1.970 1.00 40.88 347 TYR A C 1
ATOM 2757 O O . TYR A 1 347 ? 15.361 9.440 1.051 1.00 40.88 347 TYR A O 1
ATOM 2765 N N . TYR A 1 348 ? 13.299 9.958 1.756 1.00 44.34 348 TYR A N 1
ATOM 2766 C CA . TYR A 1 348 ? 12.645 9.854 0.452 1.00 44.34 348 TYR A CA 1
ATOM 2767 C C . TYR A 1 348 ? 12.908 11.059 -0.489 1.00 44.34 348 TYR A C 1
ATOM 2769 O O . TYR A 1 348 ? 13.137 10.845 -1.684 1.00 44.34 348 TYR A O 1
ATOM 2777 N N . ILE A 1 349 ? 13.004 12.287 0.037 1.00 34.94 349 ILE A N 1
ATOM 2778 C CA . ILE A 1 349 ? 13.413 13.536 -0.637 1.00 34.94 349 ILE A CA 1
ATOM 2779 C C . ILE A 1 349 ? 14.818 13.364 -1.227 1.00 34.94 349 ILE A C 1
ATOM 2781 O O . ILE A 1 349 ? 15.041 13.628 -2.408 1.00 34.94 349 ILE A O 1
ATOM 2785 N N . TYR A 1 350 ? 15.762 12.831 -0.445 1.00 35.56 350 TYR A N 1
ATOM 2786 C CA . TYR A 1 350 ? 17.121 12.569 -0.926 1.00 35.56 350 TYR A CA 1
ATOM 2787 C C . TYR A 1 350 ? 17.261 11.293 -1.773 1.00 35.56 350 TYR A C 1
ATOM 2789 O O . TYR A 1 350 ? 18.203 11.197 -2.565 1.00 35.56 350 TYR A O 1
ATOM 2797 N N . LYS A 1 351 ? 16.347 10.318 -1.652 1.00 40.28 351 LYS A N 1
ATOM 2798 C CA . LYS A 1 351 ? 16.324 9.135 -2.531 1.00 40.28 351 LYS A CA 1
ATOM 2799 C C . LYS A 1 351 ? 16.009 9.520 -3.980 1.00 40.28 351 LYS A C 1
ATOM 2801 O O . LYS A 1 351 ? 16.614 8.947 -4.882 1.00 40.28 351 LYS A O 1
ATOM 2806 N N . TYR A 1 352 ? 15.119 10.495 -4.189 1.00 38.34 352 TYR A N 1
ATOM 2807 C CA . TYR A 1 352 ? 14.709 10.940 -5.524 1.00 38.34 352 TYR A CA 1
ATOM 2808 C C . TYR A 1 352 ? 15.855 11.596 -6.312 1.00 38.34 352 TYR A C 1
ATOM 2810 O O . TYR A 1 352 ? 16.112 11.228 -7.453 1.00 38.34 352 TYR A O 1
ATOM 2818 N N . LYS A 1 353 ? 16.630 12.487 -5.678 1.00 34.09 353 LYS A N 1
ATOM 2819 C CA . LYS A 1 353 ? 17.666 13.284 -6.366 1.00 34.09 353 LYS A CA 1
ATOM 2820 C C . LYS A 1 353 ? 18.852 12.471 -6.928 1.00 34.09 353 LYS A C 1
ATOM 2822 O O . LYS A 1 353 ? 19.653 13.029 -7.668 1.00 34.09 353 LYS A O 1
ATOM 2827 N N . TYR A 1 354 ? 19.023 11.193 -6.555 1.00 35.66 354 TYR A N 1
ATOM 2828 C CA . TYR A 1 354 ? 20.272 10.452 -6.807 1.00 35.66 354 TYR A CA 1
ATOM 2829 C C . TYR A 1 354 ? 20.151 8.911 -6.927 1.00 35.66 354 TYR A C 1
ATOM 2831 O O . TYR A 1 354 ? 21.058 8.205 -6.463 1.00 35.66 354 TYR A O 1
ATOM 2839 N N . ASN A 1 355 ? 19.084 8.348 -7.520 1.00 36.41 355 ASN A N 1
ATOM 2840 C CA . ASN A 1 355 ? 19.097 6.918 -7.889 1.00 36.41 355 ASN A CA 1
ATOM 2841 C C . ASN A 1 355 ? 18.150 6.517 -9.046 1.00 36.41 355 ASN A C 1
ATOM 2843 O O . ASN A 1 355 ? 16.957 6.332 -8.837 1.00 36.41 355 ASN A O 1
ATOM 2847 N N . ASN A 1 356 ? 18.712 6.239 -10.229 1.00 30.78 356 ASN A N 1
ATOM 2848 C CA . ASN A 1 356 ? 17.989 5.755 -11.423 1.00 30.78 356 ASN A CA 1
ATOM 2849 C C . ASN A 1 356 ? 17.758 4.222 -11.471 1.00 30.78 356 ASN A C 1
ATOM 2851 O O . ASN A 1 356 ? 17.429 3.688 -12.524 1.00 30.78 356 ASN A O 1
ATOM 2855 N N . ASN A 1 357 ? 17.962 3.483 -10.369 1.00 33.44 357 ASN A N 1
ATOM 2856 C CA . ASN A 1 357 ? 17.863 2.013 -10.354 1.00 33.44 357 ASN A CA 1
ATOM 2857 C C . ASN A 1 357 ? 16.988 1.476 -9.206 1.00 33.44 357 ASN A C 1
ATOM 2859 O O . ASN A 1 357 ? 17.259 1.711 -8.026 1.00 33.44 357 ASN A O 1
ATOM 2863 N N . ASN A 1 358 ? 15.980 0.678 -9.574 1.00 35.66 358 ASN A N 1
ATOM 2864 C CA . ASN A 1 358 ? 14.894 0.161 -8.726 1.00 35.66 358 ASN A CA 1
ATOM 2865 C C . ASN A 1 358 ? 15.260 -1.059 -7.847 1.00 35.66 358 ASN A C 1
ATOM 2867 O O . ASN A 1 358 ? 14.423 -1.930 -7.612 1.00 35.66 358 ASN A O 1
ATOM 2871 N N . ASN A 1 359 ? 16.487 -1.141 -7.325 1.00 35.28 359 ASN A N 1
ATOM 2872 C CA . ASN A 1 359 ? 16.891 -2.259 -6.464 1.00 35.28 359 ASN A CA 1
ATOM 2873 C C . ASN A 1 359 ? 16.654 -1.930 -4.980 1.00 35.28 359 ASN A C 1
ATOM 2875 O O . ASN A 1 359 ? 17.320 -1.069 -4.411 1.00 35.28 359 ASN A O 1
ATOM 2879 N N . TYR A 1 360 ? 15.708 -2.637 -4.354 1.00 43.19 360 TYR A N 1
ATOM 2880 C CA . TYR A 1 360 ? 15.262 -2.409 -2.969 1.00 43.19 360 TYR A CA 1
ATOM 2881 C C . TYR A 1 360 ? 15.998 -3.255 -1.906 1.00 43.19 360 TYR A C 1
ATOM 2883 O O . TYR A 1 360 ? 15.711 -3.122 -0.716 1.00 43.19 360 TYR A O 1
ATOM 2891 N N . PHE A 1 361 ? 16.949 -4.105 -2.313 1.00 37.97 361 PHE A N 1
ATOM 2892 C CA . PHE A 1 361 ? 17.574 -5.116 -1.452 1.00 37.97 361 PHE A CA 1
ATOM 2893 C C . PHE A 1 361 ? 18.651 -4.567 -0.509 1.00 37.97 361 PHE A C 1
ATOM 2895 O O . PHE A 1 361 ? 19.638 -3.967 -0.944 1.00 37.97 361 PHE A O 1
ATOM 2902 N N . PHE A 1 362 ? 18.512 -4.884 0.781 1.00 36.56 362 PHE A N 1
ATOM 2903 C CA . PHE A 1 362 ? 19.401 -4.452 1.867 1.00 36.56 362 PHE A CA 1
ATOM 2904 C C . PHE A 1 362 ? 20.891 -4.780 1.635 1.00 36.56 362 PHE A C 1
ATOM 2906 O O . PHE A 1 362 ? 21.753 -3.928 1.848 1.00 36.56 362 PHE A O 1
ATOM 2913 N N . ASN A 1 363 ? 21.212 -5.966 1.101 1.00 31.42 363 ASN A N 1
ATOM 2914 C CA . ASN A 1 363 ? 22.601 -6.434 0.950 1.00 31.42 363 ASN A CA 1
ATOM 2915 C C . ASN A 1 363 ? 23.470 -5.588 -0.004 1.00 31.42 363 ASN A C 1
ATOM 2917 O O . ASN A 1 363 ? 24.694 -5.639 0.089 1.00 31.42 363 ASN A O 1
ATOM 2921 N N . SER A 1 364 ? 22.880 -4.768 -0.882 1.00 35.91 364 SER A N 1
ATOM 2922 C CA . SER A 1 364 ? 23.636 -3.825 -1.728 1.00 35.91 364 SER A CA 1
ATOM 2923 C C . SER A 1 364 ? 23.976 -2.481 -1.058 1.00 35.91 364 SER A C 1
ATOM 2925 O O . SER A 1 364 ? 24.704 -1.681 -1.644 1.00 35.91 364 SER A O 1
ATOM 2927 N N . TYR A 1 365 ? 23.493 -2.202 0.161 1.00 45.19 365 TYR A N 1
ATOM 2928 C CA . TYR A 1 365 ? 23.593 -0.864 0.769 1.00 45.19 365 TYR A CA 1
ATOM 2929 C C . TYR A 1 365 ? 24.902 -0.561 1.515 1.00 45.19 365 TYR A C 1
ATOM 2931 O O . TYR A 1 365 ? 25.166 0.610 1.792 1.00 45.19 365 TYR A O 1
ATOM 2939 N N . PHE A 1 366 ? 25.757 -1.549 1.805 1.00 35.31 366 PHE A N 1
ATOM 2940 C CA . PHE A 1 366 ? 26.983 -1.329 2.598 1.00 35.31 366 PHE A CA 1
ATOM 2941 C C . PHE A 1 366 ? 27.939 -0.283 1.980 1.00 35.31 366 PHE A C 1
ATOM 2943 O O . PHE A 1 366 ? 28.623 0.441 2.702 1.00 35.31 366 PHE A O 1
ATOM 2950 N N . ALA A 1 367 ? 27.929 -0.136 0.649 1.00 30.91 367 ALA A N 1
ATOM 2951 C CA . ALA A 1 367 ? 28.735 0.848 -0.079 1.00 30.91 367 ALA A CA 1
ATOM 2952 C C . ALA A 1 367 ? 28.254 2.311 0.071 1.00 30.91 367 ALA A C 1
ATOM 2954 O O . ALA A 1 367 ? 29.031 3.240 -0.149 1.00 30.91 367 ALA A O 1
ATOM 2955 N N . LEU A 1 368 ? 26.996 2.555 0.463 1.00 38.22 368 LEU A N 1
ATOM 2956 C CA . LEU A 1 368 ? 26.433 3.914 0.533 1.00 38.22 368 LEU A CA 1
ATOM 2957 C C . LEU A 1 368 ? 26.942 4.737 1.726 1.00 38.22 368 LEU A C 1
ATOM 2959 O O . LEU A 1 368 ? 26.890 5.967 1.668 1.00 38.22 368 LEU A O 1
ATOM 2963 N N . ARG A 1 369 ? 27.502 4.089 2.760 1.00 35.03 369 ARG A N 1
ATOM 2964 C CA . ARG A 1 369 ? 28.085 4.755 3.943 1.00 35.03 369 ARG A CA 1
ATOM 2965 C C . ARG A 1 369 ? 29.219 5.728 3.590 1.00 35.03 369 ARG A C 1
ATOM 2967 O O . ARG A 1 369 ? 29.415 6.701 4.306 1.00 35.03 369 ARG A O 1
ATOM 2974 N N . LEU A 1 370 ? 29.950 5.470 2.502 1.00 32.66 370 LEU A N 1
ATOM 2975 C CA . LEU A 1 370 ? 31.107 6.268 2.075 1.00 32.66 370 LEU A CA 1
ATOM 2976 C C . LEU A 1 370 ? 30.764 7.401 1.095 1.00 32.66 370 LEU A C 1
ATOM 2978 O O . LEU A 1 370 ? 31.599 8.268 0.869 1.00 32.66 370 LEU A O 1
ATOM 2982 N N . LEU A 1 371 ? 29.565 7.398 0.502 1.00 32.06 371 LEU A N 1
ATOM 2983 C CA . LEU A 1 371 ? 29.209 8.315 -0.590 1.00 32.06 371 LEU A CA 1
ATOM 2984 C C . LEU A 1 371 ? 28.242 9.437 -0.184 1.00 32.06 371 LEU A C 1
ATOM 2986 O O . LEU A 1 371 ? 28.141 10.420 -0.912 1.00 32.06 371 LEU A O 1
ATOM 2990 N N . LYS A 1 372 ? 27.475 9.287 0.909 1.00 48.38 372 LYS A N 1
ATOM 2991 C CA . LYS A 1 372 ? 26.342 10.184 1.223 1.00 48.38 372 LYS A CA 1
ATOM 2992 C C . LYS A 1 372 ? 26.171 10.420 2.738 1.00 48.38 372 LYS A C 1
ATOM 2994 O O . LYS A 1 372 ? 25.276 9.850 3.359 1.00 48.38 372 LYS A O 1
ATOM 2999 N N . GLU A 1 373 ? 27.012 11.276 3.333 1.00 44.41 373 GLU A N 1
ATOM 3000 C CA . GLU A 1 373 ? 27.003 11.557 4.787 1.00 44.41 373 GLU A CA 1
ATOM 3001 C C . GLU A 1 373 ? 25.665 12.113 5.313 1.00 44.41 373 GLU A C 1
ATOM 3003 O O . GLU A 1 373 ? 25.159 11.622 6.320 1.00 44.41 373 GLU A O 1
ATOM 3008 N N . GLU A 1 374 ? 25.076 13.112 4.644 1.00 42.72 374 GLU A N 1
ATOM 3009 C CA . GLU A 1 374 ? 23.823 13.774 5.067 1.00 42.72 374 GLU A CA 1
ATOM 3010 C C . GLU A 1 374 ? 22.659 12.779 5.225 1.00 42.72 374 GLU A C 1
ATOM 3012 O O . GLU A 1 374 ? 21.962 12.756 6.239 1.00 42.72 374 GLU A O 1
ATOM 3017 N N . LEU A 1 375 ? 22.514 11.881 4.247 1.00 46.62 375 LEU A N 1
ATOM 3018 C CA . LEU A 1 375 ? 21.525 10.798 4.242 1.00 46.62 375 LEU A CA 1
ATOM 3019 C C . LEU A 1 375 ? 21.684 9.849 5.436 1.00 46.62 375 LEU A C 1
ATOM 3021 O O . LEU A 1 375 ? 20.694 9.388 6.006 1.00 46.62 375 LEU A O 1
ATOM 3025 N N . TRP A 1 376 ? 22.929 9.552 5.817 1.00 50.34 376 TRP A N 1
ATOM 3026 C CA . TRP A 1 376 ? 23.225 8.674 6.945 1.00 50.34 376 TRP A CA 1
ATOM 3027 C C . TRP A 1 376 ? 22.946 9.369 8.285 1.00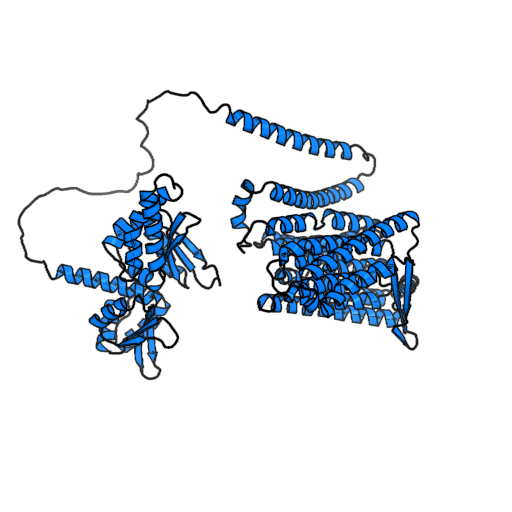 50.34 376 TRP A C 1
ATOM 3029 O O . TRP A 1 376 ? 22.369 8.741 9.171 1.00 50.34 376 TRP A O 1
ATOM 3039 N N . LYS A 1 377 ? 23.246 10.675 8.405 1.00 46.50 377 LYS A N 1
ATOM 3040 C CA . LYS A 1 377 ? 22.903 11.497 9.583 1.00 46.50 377 LYS A CA 1
ATOM 3041 C C . LYS A 1 377 ? 21.395 11.516 9.834 1.00 46.50 377 LYS A C 1
ATOM 3043 O O . LYS A 1 377 ? 20.976 11.185 10.937 1.00 46.50 377 LYS A O 1
ATOM 3048 N N . VAL A 1 378 ? 20.577 11.839 8.825 1.00 48.69 378 VAL A N 1
ATOM 3049 C CA . VAL A 1 378 ? 19.106 11.889 8.972 1.00 48.69 378 VAL A CA 1
ATOM 3050 C C . VAL A 1 378 ? 18.534 10.525 9.366 1.00 48.69 378 VAL A C 1
ATOM 3052 O O . VAL A 1 378 ? 17.696 10.445 10.264 1.00 48.69 378 VAL A O 1
ATOM 3055 N N . ASN A 1 379 ? 19.016 9.442 8.747 1.00 48.19 379 ASN A N 1
ATOM 3056 C CA . ASN A 1 379 ? 18.585 8.088 9.091 1.00 48.19 379 ASN A CA 1
ATOM 3057 C C . ASN A 1 379 ? 18.950 7.730 10.545 1.00 48.19 379 ASN A C 1
ATOM 3059 O O . ASN A 1 379 ? 18.090 7.279 11.298 1.00 48.19 379 ASN A O 1
ATOM 3063 N N . ILE A 1 380 ? 20.186 8.006 10.975 1.00 49.66 380 ILE A N 1
ATOM 3064 C CA . ILE A 1 380 ? 20.620 7.785 12.361 1.00 49.66 380 ILE A CA 1
ATOM 3065 C C . ILE A 1 380 ? 19.804 8.615 13.346 1.00 49.66 380 ILE A C 1
ATOM 3067 O O . ILE A 1 380 ? 19.345 8.063 14.336 1.00 49.66 380 ILE A O 1
ATOM 3071 N N . ILE A 1 381 ? 19.573 9.902 13.076 1.00 45.31 381 ILE A N 1
ATOM 3072 C CA . ILE A 1 381 ? 18.744 10.756 13.935 1.00 45.31 381 ILE A CA 1
ATOM 3073 C C . ILE A 1 381 ? 17.340 10.150 14.074 1.00 45.31 381 ILE A C 1
ATOM 3075 O O . ILE A 1 381 ? 16.843 10.038 15.187 1.00 45.31 381 ILE A O 1
ATOM 3079 N N . SER A 1 382 ? 16.738 9.653 12.987 1.00 46.91 382 SER A N 1
ATOM 3080 C CA . SER A 1 382 ? 15.422 8.995 13.036 1.00 46.91 382 SER A CA 1
ATOM 3081 C C . SER A 1 382 ? 15.399 7.725 13.894 1.00 46.91 382 SER A C 1
ATOM 3083 O O . SER A 1 382 ? 14.480 7.515 14.685 1.00 46.91 382 SER A O 1
ATOM 3085 N N . GLN A 1 383 ? 16.437 6.893 13.774 1.00 51.12 383 GLN A N 1
ATOM 3086 C CA . GLN A 1 383 ? 16.561 5.641 14.516 1.00 51.12 383 GLN A CA 1
ATOM 3087 C C . GLN A 1 383 ? 16.849 5.911 15.996 1.00 51.12 383 GLN A C 1
ATOM 3089 O O . GLN A 1 383 ? 16.228 5.292 16.855 1.00 51.12 383 GLN A O 1
ATOM 3094 N N . LEU A 1 384 ? 17.727 6.876 16.294 1.00 44.47 384 LEU A N 1
ATOM 3095 C CA . LEU A 1 384 ? 18.045 7.312 17.654 1.00 44.47 384 LEU A CA 1
ATOM 3096 C C . LEU A 1 384 ? 16.865 8.001 18.339 1.00 44.47 384 LEU A C 1
ATOM 3098 O O . LEU A 1 384 ? 16.692 7.832 19.539 1.00 44.47 384 LEU A O 1
ATOM 3102 N N . VAL A 1 385 ? 16.020 8.737 17.614 1.00 46.88 385 VAL A N 1
ATOM 3103 C CA . VAL A 1 385 ? 14.766 9.263 18.171 1.00 46.88 385 VAL A CA 1
ATOM 3104 C C . VAL A 1 385 ? 13.857 8.098 18.573 1.00 46.88 385 VAL A C 1
ATOM 3106 O O . VAL A 1 385 ? 13.469 8.009 19.735 1.00 46.88 385 VAL A O 1
ATOM 3109 N N . GLY A 1 386 ? 13.629 7.132 17.677 1.00 44.50 386 GLY A N 1
ATOM 3110 C CA . GLY A 1 386 ? 12.800 5.959 17.974 1.00 44.50 386 GLY A CA 1
ATOM 3111 C C . GLY A 1 386 ? 13.314 5.089 19.133 1.00 44.50 386 GLY A C 1
ATOM 3112 O O . GLY A 1 386 ? 12.510 4.604 19.930 1.00 44.50 386 GLY A O 1
ATOM 3113 N N . THR A 1 387 ? 14.632 4.904 19.274 1.00 45.25 387 THR A N 1
ATOM 3114 C CA . THR A 1 387 ? 15.211 4.167 20.413 1.00 45.25 387 THR A CA 1
ATOM 3115 C C . THR A 1 387 ? 15.295 5.009 21.684 1.00 45.25 387 THR A C 1
ATOM 3117 O O . THR A 1 387 ? 15.080 4.471 22.765 1.00 45.25 387 THR A O 1
ATOM 3120 N N . SER A 1 388 ? 15.534 6.321 21.594 1.00 35.34 388 SER A N 1
ATOM 3121 C CA . SER A 1 388 ? 15.540 7.209 22.766 1.00 35.34 388 SER A CA 1
ATOM 3122 C C . SER A 1 388 ? 14.152 7.389 23.379 1.00 35.34 388 SER A C 1
ATOM 3124 O O . SER A 1 388 ? 14.064 7.546 24.592 1.00 35.34 388 SER A O 1
ATOM 3126 N N . GLU A 1 389 ? 13.069 7.276 22.601 1.00 44.81 389 GLU A N 1
ATOM 3127 C CA . GLU A 1 389 ? 11.704 7.177 23.136 1.00 44.81 389 GLU A CA 1
ATOM 3128 C C . GLU A 1 389 ? 11.478 5.855 23.885 1.00 44.81 389 GLU A C 1
ATOM 3130 O O . GLU A 1 389 ? 10.908 5.867 24.974 1.00 44.81 389 GLU A O 1
ATOM 3135 N N . ALA A 1 390 ? 11.985 4.727 23.374 1.00 43.09 390 ALA A N 1
ATOM 3136 C CA . ALA A 1 390 ? 11.931 3.445 24.085 1.00 43.09 390 ALA A CA 1
ATOM 3137 C C . ALA A 1 390 ? 12.762 3.464 25.384 1.00 43.09 390 ALA A C 1
ATOM 3139 O O . ALA A 1 390 ? 12.311 2.961 26.412 1.00 43.09 390 ALA A O 1
ATOM 3140 N N . ILE A 1 391 ? 13.937 4.103 25.365 1.00 33.19 391 ILE A N 1
ATOM 3141 C CA . ILE A 1 391 ? 14.789 4.302 26.547 1.00 33.19 391 ILE A CA 1
ATOM 3142 C C . ILE A 1 391 ? 14.134 5.279 27.536 1.00 33.19 391 ILE A C 1
ATOM 3144 O O . ILE A 1 391 ? 14.139 4.999 28.728 1.00 33.19 391 ILE A O 1
ATOM 3148 N N . ARG A 1 392 ? 13.505 6.371 27.068 1.00 40.16 392 ARG A N 1
ATOM 3149 C CA . ARG A 1 392 ? 12.711 7.294 27.906 1.00 40.16 392 ARG A CA 1
ATOM 3150 C C . ARG A 1 392 ? 11.514 6.604 28.555 1.00 40.16 392 ARG A C 1
ATOM 3152 O O . ARG A 1 392 ? 11.196 6.905 29.701 1.00 40.16 392 ARG A O 1
ATOM 3159 N N . LEU A 1 393 ? 10.847 5.696 27.841 1.00 42.78 393 LEU A N 1
ATOM 3160 C CA . LEU A 1 393 ? 9.753 4.884 28.376 1.00 42.78 393 LEU A CA 1
ATOM 3161 C C . LEU A 1 393 ? 10.259 3.923 29.452 1.00 42.78 393 LEU A C 1
ATOM 3163 O O . LEU A 1 393 ? 9.735 3.947 30.561 1.00 42.78 393 LEU A O 1
ATOM 3167 N N . LEU A 1 394 ? 11.318 3.157 29.169 1.00 32.84 394 LEU A N 1
ATOM 3168 C CA . LEU A 1 394 ? 11.974 2.297 30.158 1.00 32.84 394 LEU A CA 1
ATOM 3169 C C . LEU A 1 394 ? 12.420 3.096 31.390 1.00 32.84 394 LEU A C 1
ATOM 3171 O O . LEU A 1 394 ? 12.112 2.692 32.508 1.00 32.84 394 LEU A O 1
ATOM 3175 N N . SER A 1 395 ? 13.049 4.264 31.213 1.00 27.91 395 SER A N 1
ATOM 3176 C CA . SER A 1 395 ? 13.455 5.114 32.335 1.00 27.91 395 SER A CA 1
ATOM 3177 C C . SER A 1 395 ? 12.267 5.700 33.098 1.00 27.91 395 SER A C 1
ATOM 3179 O O . SER A 1 395 ? 12.336 5.768 34.315 1.00 27.91 395 SER A O 1
ATOM 3181 N N . ASN A 1 396 ? 11.170 6.089 32.436 1.00 36.62 396 ASN A N 1
ATOM 3182 C CA . ASN A 1 396 ? 9.971 6.620 33.105 1.00 36.62 396 ASN A CA 1
ATOM 3183 C C . ASN A 1 396 ? 9.156 5.542 33.838 1.00 36.62 396 ASN A C 1
ATOM 3185 O O . ASN A 1 396 ? 8.465 5.845 34.811 1.00 36.62 396 ASN A O 1
ATOM 3189 N N . ILE A 1 397 ? 9.233 4.287 33.391 1.00 37.38 397 ILE A N 1
ATOM 3190 C CA . ILE A 1 397 ? 8.717 3.134 34.135 1.00 37.38 397 ILE A CA 1
ATOM 3191 C C . ILE A 1 397 ? 9.596 2.910 35.377 1.00 37.38 397 ILE A C 1
ATOM 3193 O O . ILE A 1 397 ? 9.074 2.822 36.486 1.00 37.38 397 ILE A O 1
ATOM 3197 N N . TYR A 1 398 ? 10.925 2.944 35.220 1.00 28.97 398 TYR A N 1
ATOM 3198 C CA . TYR A 1 398 ? 11.884 2.775 36.319 1.00 28.97 398 TYR A CA 1
ATOM 3199 C C . TYR A 1 398 ? 11.819 3.900 37.375 1.00 28.97 398 TYR A C 1
ATOM 3201 O O . TYR A 1 398 ? 11.921 3.635 38.571 1.00 28.97 398 TYR A O 1
ATOM 3209 N N . THR A 1 399 ? 11.616 5.162 36.974 1.00 28.45 399 THR A N 1
ATOM 3210 C CA . THR A 1 399 ? 11.546 6.307 37.905 1.00 28.45 399 THR A CA 1
ATOM 3211 C C . THR A 1 399 ? 10.207 6.437 38.628 1.00 28.45 399 THR A C 1
ATOM 3213 O O . THR A 1 399 ? 10.165 7.048 39.692 1.00 28.45 399 THR A O 1
ATOM 3216 N N . ASN A 1 400 ? 9.117 5.846 38.123 1.00 34.81 400 ASN A N 1
ATOM 3217 C CA . ASN A 1 400 ? 7.860 5.784 38.881 1.00 34.81 400 ASN A CA 1
ATOM 3218 C C . ASN A 1 400 ? 7.918 4.790 40.050 1.00 34.81 400 ASN A C 1
ATOM 3220 O O . ASN A 1 400 ? 7.193 4.992 41.019 1.00 34.81 400 ASN A O 1
ATOM 3224 N N . ILE A 1 401 ? 8.780 3.769 39.983 1.00 34.34 401 ILE A N 1
ATOM 3225 C CA . ILE A 1 401 ? 9.029 2.847 41.106 1.00 34.34 401 ILE A CA 1
ATOM 3226 C C . ILE A 1 401 ? 9.790 3.573 42.233 1.00 34.34 401 ILE A C 1
ATOM 3228 O O . ILE A 1 401 ? 9.507 3.350 43.404 1.00 34.34 401 ILE A O 1
ATOM 3232 N N . ASN A 1 402 ? 10.679 4.515 41.889 1.00 26.62 402 ASN A N 1
ATOM 3233 C CA . ASN A 1 402 ? 11.475 5.303 42.839 1.00 26.62 402 ASN A CA 1
ATOM 3234 C C . ASN A 1 402 ? 11.166 6.812 42.761 1.00 26.62 402 ASN A C 1
ATOM 3236 O O . ASN A 1 402 ? 11.991 7.613 42.313 1.00 26.62 402 ASN A O 1
ATOM 3240 N N . LYS A 1 403 ? 9.992 7.237 43.247 1.00 28.41 403 LYS A N 1
ATOM 3241 C CA . LYS A 1 403 ? 9.674 8.669 43.390 1.00 28.41 403 LYS A CA 1
ATOM 3242 C C . LYS A 1 403 ? 10.233 9.278 44.682 1.00 28.41 403 LYS A C 1
ATOM 3244 O O . LYS A 1 403 ? 9.553 9.286 45.704 1.00 28.41 403 LYS A O 1
ATOM 3249 N N . ARG A 1 404 ? 11.401 9.923 44.577 1.00 28.66 404 ARG A N 1
ATOM 3250 C CA . ARG A 1 404 ? 11.716 11.250 45.163 1.00 28.66 404 ARG A CA 1
ATOM 3251 C C . ARG A 1 404 ? 13.094 11.721 44.657 1.00 28.66 404 ARG A C 1
ATOM 3253 O O . ARG A 1 404 ? 14.042 10.949 44.653 1.00 28.66 404 ARG A O 1
ATOM 3260 N N . TYR A 1 405 ? 13.184 13.004 44.284 1.00 29.62 405 TYR A N 1
ATOM 3261 C CA . TYR A 1 405 ? 14.351 13.717 43.718 1.00 29.62 405 TYR A CA 1
ATOM 3262 C C . TYR A 1 405 ? 14.762 13.417 42.256 1.00 29.62 405 TYR A C 1
ATOM 3264 O O . TYR A 1 405 ? 14.462 12.378 41.683 1.00 29.62 405 TYR A O 1
ATOM 3272 N N . ILE A 1 406 ? 15.511 14.380 41.685 1.00 32.09 406 ILE A N 1
ATOM 3273 C CA . ILE A 1 406 ? 16.147 14.408 40.345 1.00 32.09 406 ILE A CA 1
ATOM 3274 C C . ILE A 1 406 ? 15.227 14.836 39.175 1.00 32.09 406 ILE A C 1
ATOM 3276 O O . ILE A 1 406 ? 15.027 14.105 38.210 1.00 32.09 406 ILE A O 1
ATOM 3280 N N . SER A 1 407 ? 14.761 16.093 39.187 1.00 32.69 407 SER A N 1
ATOM 3281 C CA . SER A 1 407 ? 14.089 16.737 38.037 1.00 32.69 407 SER A CA 1
ATOM 3282 C C . SER A 1 407 ? 15.013 17.548 37.105 1.00 32.69 407 SER A C 1
ATOM 3284 O O . SER A 1 407 ? 14.634 17.813 35.970 1.00 32.69 407 SER A O 1
ATOM 3286 N N . ILE A 1 408 ? 16.228 17.932 37.535 1.00 32.62 408 ILE A N 1
ATOM 3287 C CA . ILE A 1 408 ? 17.080 18.898 36.793 1.00 32.62 408 ILE A CA 1
ATOM 3288 C C . ILE A 1 408 ? 18.404 18.293 36.270 1.00 32.62 408 ILE A C 1
ATOM 3290 O O . ILE A 1 408 ? 18.860 18.633 35.176 1.00 32.62 408 ILE A O 1
ATOM 3294 N N . LYS A 1 409 ? 19.018 17.333 36.982 1.00 27.25 409 LYS A N 1
ATOM 3295 C CA . LYS A 1 409 ? 20.355 16.793 36.628 1.00 27.25 409 LYS A CA 1
ATOM 3296 C C . LYS A 1 409 ? 20.401 16.048 35.278 1.00 27.25 409 LYS A C 1
ATOM 3298 O O . LYS A 1 409 ? 21.424 16.085 34.598 1.00 27.25 409 LYS A O 1
ATOM 3303 N N . HIS A 1 410 ? 19.303 15.418 34.851 1.00 30.80 410 HIS A N 1
ATOM 3304 C CA . HIS A 1 410 ? 19.261 14.634 33.605 1.00 30.80 410 HIS A CA 1
ATOM 3305 C C . HIS A 1 410 ? 19.307 15.484 32.321 1.00 30.80 410 HIS A C 1
ATOM 3307 O O . HIS A 1 410 ? 19.838 15.031 31.305 1.00 30.80 410 HIS A O 1
ATOM 3313 N N . PHE A 1 411 ? 18.818 16.729 32.355 1.00 30.09 411 PHE A N 1
ATOM 3314 C CA . PHE A 1 411 ? 18.890 17.634 31.200 1.00 30.09 411 PHE A CA 1
ATOM 3315 C C . PHE A 1 411 ? 20.344 18.047 30.903 1.00 30.09 411 PHE A C 1
ATOM 3317 O O . PHE A 1 411 ? 20.772 18.104 29.749 1.00 30.09 411 PHE A O 1
ATOM 3324 N N . ILE A 1 412 ? 21.138 18.241 31.963 1.00 31.34 412 ILE A N 1
ATOM 3325 C CA . ILE A 1 412 ? 22.565 18.579 31.886 1.00 31.34 412 ILE A CA 1
ATOM 3326 C C . ILE A 1 412 ? 23.384 17.386 31.367 1.00 31.34 412 ILE A C 1
ATOM 3328 O O . ILE A 1 412 ? 24.221 17.564 30.484 1.00 31.34 412 ILE A O 1
ATOM 3332 N N . ILE A 1 413 ? 23.106 16.164 31.841 1.00 31.19 413 ILE A N 1
ATOM 3333 C CA . ILE A 1 413 ? 23.812 14.941 31.410 1.00 31.19 413 ILE A CA 1
ATOM 3334 C C . ILE A 1 413 ? 23.613 14.668 29.910 1.00 31.19 413 ILE A C 1
ATOM 3336 O O . ILE A 1 413 ? 24.581 14.367 29.211 1.00 31.19 413 ILE A O 1
ATOM 3340 N N . ASN A 1 414 ? 22.402 14.853 29.374 1.00 29.73 414 ASN A N 1
ATOM 3341 C CA . ASN A 1 414 ? 22.165 14.688 27.935 1.00 29.73 414 ASN A CA 1
ATOM 3342 C C . ASN A 1 414 ? 22.838 15.781 27.089 1.00 29.73 414 ASN A C 1
ATOM 3344 O O . ASN A 1 414 ? 23.373 15.476 26.022 1.00 29.73 414 ASN A O 1
ATOM 3348 N N . ARG A 1 415 ? 22.903 17.032 27.573 1.00 29.89 415 ARG A N 1
ATOM 3349 C CA . ARG A 1 415 ? 23.671 18.096 26.901 1.00 29.89 415 ARG A CA 1
ATOM 3350 C C . ARG A 1 415 ? 25.175 17.792 26.917 1.00 29.89 415 ARG A C 1
ATOM 3352 O O . ARG A 1 415 ? 25.833 17.974 25.896 1.00 29.89 415 ARG A O 1
ATOM 3359 N N . LEU A 1 416 ? 25.702 17.256 28.022 1.00 29.45 416 LEU A N 1
ATOM 3360 C CA . LEU A 1 416 ? 27.092 16.799 28.142 1.00 29.45 416 LEU A CA 1
ATOM 3361 C C . LEU A 1 416 ? 27.406 15.605 27.230 1.00 29.45 416 LEU A C 1
ATOM 3363 O O . LEU A 1 416 ? 28.465 15.598 26.611 1.00 29.45 416 LEU A O 1
ATOM 3367 N N . LEU A 1 417 ? 26.499 14.637 27.070 1.00 32.81 417 LEU A N 1
ATOM 3368 C CA . LEU A 1 417 ? 26.661 13.541 26.104 1.00 32.81 417 LEU A CA 1
ATOM 3369 C C . LEU A 1 417 ? 26.679 14.052 24.655 1.00 32.81 417 LEU A C 1
ATOM 3371 O O . LEU A 1 417 ? 27.553 13.661 23.882 1.00 32.81 417 LEU A O 1
ATOM 3375 N N . PHE A 1 418 ? 25.789 14.982 24.297 1.00 34.22 418 PHE A N 1
ATOM 3376 C CA . PHE A 1 418 ? 25.778 15.605 22.966 1.00 34.22 418 PHE A CA 1
ATOM 3377 C C . PHE A 1 418 ? 27.069 16.397 22.690 1.00 34.22 418 PHE A C 1
ATOM 3379 O O . PHE A 1 418 ? 27.673 16.273 21.620 1.00 34.22 418 PHE A O 1
ATOM 3386 N N . ILE A 1 419 ? 27.544 17.159 23.682 1.00 33.44 419 ILE A N 1
ATOM 3387 C CA . ILE A 1 419 ? 28.817 17.886 23.623 1.00 33.44 419 ILE A CA 1
ATOM 3388 C C . ILE A 1 419 ? 29.990 16.903 23.505 1.00 33.44 419 ILE A C 1
ATOM 3390 O O . ILE A 1 419 ? 30.811 17.064 22.602 1.00 33.44 419 ILE A O 1
ATOM 3394 N N . ASN A 1 420 ? 30.040 15.841 24.312 1.00 26.48 420 ASN A N 1
ATOM 3395 C CA . ASN A 1 420 ? 31.099 14.831 24.264 1.00 26.48 420 ASN A CA 1
ATOM 3396 C C . ASN A 1 420 ? 31.142 14.077 22.928 1.00 26.48 420 ASN A C 1
ATOM 3398 O O . ASN A 1 420 ? 32.232 13.838 22.418 1.00 26.48 420 ASN A O 1
ATOM 3402 N N . ILE A 1 421 ? 30.002 13.778 22.299 1.00 36.25 421 ILE A N 1
ATOM 3403 C CA . ILE A 1 421 ? 29.954 13.177 20.953 1.00 36.25 421 ILE A CA 1
ATOM 3404 C C . ILE A 1 421 ? 30.437 14.179 19.883 1.00 36.25 421 ILE A C 1
ATOM 3406 O O . ILE A 1 421 ? 31.167 13.802 18.957 1.00 36.25 421 ILE A O 1
ATOM 3410 N N . SER A 1 422 ? 30.135 15.475 20.031 1.00 30.69 422 SER A N 1
ATOM 3411 C CA . SER A 1 422 ? 30.695 16.532 19.166 1.00 30.69 422 SER A CA 1
ATOM 3412 C C . SER A 1 422 ? 32.218 16.700 19.340 1.00 30.69 422 SER A C 1
ATOM 3414 O O . SER A 1 422 ? 32.946 16.941 18.374 1.00 30.69 422 SER A O 1
ATOM 3416 N N . ILE A 1 423 ? 32.729 16.500 20.559 1.00 32.53 423 ILE A N 1
ATOM 3417 C CA . ILE A 1 423 ? 34.161 16.530 20.877 1.00 32.53 423 ILE A CA 1
ATOM 3418 C C . ILE A 1 423 ? 34.850 15.260 20.365 1.00 32.53 423 ILE A C 1
ATOM 3420 O O . ILE A 1 423 ? 35.941 15.359 19.807 1.00 32.53 423 ILE A O 1
ATOM 3424 N N . LEU A 1 424 ? 34.219 14.085 20.469 1.00 28.28 424 LEU A N 1
ATOM 3425 C CA . LEU A 1 424 ? 34.749 12.829 19.930 1.00 28.28 424 LEU A CA 1
ATOM 3426 C C . LEU A 1 424 ? 34.883 12.903 18.405 1.00 28.28 424 LEU A C 1
ATOM 3428 O O . LEU A 1 424 ? 35.934 12.581 17.855 1.00 28.28 424 LEU A O 1
ATOM 3432 N N . THR A 1 425 ? 33.855 13.407 17.718 1.00 34.97 425 THR A N 1
ATOM 3433 C CA . THR A 1 425 ? 33.886 13.601 16.259 1.00 34.97 425 THR A CA 1
ATOM 3434 C C . THR A 1 425 ? 34.906 14.664 15.837 1.00 34.97 425 THR A C 1
ATOM 3436 O O . THR A 1 425 ? 35.621 14.443 14.858 1.00 34.97 425 THR A O 1
ATOM 3439 N N . LYS A 1 426 ? 35.091 15.755 16.601 1.00 30.20 426 LYS A N 1
ATOM 3440 C CA . LYS A 1 426 ? 36.219 16.692 16.404 1.00 30.20 426 LYS A CA 1
ATOM 3441 C C . LYS A 1 426 ? 37.587 16.027 16.633 1.00 30.20 426 LYS A C 1
ATOM 3443 O O . LYS A 1 426 ? 38.465 16.187 15.787 1.00 30.20 426 LYS A O 1
ATOM 3448 N N . ARG A 1 427 ? 37.776 15.245 17.706 1.00 26.52 427 ARG A N 1
ATOM 3449 C CA . ARG A 1 427 ? 39.035 14.527 18.005 1.00 26.52 427 ARG A CA 1
ATOM 3450 C C . ARG A 1 427 ? 39.384 13.502 16.922 1.00 26.52 427 ARG A C 1
ATOM 3452 O O . ARG A 1 427 ? 40.531 13.464 16.484 1.00 26.52 427 ARG A O 1
ATOM 3459 N N . ILE A 1 428 ? 38.405 12.754 16.411 1.00 34.00 428 ILE A N 1
ATOM 3460 C CA . ILE A 1 428 ? 38.588 11.845 15.265 1.00 34.00 428 ILE A CA 1
ATOM 3461 C C . ILE A 1 428 ? 38.988 12.638 14.007 1.00 34.00 428 ILE A C 1
ATOM 3463 O O . ILE A 1 428 ? 39.898 12.228 13.284 1.00 34.00 428 ILE A O 1
ATOM 3467 N N . ARG A 1 429 ? 38.408 13.826 13.777 1.00 27.22 429 ARG A N 1
ATOM 3468 C CA . ARG A 1 429 ? 38.792 14.716 12.663 1.00 27.22 429 ARG A CA 1
ATOM 3469 C C . ARG A 1 429 ? 40.243 15.206 12.766 1.00 27.22 429 ARG A C 1
ATOM 3471 O O . ARG A 1 429 ? 40.921 15.268 11.743 1.00 27.22 429 ARG A O 1
ATOM 3478 N N . VAL A 1 430 ? 40.742 15.485 13.974 1.00 32.62 430 VAL A N 1
ATOM 3479 C CA . VAL A 1 430 ? 42.159 15.828 14.219 1.00 32.62 430 VAL A CA 1
ATOM 3480 C C . VAL A 1 430 ? 43.067 14.611 14.007 1.00 32.62 430 VAL A C 1
ATOM 3482 O O . VAL A 1 430 ? 44.028 14.705 13.248 1.00 32.62 430 VAL A O 1
ATOM 3485 N N . TYR A 1 431 ? 42.726 13.441 14.557 1.00 28.83 431 TYR A N 1
ATOM 3486 C CA . TYR A 1 431 ? 43.499 12.205 14.353 1.00 28.83 431 TYR A CA 1
ATOM 3487 C C . TYR A 1 431 ? 43.601 11.796 12.871 1.00 28.83 431 TYR A C 1
ATOM 3489 O O . TYR A 1 431 ? 44.674 11.409 12.406 1.00 28.83 431 TYR A O 1
ATOM 3497 N N . THR A 1 432 ? 42.518 11.939 12.097 1.00 30.12 432 THR A N 1
ATOM 3498 C CA . THR A 1 432 ? 42.537 11.658 10.646 1.00 30.12 432 THR A CA 1
ATOM 3499 C C . THR A 1 432 ? 43.266 12.717 9.813 1.00 30.12 432 THR A C 1
ATOM 3501 O O . THR A 1 432 ? 43.806 12.374 8.762 1.00 30.12 432 THR A O 1
ATOM 3504 N N . LYS A 1 433 ? 43.342 13.980 10.266 1.00 30.88 433 LYS A N 1
ATOM 3505 C CA . LYS A 1 433 ? 44.192 15.003 9.629 1.00 30.88 433 LYS A CA 1
ATOM 3506 C C . LYS A 1 433 ? 45.673 14.786 9.943 1.00 30.88 433 LYS A C 1
ATOM 3508 O O . LYS A 1 433 ? 46.484 14.880 9.026 1.00 30.88 433 LYS A O 1
ATOM 3513 N N . ASN A 1 434 ? 46.021 14.426 11.179 1.00 27.56 434 ASN A N 1
ATOM 3514 C CA . ASN A 1 434 ? 47.415 14.204 11.569 1.00 27.56 434 ASN A CA 1
ATOM 3515 C C . ASN A 1 434 ? 48.008 12.969 10.871 1.00 27.56 434 ASN A C 1
ATOM 3517 O O . ASN A 1 434 ? 49.067 13.086 10.259 1.00 27.56 434 ASN A O 1
ATOM 3521 N N . LYS A 1 435 ? 47.284 11.838 10.805 1.00 27.59 435 LYS A N 1
ATOM 3522 C CA . LYS A 1 435 ? 47.745 10.665 10.030 1.00 27.59 435 LYS A CA 1
ATOM 3523 C C . LYS A 1 435 ? 47.880 10.913 8.520 1.00 27.59 435 LYS A C 1
ATOM 3525 O O . LYS A 1 435 ? 48.641 10.203 7.883 1.00 27.59 435 LYS A O 1
ATOM 3530 N N . LYS A 1 436 ? 47.199 11.915 7.944 1.00 28.55 436 LYS A N 1
ATOM 3531 C CA . LYS A 1 436 ? 47.392 12.323 6.536 1.00 28.55 436 LYS A CA 1
ATOM 3532 C C . LYS A 1 436 ? 48.558 13.297 6.312 1.00 28.55 436 LYS A C 1
ATOM 3534 O O . LYS A 1 436 ? 48.869 13.578 5.160 1.00 28.55 436 LYS A O 1
ATOM 3539 N N . LYS A 1 437 ? 49.196 13.808 7.372 1.00 27.12 437 LYS A N 1
ATOM 3540 C CA . LYS A 1 437 ? 50.415 14.636 7.292 1.00 27.12 437 LYS A CA 1
ATOM 3541 C C . LYS A 1 437 ? 51.680 13.934 7.803 1.00 27.12 437 LYS A C 1
ATOM 3543 O O . LYS A 1 437 ? 52.765 14.390 7.478 1.00 27.12 437 LYS A O 1
ATOM 3548 N N . SER A 1 438 ? 51.561 12.834 8.552 1.00 25.62 438 SER A N 1
ATOM 3549 C CA . SER A 1 438 ? 52.698 12.108 9.146 1.00 25.62 438 SER A CA 1
ATOM 3550 C C . SER A 1 438 ? 53.058 10.787 8.444 1.00 25.62 438 SER A C 1
ATOM 3552 O O . SER A 1 438 ? 53.701 9.937 9.051 1.00 25.62 438 SER A O 1
ATOM 3554 N N . SER A 1 439 ? 52.594 10.561 7.211 1.00 25.22 439 SER A N 1
ATOM 3555 C CA . SER A 1 439 ? 52.854 9.326 6.446 1.00 25.22 439 SER A CA 1
ATOM 3556 C C . SER A 1 439 ? 53.331 9.609 5.015 1.00 25.22 439 SER A C 1
ATOM 3558 O O . SER A 1 439 ? 52.990 8.887 4.081 1.00 25.22 439 SER A O 1
ATOM 3560 N N . TYR A 1 440 ? 54.089 10.694 4.856 1.00 25.77 440 TYR A N 1
ATOM 3561 C CA . TYR A 1 440 ? 54.875 11.030 3.670 1.00 25.77 440 TYR A CA 1
ATOM 3562 C C . TYR A 1 440 ? 56.239 11.539 4.150 1.00 25.77 440 TYR A C 1
ATOM 3564 O O . TYR A 1 440 ? 56.433 12.741 4.303 1.00 25.77 440 TYR A O 1
ATOM 3572 N N . ASN A 1 441 ? 57.113 10.596 4.513 1.00 23.31 441 ASN A N 1
ATOM 3573 C CA . ASN A 1 441 ? 58.577 10.609 4.367 1.00 23.31 441 ASN A CA 1
ATOM 3574 C C . ASN A 1 441 ? 59.209 9.559 5.291 1.00 23.31 441 ASN A C 1
ATOM 3576 O O . ASN A 1 441 ? 58.743 9.355 6.407 1.00 23.31 441 ASN A O 1
ATOM 3580 N N . ASN A 1 442 ? 60.295 8.956 4.799 1.00 22.94 442 ASN A N 1
ATOM 3581 C CA . ASN A 1 442 ? 61.209 8.034 5.481 1.00 22.94 442 ASN A CA 1
ATOM 3582 C C . ASN A 1 442 ? 60.586 6.723 5.999 1.00 22.94 442 ASN A C 1
ATOM 3584 O O . ASN A 1 442 ? 59.922 6.701 7.024 1.00 22.94 442 ASN A O 1
ATOM 3588 N N . TYR A 1 443 ? 60.878 5.612 5.315 1.00 22.72 443 TYR A N 1
ATOM 3589 C CA . TYR A 1 443 ? 61.912 4.666 5.768 1.00 22.72 443 TYR A CA 1
ATOM 3590 C C . TYR A 1 443 ? 62.479 3.893 4.559 1.00 22.72 443 TYR A C 1
ATOM 3592 O O . TYR A 1 443 ? 61.739 3.289 3.785 1.00 22.72 443 TYR A O 1
ATOM 3600 N N . LYS A 1 444 ? 63.806 3.964 4.390 1.00 20.62 444 LYS A N 1
ATOM 3601 C CA . LYS A 1 444 ? 64.638 2.986 3.662 1.00 20.62 444 LYS A CA 1
ATOM 3602 C C . LYS A 1 444 ? 65.163 1.956 4.682 1.00 20.62 444 LYS A C 1
ATOM 3604 O O . LYS A 1 444 ? 65.006 2.193 5.878 1.00 20.62 444 LYS A O 1
ATOM 3609 N N . TYR A 1 445 ? 65.850 0.920 4.185 1.00 21.84 445 TYR A N 1
ATOM 3610 C CA . TYR A 1 445 ? 66.393 -0.248 4.907 1.00 21.84 445 TYR A CA 1
ATOM 3611 C C . TYR A 1 445 ? 65.333 -1.331 5.236 1.00 21.84 445 TYR A C 1
ATOM 3613 O O . TYR A 1 445 ? 64.217 -1.003 5.626 1.00 21.84 445 TYR A O 1
ATOM 3621 N N . ASP A 1 446 ? 65.597 -2.634 5.072 1.00 20.95 446 ASP A N 1
ATOM 3622 C CA . ASP A 1 446 ? 66.736 -3.249 4.371 1.00 20.95 446 ASP A CA 1
ATOM 3623 C C . ASP A 1 446 ? 66.420 -4.645 3.817 1.00 20.95 446 ASP A C 1
ATOM 3625 O O . ASP A 1 446 ? 65.444 -5.288 4.206 1.00 20.95 446 ASP A O 1
ATOM 3629 N N . SER A 1 447 ? 67.286 -5.136 2.932 1.00 22.03 447 SER A N 1
ATOM 3630 C CA . SER A 1 447 ? 67.377 -6.563 2.608 1.00 22.03 447 SER A CA 1
ATOM 3631 C C . SER A 1 447 ? 68.053 -7.338 3.740 1.00 22.03 447 SER A C 1
ATOM 3633 O O . SER A 1 447 ? 69.137 -6.926 4.130 1.00 22.03 447 SER A O 1
ATOM 3635 N N . ILE A 1 448 ? 67.491 -8.473 4.189 1.00 21.59 448 ILE A N 1
ATOM 3636 C CA . ILE A 1 448 ? 68.191 -9.639 4.788 1.00 21.59 448 ILE A CA 1
ATOM 3637 C C . ILE A 1 448 ? 67.163 -10.746 5.141 1.00 21.59 448 ILE A C 1
ATOM 3639 O O . ILE A 1 448 ? 65.979 -10.468 5.303 1.00 21.59 448 ILE A O 1
ATOM 3643 N N . LEU A 1 449 ? 67.634 -11.998 5.248 1.00 21.80 449 LEU A N 1
ATOM 3644 C CA . LEU A 1 449 ? 66.909 -13.228 5.641 1.00 21.80 449 LEU A CA 1
ATOM 3645 C C . LEU A 1 449 ? 65.959 -13.869 4.611 1.00 21.80 449 LEU A C 1
ATOM 3647 O O . LEU A 1 449 ? 64.747 -13.992 4.775 1.00 21.80 449 LEU A O 1
ATOM 3651 N N . THR A 1 450 ? 66.596 -14.480 3.615 1.00 21.45 450 THR A N 1
ATOM 3652 C CA . THR A 1 450 ? 66.252 -15.859 3.240 1.00 21.45 450 THR A CA 1
ATOM 3653 C C . THR A 1 450 ? 66.570 -16.843 4.385 1.00 21.45 450 THR A C 1
ATOM 3655 O O . THR A 1 450 ? 67.481 -16.594 5.172 1.00 21.45 450 THR A O 1
ATOM 3658 N N . LYS A 1 451 ? 65.904 -18.015 4.370 1.00 21.88 451 LYS A N 1
ATOM 3659 C CA . LYS A 1 451 ? 66.069 -19.226 5.225 1.00 21.88 451 LYS A CA 1
ATOM 3660 C C . LYS A 1 451 ? 65.159 -19.329 6.464 1.00 21.88 451 LYS A C 1
ATOM 3662 O O . LYS A 1 451 ? 64.956 -18.376 7.202 1.00 21.88 451 LYS A O 1
ATOM 3667 N N . SER A 1 452 ? 64.714 -20.571 6.704 1.00 20.44 452 SER A N 1
ATOM 3668 C CA . SER A 1 452 ? 63.704 -21.030 7.683 1.00 20.44 452 SER A CA 1
ATOM 3669 C C . SER A 1 452 ? 62.281 -20.479 7.434 1.00 20.44 452 SER A C 1
ATOM 3671 O O . SER A 1 452 ? 62.114 -19.302 7.156 1.00 20.44 452 SER A O 1
ATOM 3673 N N . SER A 1 453 ? 61.204 -21.269 7.451 1.00 22.58 453 SER A N 1
ATOM 3674 C CA . SER A 1 453 ? 61.065 -22.709 7.718 1.00 22.58 453 SER A CA 1
ATOM 3675 C C . SER A 1 453 ? 59.976 -23.342 6.833 1.00 22.58 453 SER A C 1
ATOM 3677 O O . SER A 1 453 ? 58.796 -23.366 7.169 1.00 22.58 453 SER A O 1
ATOM 3679 N N . ASN A 1 454 ? 60.389 -23.970 5.727 1.00 21.12 454 ASN A N 1
ATOM 3680 C CA . ASN A 1 454 ? 59.648 -25.125 5.217 1.00 21.12 454 ASN A CA 1
ATOM 3681 C C . ASN A 1 454 ? 59.884 -26.275 6.202 1.00 21.12 454 ASN A C 1
ATOM 3683 O O . ASN A 1 454 ? 60.987 -26.813 6.215 1.00 21.12 454 ASN A O 1
ATOM 3687 N N . ASN A 1 455 ? 58.892 -26.604 7.033 1.00 20.64 455 ASN A N 1
ATOM 3688 C CA . ASN A 1 455 ? 58.609 -27.957 7.529 1.00 20.64 455 ASN A CA 1
ATOM 3689 C C . ASN A 1 455 ? 57.439 -27.933 8.520 1.00 20.64 455 ASN A C 1
ATOM 3691 O O . ASN A 1 455 ? 57.492 -27.204 9.503 1.00 20.64 455 ASN A O 1
ATOM 3695 N N . PHE A 1 456 ? 56.447 -28.785 8.237 1.00 21.72 456 PHE A N 1
ATOM 3696 C CA . PHE A 1 456 ? 55.520 -29.527 9.113 1.00 21.72 456 PHE A CA 1
ATOM 3697 C C . PHE A 1 456 ? 54.103 -29.573 8.515 1.00 21.72 456 PHE A C 1
ATOM 3699 O O . PHE A 1 456 ? 53.539 -28.543 8.168 1.00 21.72 456 PHE A O 1
ATOM 3706 N N . LEU A 1 457 ? 53.543 -30.795 8.455 1.00 22.67 457 LEU A N 1
ATOM 3707 C CA . LEU A 1 457 ? 52.203 -31.188 7.961 1.00 22.67 457 LEU A CA 1
ATOM 3708 C C . LEU A 1 457 ? 52.042 -31.631 6.486 1.00 22.67 457 LEU A C 1
ATOM 3710 O O . LEU A 1 457 ? 51.037 -31.316 5.862 1.00 22.67 457 LEU A O 1
ATOM 3714 N N . ILE A 1 458 ? 52.924 -32.508 5.988 1.00 22.16 458 ILE A N 1
ATOM 3715 C CA . ILE A 1 458 ? 52.489 -33.741 5.286 1.00 22.16 458 ILE A CA 1
ATOM 3716 C C . ILE A 1 458 ? 53.402 -34.886 5.744 1.00 22.16 458 ILE A C 1
ATOM 3718 O O . ILE A 1 458 ? 54.599 -34.861 5.471 1.00 22.16 458 ILE A O 1
ATOM 3722 N N . ASN A 1 459 ? 52.852 -35.895 6.426 1.00 20.52 459 ASN A N 1
ATOM 3723 C CA . ASN A 1 459 ? 53.489 -37.209 6.563 1.00 20.52 459 ASN A CA 1
ATOM 3724 C C . ASN A 1 459 ? 52.444 -38.275 6.951 1.00 20.52 459 ASN A C 1
ATOM 3726 O O . ASN A 1 459 ? 51.524 -37.950 7.700 1.00 20.52 459 ASN A O 1
ATOM 3730 N N . ARG A 1 460 ? 52.633 -39.530 6.492 1.00 22.16 460 ARG A N 1
ATOM 3731 C CA . ARG A 1 460 ? 51.642 -40.647 6.429 1.00 22.16 460 ARG A CA 1
ATOM 3732 C C . ARG A 1 460 ? 50.565 -40.421 5.339 1.00 22.16 460 ARG A C 1
ATOM 3734 O O . ARG A 1 460 ? 49.836 -39.446 5.428 1.00 22.16 460 ARG A O 1
ATOM 3741 N N . VAL A 1 461 ? 50.365 -41.238 4.293 1.00 23.31 461 VAL A N 1
ATOM 3742 C CA . VAL A 1 461 ? 50.996 -42.470 3.735 1.00 23.31 461 VAL A CA 1
ATOM 3743 C C . VAL A 1 461 ? 50.752 -42.426 2.199 1.00 23.31 461 VAL A C 1
ATOM 3745 O O . VAL A 1 461 ? 49.731 -41.877 1.801 1.00 23.31 461 VAL A O 1
ATOM 3748 N N . GLY A 1 462 ? 51.553 -42.963 1.266 1.00 21.77 462 GLY A N 1
ATOM 3749 C CA . GLY A 1 462 ? 52.871 -43.618 1.307 1.00 21.77 462 GLY A CA 1
ATOM 3750 C C . GLY A 1 462 ? 53.087 -44.561 0.092 1.00 21.77 462 GLY A C 1
ATOM 3751 O O . GLY A 1 462 ? 52.177 -44.746 -0.703 1.00 21.77 462 GLY A O 1
ATOM 3752 N N . ILE A 1 463 ? 54.268 -45.196 0.005 1.00 22.09 463 ILE A N 1
ATOM 3753 C CA . ILE A 1 463 ? 54.603 -46.396 -0.813 1.00 22.09 463 ILE A CA 1
ATOM 3754 C C . ILE A 1 463 ? 54.625 -46.256 -2.369 1.00 22.09 463 ILE A C 1
ATOM 3756 O O . ILE A 1 463 ? 53.616 -46.453 -3.031 1.00 22.09 463 ILE A O 1
ATOM 3760 N N . ARG A 1 464 ? 55.866 -46.142 -2.905 1.00 20.64 464 ARG A N 1
ATOM 3761 C CA . ARG A 1 464 ? 56.434 -46.761 -4.150 1.00 20.64 464 ARG A CA 1
ATOM 3762 C C . ARG A 1 464 ? 55.884 -46.331 -5.540 1.00 20.64 464 ARG A C 1
ATOM 3764 O O . ARG A 1 464 ? 54.709 -46.055 -5.686 1.00 20.64 464 ARG A O 1
ATOM 3771 N N . HIS A 1 465 ? 56.659 -46.318 -6.638 1.00 21.98 465 HIS A N 1
ATOM 3772 C CA . HIS A 1 465 ? 58.118 -46.433 -6.857 1.00 21.98 465 HIS A CA 1
ATOM 3773 C C . HIS A 1 465 ? 58.518 -45.815 -8.222 1.00 21.98 465 HIS A C 1
ATOM 3775 O O . HIS A 1 465 ? 57.729 -45.819 -9.158 1.00 21.98 465 HIS A O 1
ATOM 3781 N N . ASN A 1 466 ? 59.793 -45.425 -8.326 1.00 21.45 466 ASN A N 1
ATOM 3782 C CA . ASN A 1 466 ? 60.669 -45.433 -9.512 1.00 21.45 466 ASN A CA 1
ATOM 3783 C C . ASN A 1 466 ? 60.315 -44.619 -10.773 1.00 21.45 466 ASN A C 1
ATOM 3785 O O . ASN A 1 466 ? 59.525 -45.004 -11.630 1.00 21.45 466 ASN A O 1
ATOM 3789 N N . SER A 1 467 ? 61.128 -43.582 -10.970 1.00 22.59 467 SER A N 1
ATOM 3790 C CA . SER A 1 467 ? 61.608 -43.137 -12.278 1.00 22.59 467 SER A CA 1
ATOM 3791 C C . SER A 1 467 ? 62.310 -44.254 -13.061 1.00 22.59 467 SER A C 1
ATOM 3793 O O . SER A 1 467 ? 63.058 -45.027 -12.465 1.00 22.59 467 SER A O 1
ATOM 3795 N N . ASN A 1 468 ? 62.226 -44.222 -14.394 1.00 21.64 468 ASN A N 1
ATOM 3796 C CA . ASN A 1 468 ? 63.397 -44.478 -15.236 1.00 21.64 468 ASN A CA 1
ATOM 3797 C C . ASN A 1 468 ? 63.280 -43.784 -16.600 1.00 21.64 468 ASN A C 1
ATOM 3799 O O . ASN A 1 468 ? 62.206 -43.705 -17.192 1.00 21.64 468 ASN A O 1
ATOM 3803 N N . ILE A 1 469 ? 64.411 -43.260 -17.073 1.00 23.64 469 ILE A N 1
ATOM 3804 C CA . ILE A 1 469 ? 64.567 -42.582 -18.362 1.00 23.64 469 ILE A CA 1
ATOM 3805 C C . ILE A 1 469 ? 65.087 -43.604 -19.371 1.00 23.64 469 ILE A C 1
ATOM 3807 O O . ILE A 1 469 ? 66.155 -44.166 -19.151 1.00 23.64 469 ILE A O 1
ATOM 3811 N N . ILE A 1 470 ? 64.404 -43.781 -20.505 1.00 22.77 470 ILE A N 1
ATOM 3812 C CA . ILE A 1 470 ? 64.989 -44.405 -21.702 1.00 22.77 470 ILE A CA 1
ATOM 3813 C C . ILE A 1 470 ? 64.591 -43.584 -22.934 1.00 22.77 470 ILE A C 1
ATOM 3815 O O . ILE A 1 470 ? 63.421 -43.255 -23.126 1.00 22.77 470 ILE A O 1
ATOM 3819 N N . LYS A 1 471 ? 65.583 -43.252 -23.770 1.00 25.05 471 LYS A N 1
ATOM 3820 C CA . LYS A 1 471 ? 65.398 -42.744 -25.136 1.00 25.05 471 LYS A CA 1
ATOM 3821 C C . LYS A 1 471 ? 65.735 -43.858 -26.133 1.00 25.05 471 LYS A C 1
ATOM 3823 O O . LYS A 1 471 ? 66.882 -44.287 -26.187 1.00 25.05 471 LYS A O 1
ATOM 3828 N N . SER A 1 472 ? 64.783 -44.208 -26.988 1.00 22.02 472 SER A N 1
ATOM 3829 C CA . SER A 1 472 ? 64.975 -44.863 -28.293 1.00 22.02 472 SER A CA 1
ATOM 3830 C C . SER A 1 472 ? 63.822 -44.375 -29.184 1.00 22.02 472 SER A C 1
ATOM 3832 O O . SER A 1 472 ? 62.668 -44.396 -28.768 1.00 22.02 472 SER A O 1
ATOM 3834 N N . LYS A 1 473 ? 64.083 -43.576 -30.223 1.00 23.47 473 LYS A N 1
ATOM 3835 C CA . LYS A 1 473 ? 64.491 -43.969 -31.584 1.00 23.47 473 LYS A CA 1
ATOM 3836 C C . LYS A 1 473 ? 63.523 -44.944 -32.277 1.00 23.47 473 LYS A C 1
ATOM 3838 O O . LYS A 1 473 ? 63.385 -46.090 -31.876 1.00 23.47 473 LYS A O 1
ATOM 3843 N N . ASP A 1 474 ? 62.939 -44.414 -33.352 1.00 24.52 474 ASP A N 1
ATOM 3844 C CA . ASP A 1 474 ? 62.598 -45.080 -34.612 1.00 24.52 474 ASP A CA 1
ATOM 3845 C C . ASP A 1 474 ? 61.526 -46.186 -34.611 1.00 24.52 474 ASP A C 1
ATOM 3847 O O . ASP A 1 474 ? 61.806 -47.356 -34.841 1.00 24.52 474 ASP A O 1
ATOM 3851 N N . ILE A 1 475 ? 60.256 -45.762 -34.525 1.00 23.94 475 ILE A N 1
ATOM 3852 C CA . ILE A 1 475 ? 59.141 -46.404 -35.248 1.00 23.94 475 ILE A CA 1
ATOM 3853 C C . ILE A 1 475 ? 58.346 -45.305 -35.975 1.00 23.94 475 ILE A C 1
ATOM 3855 O O . ILE A 1 475 ? 57.483 -44.644 -35.393 1.00 23.94 475 ILE A O 1
ATOM 3859 N N . ASN A 1 476 ? 58.638 -45.103 -37.263 1.00 28.39 476 ASN A N 1
ATOM 3860 C CA . ASN A 1 476 ? 57.775 -44.341 -38.168 1.00 28.39 476 ASN A CA 1
ATOM 3861 C C . ASN A 1 476 ? 56.649 -45.263 -38.655 1.00 28.39 476 ASN A C 1
ATOM 3863 O O . ASN A 1 476 ? 56.898 -46.164 -39.448 1.00 28.39 476 ASN A O 1
ATOM 3867 N N . ILE A 1 477 ? 55.413 -45.023 -38.208 1.00 29.50 477 ILE A N 1
ATOM 3868 C CA . ILE A 1 477 ? 54.206 -45.626 -38.794 1.00 29.50 477 ILE A CA 1
ATOM 3869 C C . ILE A 1 477 ? 53.220 -44.508 -39.140 1.00 29.50 477 ILE A C 1
ATOM 3871 O O . ILE A 1 477 ? 52.864 -43.669 -38.304 1.00 29.50 477 ILE A O 1
ATOM 3875 N N . GLU A 1 478 ? 52.780 -44.501 -40.393 1.00 30.45 478 GLU A N 1
ATOM 3876 C CA . GLU A 1 478 ? 51.870 -43.514 -40.966 1.00 30.45 478 GLU A CA 1
ATOM 3877 C C . GLU A 1 478 ? 50.466 -43.618 -40.342 1.00 30.45 478 GLU A C 1
ATOM 3879 O O . GLU A 1 478 ? 49.695 -44.531 -40.617 1.00 30.45 478 GLU A O 1
ATOM 3884 N N . LEU A 1 479 ? 50.108 -42.661 -39.477 1.00 31.98 479 LEU A N 1
ATOM 3885 C CA . LEU A 1 479 ? 48.789 -42.588 -38.817 1.00 31.98 479 LEU A CA 1
ATOM 3886 C C . LEU A 1 479 ? 48.198 -41.164 -38.836 1.00 31.98 479 LEU A C 1
ATOM 3888 O O . LEU A 1 479 ? 47.637 -40.690 -37.843 1.00 31.98 479 LEU A O 1
ATOM 3892 N N . LYS A 1 480 ? 48.359 -40.454 -39.960 1.00 42.25 480 LYS A N 1
ATOM 3893 C CA . LYS A 1 480 ? 47.965 -39.042 -40.138 1.00 42.25 480 LYS A CA 1
ATOM 3894 C C . LYS A 1 480 ? 47.262 -38.829 -41.493 1.00 42.25 480 LYS A C 1
ATOM 3896 O O . LYS A 1 480 ? 47.856 -38.250 -42.394 1.00 42.25 480 LYS A O 1
ATOM 3901 N N . PRO A 1 481 ? 46.010 -39.302 -41.645 1.00 40.00 481 PRO A N 1
ATOM 3902 C CA . PRO A 1 481 ? 44.906 -38.326 -41.548 1.00 40.00 481 PRO A CA 1
ATOM 3903 C C . PRO A 1 481 ? 43.824 -38.695 -40.518 1.00 40.00 481 PRO A C 1
ATOM 3905 O O . PRO A 1 481 ? 43.373 -37.837 -39.763 1.00 40.00 481 PRO A O 1
ATOM 3908 N N . ILE A 1 482 ? 43.475 -39.983 -40.417 1.00 42.62 482 ILE A N 1
ATOM 3909 C CA . ILE A 1 482 ? 42.254 -40.505 -39.762 1.00 42.62 482 ILE A CA 1
ATOM 3910 C C . ILE A 1 482 ? 42.074 -40.014 -38.310 1.00 42.62 482 ILE A C 1
ATOM 3912 O O . ILE A 1 482 ? 40.962 -39.720 -37.869 1.00 42.62 482 ILE A O 1
ATOM 3916 N N . LYS A 1 483 ? 43.167 -39.876 -37.545 1.00 53.56 483 LYS A N 1
ATOM 3917 C CA . LYS A 1 483 ? 43.112 -39.397 -36.151 1.00 53.56 483 LYS A CA 1
ATOM 3918 C C . LYS A 1 483 ? 42.677 -37.931 -36.019 1.00 53.56 483 LYS A C 1
ATOM 3920 O O . LYS A 1 483 ? 42.135 -37.575 -34.975 1.00 53.56 483 LYS A O 1
ATOM 3925 N N . LYS A 1 484 ? 42.909 -37.080 -37.025 1.00 60.81 484 LYS A N 1
ATOM 3926 C CA . LYS A 1 484 ? 42.552 -35.654 -36.966 1.00 60.81 484 LYS A CA 1
ATOM 3927 C C . LYS A 1 484 ? 41.044 -35.469 -37.132 1.00 60.81 484 LYS A C 1
ATOM 3929 O O . LYS A 1 484 ? 40.416 -34.835 -36.285 1.00 60.81 484 LYS A O 1
ATOM 3934 N N . ASP A 1 485 ? 40.466 -36.122 -38.135 1.00 67.75 485 ASP A N 1
ATOM 3935 C CA . ASP A 1 485 ? 39.036 -36.042 -38.443 1.00 67.75 485 ASP A CA 1
ATOM 3936 C C . ASP A 1 485 ? 38.185 -36.618 -37.304 1.00 67.75 485 ASP A C 1
ATOM 3938 O O . ASP A 1 485 ? 37.188 -36.018 -36.911 1.00 67.75 485 ASP A O 1
ATOM 3942 N N . LEU A 1 486 ? 38.625 -37.719 -36.680 1.00 76.44 486 LEU A N 1
ATOM 3943 C CA . LEU A 1 486 ? 37.983 -38.279 -35.482 1.00 76.44 486 LEU A CA 1
ATOM 3944 C C . LEU A 1 486 ? 38.002 -37.312 -34.286 1.00 76.44 486 LEU A C 1
ATOM 3946 O O . LEU A 1 486 ? 37.024 -37.228 -33.538 1.00 76.44 486 LEU A O 1
ATOM 3950 N N . VAL A 1 487 ? 39.093 -36.562 -34.095 1.00 80.75 487 VAL A N 1
ATOM 3951 C CA . VAL A 1 487 ? 39.182 -35.544 -33.037 1.00 80.75 487 VAL A CA 1
ATOM 3952 C C . VAL A 1 487 ? 38.262 -34.366 -33.350 1.00 80.75 487 VAL A C 1
ATOM 3954 O O . VAL A 1 487 ? 37.496 -33.959 -32.479 1.00 80.75 487 VAL A O 1
ATOM 3957 N N . GLU A 1 488 ? 38.271 -33.839 -34.575 1.00 83.00 488 GLU A N 1
ATOM 3958 C CA . GLU A 1 488 ? 37.384 -32.739 -34.977 1.00 83.00 488 GLU A CA 1
ATOM 3959 C C . GLU A 1 488 ? 35.901 -33.144 -34.945 1.00 83.00 488 GLU A C 1
ATOM 3961 O O . GLU A 1 488 ? 35.062 -32.365 -34.482 1.00 83.00 488 GLU A O 1
ATOM 3966 N N . HIS A 1 489 ? 35.577 -34.390 -35.310 1.00 87.94 489 HIS A N 1
ATOM 3967 C CA . HIS A 1 489 ? 34.246 -34.971 -35.145 1.00 87.94 489 HIS A CA 1
ATOM 3968 C C . HIS A 1 489 ? 33.831 -35.003 -33.671 1.00 87.94 489 HIS A C 1
ATOM 3970 O O . HIS A 1 489 ? 32.772 -34.484 -33.320 1.00 87.94 489 HIS A O 1
ATOM 3976 N N . LYS A 1 490 ? 34.688 -35.522 -32.780 1.00 89.25 490 LYS A N 1
ATOM 3977 C CA . LYS A 1 490 ? 34.420 -35.547 -31.335 1.00 89.25 490 LYS A CA 1
ATOM 3978 C C . LYS A 1 490 ? 34.194 -34.140 -30.770 1.00 89.25 490 LYS A C 1
ATOM 3980 O O . LYS A 1 490 ? 33.243 -33.943 -30.015 1.00 89.25 490 LYS A O 1
ATOM 3985 N N . LYS A 1 491 ? 35.015 -33.154 -31.155 1.00 91.62 491 LYS A N 1
ATOM 3986 C CA . LYS A 1 491 ? 34.834 -31.751 -30.741 1.00 91.62 491 LYS A CA 1
ATOM 3987 C C . LYS A 1 491 ? 33.492 -31.188 -31.209 1.00 91.62 491 LYS A C 1
ATOM 3989 O O . LYS A 1 491 ? 32.799 -30.538 -30.431 1.00 91.62 491 LYS A O 1
ATOM 3994 N N . PHE A 1 492 ? 33.120 -31.452 -32.462 1.00 92.88 492 PHE A N 1
ATOM 3995 C CA . PHE A 1 492 ? 31.840 -31.031 -33.028 1.00 92.88 492 PHE A CA 1
ATOM 3996 C C . PHE A 1 492 ? 30.648 -31.660 -32.295 1.00 92.88 492 PHE A C 1
ATOM 3998 O O . PHE A 1 492 ? 29.704 -30.955 -31.961 1.00 92.88 492 PHE A O 1
ATOM 4005 N N . VAL A 1 493 ? 30.702 -32.958 -31.995 1.00 93.44 493 VAL A N 1
ATOM 4006 C CA . VAL A 1 493 ? 29.632 -33.667 -31.278 1.00 93.44 493 VAL A CA 1
ATOM 4007 C C . VAL A 1 493 ? 29.491 -33.166 -29.832 1.00 93.44 493 VAL A C 1
ATOM 4009 O O . VAL A 1 493 ? 28.376 -32.953 -29.361 1.00 93.44 493 VAL A O 1
ATOM 4012 N N . GLN A 1 494 ? 30.602 -32.885 -29.139 1.00 94.00 494 GLN A N 1
ATOM 4013 C CA . GLN A 1 494 ? 30.570 -32.256 -27.810 1.00 94.00 494 GLN A CA 1
ATOM 4014 C C . GLN A 1 494 ? 29.972 -30.841 -27.837 1.00 94.00 494 GLN A C 1
ATOM 4016 O O . GLN A 1 494 ? 29.184 -30.497 -26.957 1.00 94.00 494 GLN A O 1
ATOM 4021 N N . TRP A 1 495 ? 30.315 -30.036 -28.846 1.00 95.19 495 TRP A N 1
ATOM 4022 C CA . TRP A 1 495 ? 29.706 -28.722 -29.075 1.00 95.19 495 TRP A CA 1
ATOM 4023 C C . TRP A 1 495 ? 28.199 -28.843 -29.359 1.00 95.19 495 TRP A C 1
ATOM 4025 O O . TRP A 1 495 ? 27.395 -28.165 -28.723 1.00 95.19 495 TRP A O 1
ATOM 4035 N N . LEU A 1 496 ? 27.795 -29.771 -30.230 1.00 95.19 496 LEU A N 1
ATOM 4036 C CA . LEU A 1 496 ? 26.393 -30.011 -30.576 1.00 95.19 496 LEU A CA 1
ATOM 4037 C C . LEU A 1 496 ? 25.554 -30.428 -29.357 1.00 95.19 496 LEU A C 1
ATOM 4039 O O . LEU A 1 496 ? 24.422 -29.973 -29.216 1.00 95.19 496 LEU A O 1
ATOM 4043 N N . ALA A 1 497 ? 26.113 -31.233 -28.447 1.00 94.62 497 ALA A N 1
ATOM 4044 C CA . ALA A 1 497 ? 25.459 -31.586 -27.186 1.00 94.62 497 ALA A CA 1
ATOM 4045 C C . ALA A 1 497 ? 25.120 -30.344 -26.339 1.00 94.62 497 ALA A C 1
ATOM 4047 O O . ALA A 1 497 ? 23.994 -30.211 -25.864 1.00 94.62 497 ALA A O 1
ATOM 4048 N N . GLY A 1 498 ? 26.067 -29.405 -26.209 1.00 94.19 498 GLY A N 1
ATOM 4049 C CA . GLY A 1 498 ? 25.850 -28.138 -25.502 1.00 94.19 498 GLY A CA 1
ATOM 4050 C C . GLY A 1 498 ? 24.830 -27.229 -26.190 1.00 94.19 498 GLY A C 1
ATOM 4051 O O . GLY A 1 498 ? 24.023 -26.588 -25.519 1.00 94.19 498 GLY A O 1
ATOM 4052 N N . LEU A 1 499 ? 24.809 -27.214 -27.527 1.00 95.00 499 LEU A N 1
ATOM 4053 C CA . LEU A 1 499 ? 23.816 -26.463 -28.298 1.00 95.00 499 LEU A CA 1
ATOM 4054 C C . LEU A 1 499 ? 22.394 -27.016 -28.076 1.00 95.00 499 LEU A C 1
ATOM 4056 O O . LEU A 1 499 ? 21.454 -26.251 -27.857 1.00 95.00 499 LEU A O 1
ATOM 4060 N N . ILE A 1 500 ? 22.247 -28.347 -28.081 1.00 95.19 500 ILE A N 1
ATOM 4061 C CA . ILE A 1 500 ? 20.972 -29.044 -27.851 1.00 95.19 500 ILE A CA 1
ATOM 4062 C C . ILE A 1 500 ? 20.476 -28.864 -26.407 1.00 95.19 500 ILE A C 1
ATOM 4064 O O . ILE A 1 500 ? 19.269 -28.738 -26.196 1.00 95.19 500 ILE A O 1
ATOM 4068 N N . ASP A 1 501 ? 21.376 -28.819 -25.419 1.00 93.19 501 ASP A N 1
ATOM 4069 C CA . ASP A 1 501 ? 21.016 -28.623 -24.007 1.00 93.19 501 ASP A CA 1
ATOM 4070 C C . ASP A 1 501 ? 20.358 -27.259 -23.719 1.00 93.19 501 ASP A C 1
ATOM 4072 O O . ASP A 1 501 ? 19.541 -27.172 -22.795 1.00 93.19 501 ASP A O 1
ATOM 4076 N N . GLY A 1 502 ? 20.660 -26.230 -24.520 1.00 90.94 502 GLY A N 1
ATOM 4077 C CA . GLY A 1 502 ? 19.951 -24.944 -24.531 1.00 90.94 502 GLY A CA 1
ATOM 4078 C C . GLY A 1 502 ? 18.709 -24.974 -25.433 1.00 90.94 502 GLY A C 1
ATOM 4079 O O . GLY A 1 502 ? 17.597 -25.308 -24.996 1.00 90.94 502 GLY A O 1
ATOM 4080 N N . ASP A 1 503 ? 18.916 -24.659 -26.716 1.00 90.88 503 ASP A N 1
ATOM 4081 C CA . ASP A 1 503 ? 17.865 -24.365 -27.706 1.00 90.88 503 ASP A CA 1
ATOM 4082 C C . ASP A 1 503 ? 17.260 -25.594 -28.413 1.00 90.88 503 ASP A C 1
ATOM 4084 O O . ASP A 1 503 ? 16.261 -25.476 -29.130 1.00 90.88 503 ASP A O 1
ATOM 4088 N N . GLY A 1 504 ? 17.842 -26.786 -28.250 1.00 93.38 504 GLY A N 1
ATOM 4089 C CA . GLY A 1 504 ? 17.349 -28.006 -28.897 1.00 93.38 504 GLY A CA 1
ATOM 4090 C C . GLY A 1 504 ? 16.124 -28.602 -28.206 1.00 93.38 504 GLY A C 1
ATOM 4091 O O . GLY A 1 504 ? 15.995 -28.551 -26.994 1.00 93.38 504 GLY A O 1
ATOM 4092 N N . HIS A 1 505 ? 15.207 -29.221 -28.944 1.00 94.00 505 HIS A N 1
ATOM 4093 C CA . HIS A 1 505 ? 14.024 -29.888 -28.401 1.00 94.00 505 HIS A CA 1
ATOM 4094 C C . HIS A 1 505 ? 13.723 -31.177 -29.169 1.00 94.00 505 HIS A C 1
ATOM 4096 O O . HIS A 1 505 ? 13.382 -31.149 -30.352 1.00 94.00 505 HIS A O 1
ATOM 4102 N N . PHE A 1 506 ? 13.811 -32.309 -28.472 1.00 94.62 506 PHE A N 1
ATOM 4103 C CA . PHE A 1 506 ? 13.355 -33.598 -28.982 1.00 94.62 506 PHE A CA 1
ATOM 4104 C C . PHE A 1 506 ? 11.846 -33.741 -28.763 1.00 94.62 506 PHE A C 1
ATOM 4106 O O . PHE A 1 506 ? 11.339 -33.463 -27.674 1.00 94.62 506 PHE A O 1
ATOM 4113 N N . ASN A 1 507 ? 11.130 -34.184 -29.792 1.00 92.31 507 ASN A N 1
ATOM 4114 C CA . ASN A 1 507 ? 9.681 -34.339 -29.776 1.00 92.31 507 ASN A CA 1
ATOM 4115 C C . ASN A 1 507 ? 9.270 -35.645 -30.475 1.00 92.31 507 ASN A C 1
ATOM 4117 O O . ASN A 1 507 ? 9.887 -36.053 -31.459 1.00 92.31 507 ASN A O 1
ATOM 4121 N N . LYS A 1 508 ? 8.196 -36.271 -29.991 1.00 88.44 508 LYS A N 1
ATOM 4122 C CA . LYS A 1 508 ? 7.530 -37.408 -30.630 1.00 88.44 508 LYS A CA 1
ATOM 4123 C C . LYS A 1 508 ? 6.043 -37.087 -30.760 1.00 88.44 508 LYS A C 1
ATOM 4125 O O . LYS A 1 508 ? 5.354 -36.886 -29.764 1.00 88.44 508 LYS A O 1
ATOM 4130 N N . SER A 1 509 ? 5.553 -37.019 -31.994 1.00 84.69 509 SER A N 1
ATOM 4131 C CA . SER A 1 509 ? 4.138 -36.782 -32.287 1.00 84.69 509 SER A CA 1
ATOM 4132 C C . SER A 1 509 ? 3.262 -37.936 -31.786 1.00 84.69 509 SER A C 1
ATOM 4134 O O . SER A 1 509 ? 3.701 -39.086 -31.758 1.00 84.69 509 SER A O 1
ATOM 4136 N N . LYS A 1 510 ? 1.980 -37.655 -31.501 1.00 78.12 510 LYS A N 1
ATOM 4137 C CA . LYS A 1 510 ? 0.954 -38.690 -31.255 1.00 78.12 510 LYS A CA 1
ATOM 4138 C C . LYS A 1 510 ? 0.859 -39.706 -32.408 1.00 78.12 510 LYS A C 1
ATOM 4140 O O . LYS A 1 510 ? 0.547 -40.861 -32.172 1.00 78.12 510 LYS A O 1
ATOM 4145 N N . GLN A 1 511 ? 1.200 -39.293 -33.633 1.00 76.38 511 GLN A N 1
ATOM 4146 C CA . GLN A 1 511 ? 1.287 -40.144 -34.832 1.00 76.38 511 GLN A CA 1
ATOM 4147 C C . GLN A 1 511 ? 2.633 -40.900 -34.955 1.00 76.38 511 GLN A C 1
ATOM 4149 O O . GLN A 1 511 ? 3.081 -41.193 -36.060 1.00 76.38 511 GLN A O 1
ATOM 4154 N N . GLY A 1 512 ? 3.367 -41.110 -33.859 1.00 77.81 512 GLY A N 1
ATOM 4155 C CA . GLY A 1 512 ? 4.647 -41.836 -33.832 1.00 77.81 512 GLY A CA 1
ATOM 4156 C C . GLY A 1 512 ? 5.873 -41.080 -34.366 1.00 77.81 512 GLY A C 1
ATOM 4157 O O . GLY A 1 512 ? 6.987 -41.385 -33.952 1.00 77.81 512 GLY A O 1
ATOM 4158 N N . ARG A 1 513 ? 5.692 -40.064 -35.223 1.00 83.38 513 ARG A N 1
ATOM 4159 C CA . ARG A 1 513 ? 6.785 -39.313 -35.876 1.00 83.38 513 ARG A CA 1
ATOM 4160 C C . ARG A 1 513 ? 7.721 -38.612 -34.880 1.00 83.38 513 ARG A C 1
ATOM 4162 O O . ARG A 1 513 ? 7.293 -37.710 -34.155 1.00 83.38 513 ARG A O 1
ATOM 4169 N N . SER A 1 514 ? 8.998 -38.981 -34.919 1.00 91.88 514 SER A N 1
ATOM 4170 C CA . SER A 1 514 ? 10.101 -38.387 -34.153 1.00 91.88 514 SER A CA 1
ATOM 4171 C C . SER A 1 514 ? 10.655 -37.120 -34.810 1.00 91.88 514 SER A C 1
ATOM 4173 O O . SER A 1 514 ? 10.695 -37.017 -36.037 1.00 91.88 514 SER A O 1
ATOM 4175 N N . ALA A 1 515 ? 11.138 -36.168 -34.010 1.00 93.50 515 ALA A N 1
ATOM 4176 C CA . ALA A 1 515 ? 11.885 -35.016 -34.505 1.00 93.50 515 ALA A CA 1
ATOM 4177 C C . ALA A 1 515 ? 12.867 -34.445 -33.469 1.00 93.50 515 ALA A C 1
ATOM 4179 O O . ALA A 1 515 ? 12.585 -34.443 -32.269 1.00 93.50 515 ALA A O 1
ATOM 4180 N N . LEU A 1 516 ? 13.968 -33.866 -33.953 1.00 95.56 516 LEU A N 1
ATOM 4181 C CA . LEU A 1 516 ? 14.740 -32.850 -33.233 1.00 95.56 516 LEU A CA 1
ATOM 4182 C C . LEU A 1 516 ? 14.469 -31.487 -33.878 1.00 95.56 516 LEU A C 1
ATOM 4184 O O . LEU A 1 516 ? 14.540 -31.344 -35.098 1.00 95.56 516 LEU A O 1
ATOM 4188 N N . LEU A 1 517 ? 14.168 -30.495 -33.046 1.00 95.25 517 LEU A N 1
ATOM 4189 C CA . LEU A 1 517 ? 13.953 -29.105 -33.429 1.00 95.25 517 LEU A CA 1
ATOM 4190 C C . LEU A 1 517 ? 15.039 -28.253 -32.757 1.00 95.25 517 LEU A C 1
ATOM 4192 O O . LEU A 1 517 ? 15.248 -28.407 -31.560 1.00 95.25 517 LEU A O 1
ATOM 4196 N N . ILE A 1 518 ? 15.711 -27.354 -33.474 1.00 95.44 518 ILE A N 1
ATOM 4197 C CA . ILE A 1 518 ? 16.629 -26.360 -32.881 1.00 95.44 518 ILE A CA 1
ATOM 4198 C C . ILE A 1 518 ? 16.223 -24.983 -33.405 1.00 95.44 518 ILE A C 1
ATOM 4200 O O . ILE A 1 518 ? 16.039 -24.821 -34.610 1.00 95.44 518 ILE A O 1
ATOM 4204 N N . THR A 1 519 ? 16.051 -23.998 -32.525 1.00 93.06 519 THR A N 1
ATOM 4205 C CA . THR A 1 519 ? 15.671 -22.623 -32.898 1.00 93.06 519 THR A CA 1
ATOM 4206 C C . THR A 1 519 ? 16.754 -21.633 -32.512 1.00 93.06 519 THR A C 1
ATOM 4208 O O . THR A 1 519 ? 17.106 -21.579 -31.344 1.00 93.06 519 THR A O 1
ATOM 4211 N N . MET A 1 520 ? 17.237 -20.829 -33.459 1.00 91.31 520 MET A N 1
ATOM 4212 C CA . MET A 1 520 ? 18.272 -19.814 -33.220 1.00 91.31 520 MET A CA 1
ATOM 4213 C C . MET A 1 520 ? 17.928 -18.485 -33.903 1.00 91.31 520 MET A C 1
ATOM 4215 O O . MET A 1 520 ? 17.040 -18.425 -34.756 1.00 91.31 520 MET A O 1
ATOM 4219 N N . ASP A 1 521 ? 18.634 -17.417 -33.532 1.00 89.44 521 ASP A N 1
ATOM 4220 C CA . ASP A 1 521 ? 18.600 -16.120 -34.220 1.00 89.44 521 ASP A CA 1
ATOM 4221 C C . ASP A 1 521 ? 19.035 -16.281 -35.691 1.00 89.44 521 ASP A C 1
ATOM 4223 O O . ASP A 1 521 ? 19.905 -17.092 -36.019 1.00 89.44 521 ASP A O 1
ATOM 4227 N N . ILE A 1 522 ? 18.435 -15.508 -36.598 1.00 88.38 522 ILE A N 1
ATOM 4228 C CA . ILE A 1 522 ? 18.756 -15.544 -38.030 1.00 88.38 522 ILE A CA 1
ATOM 4229 C C . ILE A 1 522 ? 20.220 -15.195 -38.341 1.00 88.38 522 ILE A C 1
ATOM 4231 O O . ILE A 1 522 ? 20.753 -15.660 -39.349 1.00 88.38 522 ILE A O 1
ATOM 4235 N N . ARG A 1 523 ? 20.890 -14.439 -37.462 1.00 86.25 523 ARG A N 1
ATOM 4236 C CA . ARG A 1 523 ? 22.327 -14.127 -37.566 1.00 86.25 523 ARG A CA 1
ATOM 4237 C C . ARG A 1 523 ? 23.210 -15.372 -37.482 1.00 86.25 523 ARG A C 1
ATOM 4239 O O . ARG A 1 523 ? 24.220 -15.449 -38.174 1.00 86.25 523 ARG A O 1
ATOM 4246 N N . ASP A 1 524 ? 22.787 -16.364 -36.705 1.00 87.94 524 ASP A N 1
ATOM 4247 C CA . ASP A 1 524 ? 23.529 -17.601 -36.457 1.00 87.94 524 ASP A CA 1
ATOM 4248 C C . ASP A 1 524 ? 23.045 -18.768 -37.346 1.00 87.94 524 ASP A C 1
ATOM 4250 O O . ASP A 1 524 ? 23.386 -19.928 -37.114 1.00 87.94 524 ASP A O 1
ATOM 4254 N N . GLN A 1 525 ? 22.289 -18.483 -38.420 1.00 89.00 525 GLN A N 1
ATOM 4255 C CA . GLN A 1 525 ? 21.754 -19.504 -39.337 1.00 89.00 525 GLN A CA 1
ATOM 4256 C C . GLN A 1 525 ? 22.826 -20.443 -39.923 1.00 89.00 525 GLN A C 1
ATOM 4258 O O . GLN A 1 525 ? 22.522 -21.599 -40.214 1.00 89.00 525 GLN A O 1
ATOM 4263 N N . GLY A 1 526 ? 24.076 -19.976 -40.065 1.00 88.12 526 GLY A N 1
ATOM 4264 C CA . GLY A 1 526 ? 25.211 -20.777 -40.544 1.00 88.12 526 GLY A CA 1
ATOM 4265 C C . GLY A 1 526 ? 25.439 -22.049 -39.721 1.00 88.12 526 GLY A C 1
ATOM 4266 O O . GLY A 1 526 ? 25.683 -23.110 -40.292 1.00 88.12 526 GLY A O 1
ATOM 4267 N N . LEU A 1 527 ? 25.227 -21.980 -38.402 1.00 90.50 527 LEU A N 1
ATOM 4268 C CA . LEU A 1 527 ? 25.311 -23.127 -37.488 1.00 90.50 527 LEU A CA 1
ATOM 4269 C C . LEU A 1 527 ? 24.352 -24.248 -37.878 1.00 90.50 527 LEU A C 1
ATOM 4271 O O . LEU A 1 527 ? 24.701 -25.427 -37.884 1.00 90.50 527 LEU A O 1
ATOM 4275 N N . LEU A 1 528 ? 23.122 -23.869 -38.224 1.00 92.38 528 LEU A N 1
ATOM 4276 C CA . LEU A 1 528 ? 22.082 -24.814 -38.602 1.00 92.38 528 LEU A CA 1
ATOM 4277 C C . LEU A 1 528 ? 22.403 -25.465 -39.952 1.00 92.38 528 LEU A C 1
ATOM 4279 O O . LEU A 1 528 ? 22.092 -26.641 -40.140 1.00 92.38 528 LEU A O 1
ATOM 4283 N N . PHE A 1 529 ? 23.071 -24.750 -40.866 1.00 92.06 529 PHE A N 1
ATOM 4284 C CA . PHE A 1 529 ? 23.581 -25.339 -42.105 1.00 92.06 529 PHE A CA 1
ATOM 4285 C C . PHE A 1 529 ? 24.692 -26.365 -41.843 1.00 92.06 529 PHE A C 1
ATOM 4287 O O . PHE A 1 529 ? 24.630 -27.444 -42.425 1.00 92.06 529 PHE A O 1
ATOM 4294 N N . GLU A 1 530 ? 25.643 -26.115 -40.934 1.00 91.25 530 GLU A N 1
ATOM 4295 C CA . GLU A 1 530 ? 26.665 -27.116 -40.568 1.00 91.25 530 GLU A CA 1
ATOM 4296 C C . GLU A 1 530 ? 26.048 -28.416 -40.021 1.00 91.25 530 GLU A C 1
ATOM 4298 O O . GLU A 1 530 ? 26.455 -29.517 -40.400 1.00 91.25 530 GLU A O 1
ATOM 4303 N N . ILE A 1 531 ? 25.034 -28.298 -39.156 1.00 93.44 531 ILE A N 1
ATOM 4304 C CA . ILE A 1 531 ? 24.300 -29.449 -38.606 1.00 93.44 531 ILE A CA 1
ATOM 4305 C C . ILE A 1 531 ? 23.532 -30.169 -39.724 1.00 93.44 531 ILE A C 1
ATOM 4307 O O . ILE A 1 531 ? 23.603 -31.397 -39.828 1.00 93.44 531 ILE A O 1
ATOM 4311 N N . LYS A 1 532 ? 22.859 -29.414 -40.603 1.00 93.56 532 LYS A N 1
ATOM 4312 C CA . LYS A 1 532 ? 22.133 -29.948 -41.764 1.00 93.56 532 LYS A CA 1
ATOM 4313 C C . LYS A 1 532 ? 23.051 -30.703 -42.730 1.00 93.56 532 LYS A C 1
ATOM 4315 O O . LYS A 1 532 ? 22.661 -31.754 -43.229 1.00 93.56 532 LYS A O 1
ATOM 4320 N N . HIS A 1 533 ? 24.267 -30.213 -42.976 1.00 92.81 533 HIS A N 1
ATOM 4321 C CA . HIS A 1 533 ? 25.239 -30.888 -43.842 1.00 92.81 533 HIS A CA 1
ATOM 4322 C C . HIS A 1 533 ? 25.680 -32.256 -43.299 1.00 92.81 533 HIS A C 1
ATOM 4324 O O . HIS A 1 533 ? 26.024 -33.126 -44.094 1.00 92.81 533 HIS A O 1
ATOM 4330 N N . LYS A 1 534 ? 25.639 -32.475 -41.976 1.00 90.81 534 LYS A N 1
ATOM 4331 C CA . LYS A 1 534 ? 26.019 -33.755 -41.353 1.00 90.81 534 LYS A CA 1
ATOM 4332 C C . LYS A 1 534 ? 24.857 -34.723 -41.132 1.00 90.81 534 LYS A C 1
ATOM 4334 O O . LYS A 1 534 ? 25.032 -35.921 -41.336 1.00 90.81 534 LYS A O 1
ATOM 4339 N N . TYR A 1 535 ? 23.685 -34.230 -40.723 1.00 93.00 535 TYR A N 1
ATOM 4340 C CA . TYR A 1 535 ? 22.552 -35.083 -40.324 1.00 93.00 535 TYR A CA 1
ATOM 4341 C C . TYR A 1 535 ? 21.313 -34.979 -41.230 1.00 93.00 535 TYR A C 1
ATOM 4343 O O . TYR A 1 535 ? 20.354 -35.720 -41.021 1.00 93.00 535 TYR A O 1
ATOM 4351 N N . GLY A 1 536 ? 21.310 -34.109 -42.243 1.00 91.94 536 GLY A N 1
ATOM 4352 C CA . GLY A 1 536 ? 20.160 -33.882 -43.125 1.00 91.94 536 GLY A CA 1
ATOM 4353 C C . GLY A 1 536 ? 19.126 -32.918 -42.531 1.00 91.94 536 GLY A C 1
ATOM 4354 O O . GLY A 1 536 ? 19.466 -32.019 -41.774 1.00 91.94 536 GLY A O 1
ATOM 4355 N N . GLY A 1 537 ? 17.847 -33.077 -42.881 1.00 91.94 537 GLY A N 1
ATOM 4356 C CA . GLY A 1 537 ? 16.763 -32.217 -42.378 1.00 91.94 537 GLY A CA 1
ATOM 4357 C C . GLY A 1 537 ? 16.588 -30.866 -43.094 1.00 91.94 537 GLY A C 1
ATOM 4358 O O . GLY A 1 537 ? 17.200 -30.581 -44.128 1.00 91.94 537 GLY A O 1
ATOM 4359 N N . HIS A 1 538 ? 15.693 -30.029 -42.560 1.00 93.06 538 HIS A N 1
ATOM 4360 C CA . HIS A 1 538 ? 15.247 -28.782 -43.195 1.00 93.06 538 HIS A CA 1
ATOM 4361 C C . HIS A 1 538 ? 15.417 -27.568 -42.279 1.00 93.06 538 HIS A C 1
ATOM 4363 O O . HIS A 1 538 ? 15.355 -27.681 -41.061 1.00 93.06 538 HIS A O 1
ATOM 4369 N N . ILE A 1 539 ? 15.599 -26.391 -42.877 1.00 94.81 539 ILE A N 1
ATOM 4370 C CA . ILE A 1 539 ? 15.763 -25.111 -42.178 1.00 94.81 539 ILE A CA 1
ATOM 4371 C C . ILE A 1 539 ? 14.651 -24.177 -42.660 1.00 94.81 539 ILE A C 1
ATOM 4373 O O . ILE A 1 539 ? 14.457 -24.034 -43.866 1.00 94.81 539 ILE A O 1
ATOM 4377 N N . ARG A 1 540 ? 13.897 -23.572 -41.736 1.00 93.00 540 ARG A N 1
ATOM 4378 C CA . ARG A 1 540 ? 12.732 -22.720 -42.028 1.00 93.00 540 ARG A CA 1
ATOM 4379 C C . ARG A 1 540 ? 12.744 -21.467 -41.153 1.00 93.00 540 ARG A C 1
ATOM 4381 O O . ARG A 1 540 ? 12.983 -21.559 -39.952 1.00 93.00 540 ARG A O 1
ATOM 4388 N N . LYS A 1 541 ? 12.465 -20.294 -41.731 1.00 92.19 541 LYS A N 1
ATOM 4389 C CA . LYS A 1 541 ? 12.264 -19.055 -40.956 1.00 92.19 541 LYS A CA 1
ATOM 4390 C C . LYS A 1 541 ? 10.956 -19.147 -40.161 1.00 92.19 541 LYS A C 1
ATOM 4392 O O . LYS A 1 541 ? 9.982 -19.721 -40.649 1.00 92.19 541 LYS A O 1
ATOM 4397 N N . ILE A 1 542 ? 10.931 -18.600 -38.949 1.00 91.50 542 ILE A N 1
ATOM 4398 C CA . ILE A 1 542 ? 9.721 -18.542 -38.120 1.00 91.50 542 ILE A CA 1
ATOM 4399 C C . ILE A 1 542 ? 8.931 -17.284 -38.499 1.00 91.50 542 ILE A C 1
ATOM 4401 O O . ILE A 1 542 ? 9.469 -16.180 -38.472 1.00 91.50 542 ILE A O 1
ATOM 4405 N N . ALA A 1 543 ? 7.652 -17.434 -38.852 1.00 82.88 543 ALA A N 1
ATOM 4406 C CA . ALA A 1 543 ? 6.794 -16.293 -39.166 1.00 82.88 543 ALA A CA 1
ATOM 4407 C C . ALA A 1 543 ? 6.666 -15.353 -37.951 1.00 82.88 543 ALA A C 1
ATOM 4409 O O . ALA A 1 543 ? 6.409 -15.808 -36.837 1.00 82.88 543 ALA A O 1
ATOM 4410 N N . GLY A 1 544 ? 6.859 -14.048 -38.168 1.00 82.25 544 GLY A N 1
ATOM 4411 C CA . GLY A 1 544 ? 6.757 -13.023 -37.122 1.00 82.25 544 GLY A CA 1
ATOM 4412 C C . GLY A 1 544 ? 7.946 -12.923 -36.154 1.00 82.25 544 GLY A C 1
ATOM 4413 O O . GLY A 1 544 ? 7.850 -12.179 -35.182 1.00 82.25 544 GLY A O 1
ATOM 4414 N N . ALA A 1 545 ? 9.061 -13.630 -36.387 1.00 86.94 545 ALA A N 1
ATOM 4415 C CA . ALA A 1 545 ? 10.253 -13.550 -35.537 1.00 86.94 545 ALA A CA 1
ATOM 4416 C C . ALA A 1 545 ? 11.560 -13.556 -36.349 1.00 86.94 545 ALA A C 1
ATOM 4418 O O . ALA A 1 545 ? 11.676 -14.265 -37.348 1.00 86.94 545 ALA A O 1
ATOM 4419 N N . ASN A 1 546 ? 12.590 -12.850 -35.866 1.00 89.00 546 ASN A N 1
ATOM 4420 C CA . ASN A 1 546 ? 13.950 -12.872 -36.435 1.00 89.00 546 ASN A CA 1
ATOM 4421 C C . ASN A 1 546 ? 14.713 -14.156 -36.047 1.00 89.00 546 ASN A C 1
ATOM 4423 O O . ASN A 1 546 ? 15.835 -14.115 -35.547 1.00 89.00 546 ASN A O 1
ATOM 4427 N N . ALA A 1 547 ? 14.078 -15.310 -36.247 1.00 91.81 547 ALA A N 1
ATOM 4428 C CA . ALA A 1 547 ? 14.586 -16.611 -35.843 1.00 91.81 547 ALA A CA 1
ATOM 4429 C C . ALA A 1 547 ? 14.369 -17.671 -36.927 1.00 91.81 547 ALA A C 1
ATOM 4431 O O . ALA A 1 547 ? 13.421 -17.634 -37.719 1.00 91.81 547 ALA A O 1
ATOM 4432 N N . VAL A 1 548 ? 15.264 -18.649 -36.930 1.00 93.75 548 VAL A N 1
ATOM 4433 C CA . VAL A 1 548 ? 15.305 -19.766 -37.865 1.00 93.75 548 VAL A CA 1
ATOM 4434 C C . VAL A 1 548 ? 15.207 -21.065 -37.074 1.00 93.75 548 VAL A C 1
ATOM 4436 O O . VAL A 1 548 ? 15.837 -21.224 -36.030 1.00 93.75 548 VAL A O 1
ATOM 4439 N N . ARG A 1 549 ? 14.399 -22.004 -37.570 1.00 94.69 549 ARG A N 1
ATOM 4440 C CA . ARG A 1 549 ? 14.236 -23.342 -37.005 1.00 94.69 549 ARG A CA 1
ATOM 4441 C C . ARG A 1 549 ? 14.840 -24.390 -37.929 1.00 94.69 549 ARG A C 1
ATOM 4443 O O . ARG A 1 549 ? 14.491 -24.456 -39.105 1.00 94.69 549 ARG A O 1
ATOM 4450 N N . TYR A 1 550 ? 15.697 -25.230 -37.371 1.00 95.69 550 TYR A N 1
ATOM 4451 C CA . TYR A 1 550 ? 16.131 -26.490 -37.954 1.00 95.69 550 TYR A CA 1
ATOM 4452 C C . TYR A 1 550 ? 15.205 -27.617 -37.486 1.00 95.69 550 TYR A C 1
ATOM 4454 O O . TYR A 1 550 ? 14.978 -27.768 -36.287 1.00 95.69 550 TYR A O 1
ATOM 4462 N N . ASP A 1 551 ? 14.683 -28.393 -38.434 1.00 94.19 551 ASP A N 1
ATOM 4463 C CA . ASP A 1 551 ? 13.795 -29.534 -38.224 1.00 94.19 551 ASP A CA 1
ATOM 4464 C C . ASP A 1 551 ? 14.449 -30.809 -38.797 1.00 94.19 551 ASP A C 1
ATOM 4466 O O . ASP A 1 551 ? 14.469 -31.017 -40.017 1.00 94.19 551 ASP A O 1
ATOM 4470 N N . LEU A 1 552 ? 14.931 -31.702 -37.930 1.00 94.88 552 LEU A N 1
ATOM 4471 C CA . LEU A 1 552 ? 15.409 -33.035 -38.310 1.00 94.88 552 LEU A CA 1
ATOM 4472 C C . LEU A 1 552 ? 14.315 -34.075 -38.054 1.00 94.88 552 LEU A C 1
ATOM 4474 O O . LEU A 1 552 ? 13.954 -34.327 -36.906 1.00 94.88 552 LEU A O 1
ATOM 4478 N N . ARG A 1 553 ? 13.795 -34.675 -39.132 1.00 90.81 553 ARG A N 1
ATOM 4479 C CA . ARG A 1 553 ? 12.718 -35.691 -39.109 1.00 90.81 553 ARG A CA 1
ATOM 4480 C C . ARG A 1 553 ? 13.065 -36.998 -39.829 1.00 90.81 553 ARG A C 1
ATOM 4482 O O . ARG A 1 553 ? 12.265 -37.921 -39.817 1.00 90.81 553 ARG A O 1
ATOM 4489 N N . GLN A 1 554 ? 14.207 -37.054 -40.513 1.00 90.75 554 GLN A N 1
ATOM 4490 C CA . GLN A 1 554 ? 14.637 -38.236 -41.262 1.00 90.75 554 GLN A CA 1
ATOM 4491 C C . GLN A 1 554 ? 15.235 -39.256 -40.289 1.00 90.75 554 GLN A C 1
ATOM 4493 O O . GLN A 1 554 ? 16.226 -38.944 -39.628 1.00 90.75 554 GLN A O 1
ATOM 4498 N N . ASP A 1 555 ? 14.672 -40.466 -40.225 1.00 88.06 555 ASP A N 1
ATOM 4499 C CA . ASP A 1 555 ? 15.059 -41.482 -39.234 1.00 88.06 555 ASP A CA 1
ATOM 4500 C C . ASP A 1 555 ? 16.560 -41.796 -39.262 1.00 88.06 555 ASP A C 1
ATOM 4502 O O . ASP A 1 555 ? 17.204 -41.790 -38.219 1.00 88.06 555 ASP A O 1
ATOM 4506 N N . LYS A 1 556 ? 17.159 -41.969 -40.451 1.00 90.62 556 LYS A N 1
ATOM 4507 C CA . LYS A 1 556 ? 18.605 -42.232 -40.604 1.00 90.62 556 LYS A CA 1
ATOM 4508 C C . LYS A 1 556 ? 19.476 -41.131 -39.981 1.00 90.62 556 LYS A C 1
ATOM 4510 O O . LYS A 1 556 ? 20.431 -41.430 -39.267 1.00 90.62 556 LYS A O 1
ATOM 4515 N N . GLY A 1 557 ? 19.139 -39.864 -40.226 1.00 91.50 557 GLY A N 1
ATOM 4516 C CA . GLY A 1 557 ? 19.861 -38.719 -39.665 1.00 91.50 557 GLY A CA 1
ATOM 4517 C C . GLY A 1 557 ? 19.666 -38.591 -38.155 1.00 91.50 557 GLY A C 1
ATOM 4518 O O . GLY A 1 557 ? 20.615 -38.318 -37.421 1.00 91.50 557 GLY A O 1
ATOM 4519 N N . LEU A 1 558 ? 18.445 -38.852 -37.681 1.00 92.88 558 LEU A N 1
ATOM 4520 C CA . LEU A 1 558 ? 18.084 -38.779 -36.269 1.00 92.88 558 LEU A CA 1
ATOM 4521 C C . LEU A 1 558 ? 18.723 -39.921 -35.458 1.00 92.88 558 LEU A C 1
ATOM 4523 O O . LEU A 1 558 ? 19.249 -39.660 -34.383 1.00 92.88 558 LEU A O 1
ATOM 4527 N N . ILE A 1 559 ? 18.779 -41.149 -35.986 1.00 92.50 559 ILE A N 1
ATOM 4528 C CA . ILE A 1 559 ? 19.493 -42.288 -35.378 1.00 92.50 559 ILE A CA 1
ATOM 4529 C C . ILE A 1 559 ? 20.994 -41.996 -35.255 1.00 92.50 559 ILE A C 1
ATOM 4531 O O . ILE A 1 559 ? 21.577 -42.269 -34.205 1.00 92.50 559 ILE A O 1
ATOM 4535 N N . ASN A 1 560 ? 21.621 -41.425 -36.290 1.00 94.31 560 ASN A N 1
ATOM 4536 C CA . ASN A 1 560 ? 23.036 -41.045 -36.241 1.00 94.31 560 ASN A CA 1
ATOM 4537 C C . ASN A 1 560 ? 23.290 -39.978 -35.166 1.00 94.31 560 ASN A C 1
ATOM 4539 O O . ASN A 1 560 ? 24.148 -40.170 -34.308 1.00 94.31 560 ASN A O 1
ATOM 4543 N N . LEU A 1 561 ? 22.487 -38.907 -35.146 1.00 95.31 561 LEU A N 1
ATOM 4544 C CA . LEU A 1 561 ? 22.593 -37.852 -34.136 1.00 95.31 561 LEU A CA 1
ATOM 4545 C C . LEU A 1 561 ? 22.370 -38.396 -32.718 1.00 95.31 561 LEU A C 1
ATOM 4547 O O . LEU A 1 561 ? 23.126 -38.059 -31.810 1.00 95.31 561 LEU A O 1
ATOM 4551 N N . LEU A 1 562 ? 21.372 -39.265 -32.515 1.00 94.06 562 LEU A N 1
ATOM 4552 C CA . LEU A 1 562 ? 21.153 -39.912 -31.221 1.00 94.06 562 LEU A CA 1
ATOM 4553 C C . LEU A 1 562 ? 22.384 -40.712 -30.790 1.00 94.06 562 LEU A C 1
ATOM 4555 O O . LEU A 1 562 ? 22.813 -40.558 -29.653 1.00 94.06 562 LEU A O 1
ATOM 4559 N N . LYS A 1 563 ? 22.985 -41.522 -31.673 1.00 93.00 563 LYS A N 1
ATOM 4560 C CA . LYS A 1 563 ? 24.196 -42.300 -31.354 1.00 93.00 563 LYS A CA 1
ATOM 4561 C C . LYS A 1 563 ? 25.384 -41.414 -30.970 1.00 93.00 563 LYS A C 1
ATOM 4563 O O . LYS A 1 563 ? 26.073 -41.746 -30.010 1.00 93.00 563 LYS A O 1
ATOM 4568 N N . ASP A 1 564 ? 25.585 -40.300 -31.672 1.00 93.31 564 ASP A N 1
ATOM 4569 C CA . ASP A 1 564 ? 26.684 -39.362 -31.415 1.00 93.31 564 ASP A CA 1
ATOM 4570 C C . ASP A 1 564 ? 26.531 -38.617 -30.077 1.00 93.31 564 ASP A C 1
ATOM 4572 O O . ASP A 1 564 ? 27.488 -38.493 -29.314 1.00 93.31 564 ASP A O 1
ATOM 4576 N N . VAL A 1 565 ? 25.331 -38.110 -29.775 1.00 93.56 565 VAL A N 1
ATOM 4577 C CA . VAL A 1 565 ? 25.093 -37.218 -28.622 1.00 93.56 565 VAL A CA 1
ATOM 4578 C C . VAL A 1 565 ? 24.747 -38.002 -27.330 1.00 93.56 565 VAL A C 1
ATOM 4580 O O . VAL A 1 565 ? 24.752 -37.449 -26.224 1.00 93.56 565 VAL A O 1
ATOM 4583 N N . ASN A 1 566 ? 24.491 -39.312 -27.421 1.00 92.56 566 ASN A N 1
ATOM 4584 C CA . ASN A 1 566 ? 24.190 -40.178 -26.274 1.00 92.56 566 ASN A CA 1
ATOM 4585 C C . ASN A 1 566 ? 25.342 -40.205 -25.244 1.00 92.56 566 ASN A C 1
ATOM 4587 O O . ASN A 1 566 ? 26.493 -40.481 -25.576 1.00 92.56 566 ASN A O 1
ATOM 4591 N N . GLY A 1 567 ? 25.038 -39.932 -23.971 1.00 90.19 567 GLY A N 1
ATOM 4592 C CA . GLY A 1 567 ? 26.048 -39.764 -22.917 1.00 90.19 567 GLY A CA 1
ATOM 4593 C C . GLY A 1 567 ? 26.739 -38.391 -22.876 1.00 90.19 567 GLY A C 1
ATOM 4594 O O . GLY A 1 567 ? 27.669 -38.215 -22.086 1.00 90.19 567 GLY A O 1
ATOM 4595 N N . LEU A 1 568 ? 26.298 -37.411 -23.679 1.00 92.38 568 LEU A N 1
ATOM 4596 C CA . LEU A 1 568 ? 26.800 -36.026 -23.651 1.00 92.38 568 LEU A CA 1
ATOM 4597 C C . LEU A 1 568 ? 25.739 -34.978 -23.263 1.00 92.38 568 LEU A C 1
ATOM 4599 O O . LEU A 1 568 ? 26.121 -33.911 -22.787 1.00 92.38 568 LEU A O 1
ATOM 4603 N N . ILE A 1 569 ? 24.443 -35.280 -23.419 1.00 92.94 569 ILE A N 1
ATOM 4604 C CA . ILE A 1 569 ? 23.318 -34.424 -22.982 1.00 92.94 569 ILE A CA 1
ATOM 4605 C C . ILE A 1 569 ? 23.256 -34.351 -21.456 1.00 92.94 569 ILE A C 1
ATOM 4607 O O . ILE A 1 569 ? 23.227 -35.388 -20.792 1.00 92.94 569 ILE A O 1
ATOM 4611 N N . ARG A 1 570 ? 23.190 -33.134 -20.905 1.00 90.62 570 ARG A N 1
ATOM 4612 C CA . ARG A 1 570 ? 23.211 -32.861 -19.456 1.00 90.62 570 ARG A CA 1
ATOM 4613 C C . ARG A 1 570 ? 21.898 -32.305 -18.921 1.00 90.62 570 ARG A C 1
ATOM 4615 O O . ARG A 1 570 ? 21.602 -32.495 -17.745 1.00 90.62 570 ARG A O 1
ATOM 4622 N N . ASN A 1 571 ? 21.114 -31.616 -19.746 1.00 91.69 571 ASN A N 1
ATOM 4623 C CA . ASN A 1 571 ? 19.837 -31.048 -19.333 1.00 91.69 571 ASN A CA 1
ATOM 4624 C C . ASN A 1 571 ? 18.824 -32.192 -19.122 1.00 91.69 571 ASN A C 1
ATOM 4626 O O . ASN A 1 571 ? 18.508 -32.907 -20.081 1.00 91.69 571 ASN A O 1
ATOM 4630 N N . PRO A 1 572 ? 18.272 -32.386 -17.908 1.00 89.88 572 PRO A N 1
ATOM 4631 C CA . PRO A 1 572 ? 17.438 -33.546 -17.599 1.00 89.88 572 PRO A CA 1
ATOM 4632 C C . PRO A 1 572 ? 16.161 -33.572 -18.443 1.00 89.88 572 PRO A C 1
ATOM 4634 O O . PRO A 1 572 ? 15.709 -34.644 -18.842 1.00 89.88 572 PRO A O 1
ATOM 4637 N N . LYS A 1 573 ? 15.609 -32.406 -18.806 1.00 91.62 573 LYS A N 1
ATOM 4638 C CA . LYS A 1 573 ? 14.450 -32.320 -19.707 1.00 91.62 573 LYS A CA 1
ATOM 4639 C C . LYS A 1 573 ? 14.794 -32.792 -21.115 1.00 91.62 573 LYS A C 1
ATOM 4641 O O . LYS A 1 573 ? 13.980 -33.476 -21.732 1.00 91.62 573 LYS A O 1
ATOM 4646 N N . ARG A 1 574 ? 15.989 -32.474 -21.624 1.00 92.88 574 ARG A N 1
ATOM 4647 C CA . ARG A 1 574 ? 16.442 -32.941 -22.945 1.00 92.88 574 ARG A CA 1
ATOM 4648 C C . ARG A 1 574 ? 16.773 -34.427 -22.921 1.00 92.88 574 ARG A C 1
ATOM 4650 O O . ARG A 1 574 ? 16.371 -35.129 -23.840 1.00 92.88 574 ARG A O 1
ATOM 4657 N N . LEU A 1 575 ? 17.395 -34.920 -21.850 1.00 92.44 575 LEU A N 1
ATOM 4658 C CA . LEU A 1 575 ? 17.692 -36.341 -21.664 1.00 92.44 575 LEU A CA 1
ATOM 4659 C C . LEU A 1 575 ? 16.412 -37.191 -21.562 1.00 92.44 575 LEU A C 1
ATOM 4661 O O . LEU A 1 575 ? 16.331 -38.239 -22.198 1.00 92.44 575 LEU A O 1
ATOM 4665 N N . LEU A 1 576 ? 15.377 -36.722 -20.853 1.00 92.25 576 LEU A N 1
ATOM 4666 C CA . LEU A 1 576 ? 14.060 -37.376 -20.817 1.00 92.25 576 LEU A CA 1
ATOM 4667 C C . LEU A 1 576 ? 13.382 -37.399 -22.197 1.00 92.25 576 LEU A C 1
ATOM 4669 O O . LEU A 1 576 ? 12.889 -38.444 -22.619 1.00 92.25 576 LEU A O 1
ATOM 4673 N N . GLN A 1 577 ? 13.390 -36.276 -22.924 1.00 93.81 577 GLN A N 1
ATOM 4674 C CA . GLN A 1 577 ? 12.837 -36.212 -24.283 1.00 93.81 577 GLN A CA 1
ATOM 4675 C C . GLN A 1 577 ? 13.616 -37.115 -25.261 1.00 93.81 577 GLN A C 1
ATOM 4677 O O . GLN A 1 577 ? 13.011 -37.802 -26.082 1.00 93.81 577 GLN A O 1
ATOM 4682 N N . MET A 1 578 ? 14.947 -37.167 -25.137 1.00 94.44 578 MET A N 1
ATOM 4683 C CA . MET A 1 578 ? 15.815 -38.055 -25.912 1.00 94.44 578 MET A CA 1
ATOM 4684 C C . MET A 1 578 ? 15.534 -39.531 -25.598 1.00 94.44 578 MET A C 1
ATOM 4686 O O . MET A 1 578 ? 15.471 -40.337 -26.517 1.00 94.44 578 MET A O 1
ATOM 4690 N N . ASN A 1 579 ? 15.297 -39.896 -24.333 1.00 93.94 579 ASN A N 1
ATOM 4691 C CA . ASN A 1 579 ? 15.008 -41.276 -23.920 1.00 93.94 579 ASN A CA 1
ATOM 4692 C C . ASN A 1 579 ? 13.756 -41.846 -24.614 1.00 93.94 579 ASN A C 1
ATOM 4694 O O . ASN A 1 579 ? 13.776 -42.972 -25.106 1.00 93.94 579 ASN A O 1
ATOM 4698 N N . ILE A 1 580 ? 12.703 -41.035 -24.763 1.00 91.88 580 ILE A N 1
ATOM 4699 C CA . ILE A 1 580 ? 11.485 -41.408 -25.508 1.00 91.88 580 ILE A CA 1
ATOM 4700 C C . ILE A 1 580 ? 11.800 -41.759 -26.975 1.00 91.88 580 ILE A C 1
ATOM 4702 O O . ILE A 1 580 ? 11.176 -42.660 -27.540 1.00 91.88 580 ILE A O 1
ATOM 4706 N N . LEU A 1 581 ? 12.772 -41.075 -27.589 1.00 92.12 581 LEU A N 1
ATOM 4707 C CA . LEU A 1 581 ? 13.235 -41.369 -28.947 1.00 92.12 581 LEU A CA 1
ATOM 4708 C C . LEU A 1 581 ? 14.176 -42.577 -28.982 1.00 92.12 581 LEU A C 1
ATOM 4710 O O . LEU A 1 581 ? 13.984 -43.466 -29.803 1.00 92.12 581 LEU A O 1
ATOM 4714 N N . CYS A 1 582 ? 15.144 -42.672 -28.072 1.00 92.25 582 CYS A N 1
ATOM 4715 C CA . CYS A 1 582 ? 16.058 -43.811 -27.993 1.00 92.25 582 CYS A CA 1
ATOM 4716 C C . CYS A 1 582 ? 15.304 -45.140 -27.819 1.00 92.25 582 CYS A C 1
ATOM 4718 O O . CYS A 1 582 ? 15.566 -46.079 -28.567 1.00 92.25 582 CYS A O 1
ATOM 4720 N N . LYS A 1 583 ? 14.284 -45.189 -26.949 1.00 91.00 583 LYS A N 1
ATOM 4721 C CA . LYS A 1 583 ? 13.383 -46.349 -26.808 1.00 91.00 583 LYS A CA 1
ATOM 4722 C C . LYS A 1 583 ? 12.611 -46.692 -28.084 1.00 91.00 583 LYS A C 1
ATOM 4724 O O . LYS A 1 583 ? 12.296 -47.852 -28.296 1.00 91.00 583 LYS A O 1
ATOM 4729 N N . HIS A 1 584 ? 12.295 -45.710 -28.929 1.00 89.44 584 HIS A N 1
ATOM 4730 C CA . HIS A 1 584 ? 11.608 -45.948 -30.202 1.00 89.44 584 HIS A CA 1
ATOM 4731 C C . HIS A 1 584 ? 12.523 -46.570 -31.270 1.00 89.44 584 HIS A C 1
ATOM 4733 O O . HIS A 1 584 ? 12.042 -47.314 -32.116 1.00 89.44 584 HIS A O 1
ATOM 4739 N N . TYR A 1 585 ? 13.827 -46.285 -31.226 1.00 90.44 585 TYR A N 1
ATOM 4740 C CA . TYR A 1 585 ? 14.820 -46.821 -32.168 1.00 90.44 585 TYR A CA 1
ATOM 4741 C C . TYR A 1 585 ? 15.693 -47.938 -31.563 1.00 90.44 585 TYR A C 1
ATOM 4743 O O . TYR A 1 585 ? 16.752 -48.240 -32.110 1.00 90.44 585 TYR A O 1
ATOM 4751 N N . ASN A 1 586 ? 15.277 -48.533 -30.437 1.00 90.62 586 ASN A N 1
ATOM 4752 C CA . ASN A 1 586 ? 16.013 -49.570 -29.697 1.00 90.62 586 ASN A CA 1
ATOM 4753 C C . ASN A 1 586 ? 17.477 -49.194 -29.368 1.00 90.62 586 ASN A C 1
ATOM 4755 O O . ASN A 1 586 ? 18.386 -50.018 -29.447 1.00 90.62 586 ASN A O 1
ATOM 4759 N N . ILE A 1 587 ? 17.711 -47.933 -28.988 1.00 92.19 587 ILE A N 1
ATOM 4760 C CA . ILE A 1 587 ? 19.011 -47.419 -28.536 1.00 92.19 587 ILE A CA 1
ATOM 4761 C C . ILE A 1 587 ? 19.014 -47.342 -27.005 1.00 92.19 587 ILE A C 1
ATOM 4763 O O . ILE A 1 587 ? 18.140 -46.717 -26.405 1.00 92.19 587 ILE A O 1
ATOM 4767 N N . GLU A 1 588 ? 20.025 -47.918 -26.358 1.00 91.25 588 GLU A N 1
ATOM 4768 C CA . GLU A 1 588 ? 20.217 -47.794 -24.909 1.00 91.25 588 GLU A CA 1
ATOM 4769 C C . GLU A 1 588 ? 20.683 -46.375 -24.527 1.00 91.25 588 GLU A C 1
ATOM 4771 O O . GLU A 1 588 ? 21.659 -45.852 -25.072 1.00 91.25 588 GLU A O 1
ATOM 4776 N N . THR A 1 589 ? 20.004 -45.729 -23.576 1.00 89.38 589 THR A N 1
ATOM 4777 C CA . THR A 1 589 ? 20.343 -44.373 -23.113 1.00 89.38 589 THR A CA 1
ATOM 4778 C C . THR A 1 589 ? 21.452 -44.372 -22.069 1.00 89.38 589 THR A C 1
ATOM 4780 O O . THR A 1 589 ? 21.304 -44.982 -21.013 1.00 89.38 589 THR A O 1
ATOM 4783 N N . LYS A 1 590 ? 22.514 -43.599 -22.306 1.00 90.44 590 LYS A N 1
ATOM 4784 C CA . LYS A 1 590 ? 23.648 -43.431 -21.389 1.00 90.44 590 LYS A CA 1
ATOM 4785 C C . LYS A 1 590 ? 23.572 -42.077 -20.684 1.00 90.44 590 LYS A C 1
ATOM 4787 O O . LYS A 1 590 ? 23.345 -41.049 -21.322 1.00 90.44 590 LYS A O 1
ATOM 4792 N N . PHE A 1 591 ? 23.796 -42.069 -19.371 1.00 86.44 591 PHE A N 1
ATOM 4793 C CA . PHE A 1 591 ? 23.895 -40.836 -18.585 1.00 86.44 591 PHE A CA 1
ATOM 4794 C C . PHE A 1 591 ? 25.210 -40.092 -18.857 1.00 86.44 591 PHE A C 1
ATOM 4796 O O . PHE A 1 591 ? 26.233 -40.702 -19.180 1.00 86.44 591 PHE A O 1
ATOM 4803 N N . SER A 1 592 ? 25.193 -38.764 -18.721 1.00 87.38 592 SER A N 1
ATOM 4804 C CA . SER A 1 592 ? 26.369 -37.929 -18.977 1.00 87.38 592 SER A CA 1
ATOM 4805 C C . SER A 1 592 ? 27.454 -38.085 -17.915 1.00 87.38 592 SER A C 1
ATOM 4807 O O . SER A 1 592 ? 27.176 -37.974 -16.720 1.00 87.38 592 SER A O 1
ATOM 4809 N N . LYS A 1 593 ? 28.711 -38.217 -18.347 1.00 85.31 593 LYS A N 1
ATOM 4810 C CA . LYS A 1 593 ? 29.887 -38.110 -17.463 1.00 85.31 593 LYS A CA 1
ATOM 4811 C C . LYS A 1 593 ? 30.050 -36.669 -16.938 1.00 85.31 593 LYS A C 1
ATOM 4813 O O . LYS A 1 593 ? 29.614 -35.741 -17.625 1.00 85.31 593 LYS A O 1
ATOM 4818 N N . PRO A 1 594 ? 30.668 -36.429 -15.764 1.00 85.06 594 PRO A N 1
ATOM 4819 C CA . PRO A 1 594 ? 30.959 -35.069 -15.287 1.00 85.06 594 PRO A CA 1
ATOM 4820 C C . PRO A 1 594 ? 31.761 -34.264 -16.325 1.00 85.06 594 PRO A C 1
ATOM 4822 O O . PRO A 1 594 ? 32.482 -34.846 -17.132 1.00 85.06 594 PRO A O 1
ATOM 4825 N N . LEU A 1 595 ? 31.595 -32.935 -16.349 1.00 86.81 595 LEU A N 1
ATOM 4826 C CA . LEU A 1 595 ? 32.398 -32.067 -17.220 1.00 86.81 595 LEU A CA 1
ATOM 4827 C C . LEU A 1 595 ? 33.868 -32.110 -16.795 1.00 86.81 595 LEU A C 1
ATOM 4829 O O . LEU A 1 595 ? 34.180 -32.056 -15.607 1.00 86.81 595 LEU A O 1
ATOM 4833 N N . THR A 1 596 ? 34.760 -32.108 -17.778 1.00 87.38 596 THR A N 1
ATOM 4834 C CA . THR A 1 596 ? 36.167 -31.744 -17.604 1.00 87.38 596 THR A CA 1
ATOM 4835 C C . THR A 1 596 ? 36.442 -30.396 -18.275 1.00 87.38 596 THR A C 1
ATOM 4837 O O . THR A 1 596 ? 35.653 -29.922 -19.095 1.00 87.38 596 THR A O 1
ATOM 4840 N N . TYR A 1 597 ? 37.575 -29.765 -17.950 1.00 85.75 597 TYR A N 1
ATOM 4841 C CA . TYR A 1 597 ? 37.993 -28.501 -18.578 1.00 85.75 597 TYR A CA 1
ATOM 4842 C C . TYR A 1 597 ? 38.166 -28.618 -20.105 1.00 85.75 597 TYR A C 1
ATOM 4844 O O . TYR A 1 597 ? 38.054 -27.635 -20.828 1.00 85.75 597 TYR A O 1
ATOM 4852 N N . TYR A 1 598 ? 38.428 -29.828 -20.608 1.00 84.12 598 TYR A N 1
ATOM 4853 C CA . TYR A 1 598 ? 38.727 -30.096 -22.014 1.00 84.12 598 TYR A CA 1
ATOM 4854 C C . TYR A 1 598 ? 37.535 -30.666 -22.800 1.00 84.12 598 TYR A C 1
ATOM 4856 O O . TYR A 1 598 ? 37.756 -31.308 -23.826 1.00 84.12 598 TYR A O 1
ATOM 4864 N N . ASP A 1 599 ? 36.292 -30.447 -22.360 1.00 89.75 599 ASP A N 1
ATOM 4865 C CA . ASP A 1 599 ? 35.082 -30.855 -23.090 1.00 89.75 599 ASP A CA 1
ATOM 4866 C C . ASP A 1 599 ? 34.427 -29.680 -23.828 1.00 89.75 599 ASP A C 1
ATOM 4868 O O . ASP A 1 599 ? 34.069 -28.675 -23.217 1.00 89.75 599 ASP A O 1
ATOM 4872 N N . GLY A 1 600 ? 34.157 -29.843 -25.129 1.00 90.12 600 GLY A N 1
ATOM 4873 C CA . GLY A 1 600 ? 33.600 -28.790 -25.997 1.00 90.12 600 GLY A CA 1
ATOM 4874 C C . GLY A 1 600 ? 32.170 -28.323 -25.693 1.00 90.12 600 GLY A C 1
ATOM 4875 O O . GLY A 1 600 ? 31.653 -27.434 -26.370 1.00 90.12 600 GLY A O 1
ATOM 4876 N N . TRP A 1 601 ? 31.520 -28.900 -24.680 1.00 94.25 601 TRP A N 1
ATOM 4877 C CA . TRP A 1 601 ? 30.129 -28.623 -24.309 1.00 94.25 601 TRP A CA 1
ATOM 4878 C C . TRP A 1 601 ? 29.889 -27.152 -23.933 1.00 94.25 601 TRP A C 1
ATOM 4880 O O . TRP A 1 601 ? 28.870 -26.576 -24.317 1.00 94.25 601 TRP A O 1
ATOM 4890 N N . LEU A 1 602 ? 30.852 -26.505 -23.258 1.00 93.44 602 LEU A N 1
ATOM 4891 C CA . LEU A 1 602 ? 30.731 -25.091 -22.878 1.00 93.44 602 LEU A CA 1
ATOM 4892 C C . LEU A 1 602 ? 30.668 -24.163 -24.108 1.00 93.44 602 LEU A C 1
ATOM 4894 O O . LEU A 1 602 ? 30.035 -23.113 -24.047 1.00 93.44 602 LEU A O 1
ATOM 4898 N N . ALA A 1 603 ? 31.272 -24.542 -25.238 1.00 93.31 603 ALA A N 1
ATOM 4899 C CA . ALA A 1 603 ? 31.190 -23.735 -26.456 1.00 93.31 603 ALA A CA 1
ATOM 4900 C C . ALA A 1 603 ? 29.760 -23.761 -27.029 1.00 93.31 603 ALA A C 1
ATOM 4902 O O . ALA A 1 603 ? 29.201 -22.714 -27.342 1.00 93.31 603 ALA A O 1
ATOM 4903 N N . GLY A 1 604 ? 29.130 -24.940 -27.063 1.00 93.62 604 GLY A N 1
ATOM 4904 C CA . GLY A 1 604 ? 27.759 -25.107 -27.551 1.00 93.62 604 GLY A CA 1
ATOM 4905 C C . GLY A 1 604 ? 26.710 -24.366 -26.722 1.00 93.62 604 GLY A C 1
ATOM 4906 O O . GLY A 1 604 ? 25.850 -23.698 -27.288 1.00 93.62 604 GLY A O 1
ATOM 4907 N N . ILE A 1 605 ? 26.806 -24.428 -25.387 1.00 93.56 605 ILE A N 1
ATOM 4908 C CA . ILE A 1 605 ? 25.853 -23.730 -24.502 1.00 93.56 605 ILE A CA 1
ATOM 4909 C C . ILE A 1 605 ? 26.057 -22.201 -24.505 1.00 93.56 605 ILE A C 1
ATOM 4911 O O . ILE A 1 605 ? 25.137 -21.447 -24.197 1.00 93.56 605 ILE A O 1
ATOM 4915 N N . ILE A 1 606 ? 27.255 -21.717 -24.867 1.00 93.12 606 ILE A N 1
ATOM 4916 C CA . ILE A 1 606 ? 27.493 -20.285 -25.096 1.00 93.12 606 ILE A CA 1
ATOM 4917 C C . ILE A 1 606 ? 26.948 -19.851 -26.467 1.00 93.12 606 ILE A C 1
ATOM 4919 O O . ILE A 1 606 ? 26.408 -18.748 -26.576 1.00 93.12 606 ILE A O 1
ATOM 4923 N N . ASP A 1 607 ? 27.048 -20.691 -27.500 1.00 91.88 607 ASP A N 1
ATOM 4924 C CA . ASP A 1 607 ? 26.489 -20.406 -28.828 1.00 91.88 607 ASP A CA 1
ATOM 4925 C C . ASP A 1 607 ? 24.949 -20.351 -28.824 1.00 91.88 607 ASP A C 1
ATOM 4927 O O . ASP A 1 607 ? 24.401 -19.489 -29.508 1.00 91.88 607 ASP A O 1
ATOM 4931 N N . SER A 1 608 ? 24.262 -21.136 -27.986 1.00 91.06 608 SER A N 1
ATOM 4932 C CA . SER A 1 608 ? 22.821 -20.992 -27.697 1.00 91.06 608 SER A CA 1
ATOM 4933 C C . SER A 1 608 ? 22.545 -19.889 -26.654 1.00 91.06 608 SER A C 1
ATOM 4935 O O . SER A 1 608 ? 22.559 -18.695 -26.973 1.00 91.06 608 SER A O 1
ATOM 4937 N N . ASP A 1 609 ? 22.399 -20.266 -25.382 1.00 89.12 609 ASP A N 1
ATOM 4938 C CA . ASP A 1 609 ? 21.952 -19.441 -24.243 1.00 89.12 609 ASP A CA 1
ATOM 4939 C C . ASP A 1 609 ? 22.997 -18.413 -23.728 1.00 89.12 609 ASP A C 1
ATOM 4941 O O . ASP A 1 609 ? 22.798 -17.734 -22.709 1.00 89.12 609 ASP A O 1
ATOM 4945 N N . GLY A 1 610 ? 24.152 -18.301 -24.389 1.00 90.94 610 GLY A N 1
ATOM 4946 C CA . GLY A 1 610 ? 25.247 -17.422 -23.978 1.00 90.94 610 GLY A CA 1
ATOM 4947 C C . GLY A 1 610 ? 25.152 -15.971 -24.456 1.00 90.94 610 GLY A C 1
ATOM 4948 O O . GLY A 1 610 ? 24.657 -15.656 -25.537 1.00 90.94 610 GLY A O 1
ATOM 4949 N N . SER A 1 611 ? 25.730 -15.056 -23.675 1.00 89.56 611 SER A N 1
ATOM 4950 C CA . SER A 1 611 ? 25.936 -13.655 -24.052 1.00 89.56 611 SER A CA 1
ATOM 4951 C C . SER A 1 611 ? 27.285 -13.117 -23.564 1.00 89.56 611 SER A C 1
ATOM 4953 O O . SER A 1 611 ? 27.671 -13.302 -22.407 1.00 89.56 611 SER A O 1
ATOM 4955 N N . ILE A 1 612 ? 27.984 -12.418 -24.466 1.00 91.69 612 ILE A N 1
ATOM 4956 C CA . ILE A 1 612 ? 29.272 -11.752 -24.226 1.00 91.69 612 ILE A CA 1
ATOM 4957 C C . ILE A 1 612 ? 29.060 -10.248 -24.375 1.00 91.69 612 ILE A C 1
ATOM 4959 O O . ILE A 1 612 ? 28.773 -9.770 -25.475 1.00 91.69 612 ILE A O 1
ATOM 4963 N N . TYR A 1 613 ? 29.173 -9.490 -23.287 1.00 90.06 613 TYR A N 1
ATOM 4964 C CA . TYR A 1 613 ? 28.923 -8.047 -23.291 1.00 90.06 613 TYR A CA 1
ATOM 4965 C C . TYR A 1 613 ? 29.918 -7.283 -22.421 1.00 90.06 613 TYR A C 1
ATOM 4967 O O . TYR A 1 613 ? 30.460 -7.794 -21.445 1.00 90.06 613 TYR A O 1
ATOM 4975 N N . PHE A 1 614 ? 30.145 -6.023 -22.781 1.00 88.50 614 PHE A N 1
ATOM 4976 C CA . PHE A 1 614 ? 31.016 -5.109 -22.057 1.00 88.50 614 PHE A CA 1
ATOM 4977 C C . PHE A 1 614 ? 30.167 -4.031 -21.386 1.00 88.50 614 PHE A C 1
ATOM 4979 O O . PHE A 1 614 ? 29.424 -3.315 -22.059 1.00 88.50 614 PHE A O 1
ATOM 4986 N N . ASN A 1 615 ? 30.252 -3.915 -20.060 1.00 87.56 615 ASN A N 1
ATOM 4987 C CA . ASN A 1 615 ? 29.538 -2.872 -19.335 1.00 87.56 615 ASN A CA 1
ATOM 4988 C C . ASN A 1 615 ? 30.379 -1.591 -19.290 1.00 87.56 615 ASN A C 1
ATOM 4990 O O . ASN A 1 615 ? 31.367 -1.521 -18.560 1.00 87.56 615 ASN A O 1
ATOM 4994 N N . LYS A 1 616 ? 29.945 -0.556 -20.018 1.00 79.75 616 LYS A N 1
ATOM 4995 C CA . LYS A 1 616 ? 30.647 0.735 -20.106 1.00 79.75 616 LYS A CA 1
ATOM 4996 C C . LYS A 1 616 ? 30.830 1.420 -18.741 1.00 79.75 616 LYS A C 1
ATOM 4998 O O . LYS A 1 616 ? 31.843 2.083 -18.546 1.00 79.75 616 LYS A O 1
ATOM 5003 N N . SER A 1 617 ? 29.900 1.244 -17.792 1.00 78.94 617 SER A N 1
ATOM 5004 C CA . SER A 1 617 ? 29.955 1.918 -16.482 1.00 78.94 617 SER A CA 1
ATOM 5005 C C . SER A 1 617 ? 30.933 1.266 -15.501 1.00 78.94 617 SER A C 1
ATOM 5007 O O . SER A 1 617 ? 31.742 1.964 -14.894 1.00 78.94 617 SER A O 1
ATOM 5009 N N . SER A 1 618 ? 30.911 -0.066 -15.364 1.00 79.19 618 SER A N 1
ATOM 5010 C CA . SER A 1 618 ? 31.875 -0.786 -14.516 1.00 79.19 618 SER A CA 1
ATOM 5011 C C . SER A 1 618 ? 33.213 -1.053 -15.209 1.00 79.19 618 SER A C 1
ATOM 5013 O O . SER A 1 618 ? 34.180 -1.407 -14.539 1.00 79.19 618 SER A O 1
ATOM 5015 N N . GLY A 1 619 ? 33.274 -0.917 -16.538 1.00 80.31 619 GLY A N 1
ATOM 5016 C CA . GLY A 1 619 ? 34.456 -1.234 -17.339 1.00 80.31 619 GLY A CA 1
ATOM 5017 C C . GLY A 1 619 ? 34.826 -2.718 -17.337 1.00 80.31 619 GLY A C 1
ATOM 5018 O O . GLY A 1 619 ? 35.975 -3.074 -17.583 1.00 80.31 619 GLY A O 1
ATOM 5019 N N . GLN A 1 620 ? 33.867 -3.588 -17.015 1.00 87.19 620 GLN A N 1
ATOM 5020 C CA . GLN A 1 620 ? 34.060 -5.033 -16.945 1.00 87.19 620 GLN A CA 1
ATOM 5021 C C . GLN A 1 620 ? 33.396 -5.713 -18.140 1.00 87.19 620 GLN A C 1
ATOM 5023 O O . GLN A 1 620 ? 32.277 -5.371 -18.535 1.00 87.19 620 GLN A O 1
ATOM 5028 N N . LEU A 1 621 ? 34.099 -6.697 -18.695 1.00 92.06 621 LEU A N 1
ATOM 5029 C CA . LEU A 1 621 ? 33.552 -7.631 -19.666 1.00 92.06 621 LEU A CA 1
ATOM 5030 C C . LEU A 1 621 ? 32.931 -8.820 -18.931 1.00 92.06 621 LEU A C 1
ATOM 5032 O O . LEU A 1 621 ? 33.496 -9.319 -17.961 1.00 92.06 621 LEU A O 1
ATOM 5036 N N . PHE A 1 622 ? 31.779 -9.261 -19.420 1.00 92.38 622 PHE A N 1
ATOM 5037 C CA . PHE A 1 622 ? 31.004 -10.366 -18.888 1.00 92.38 622 PHE A CA 1
ATOM 5038 C C . PHE A 1 622 ? 30.804 -11.414 -19.983 1.00 92.38 622 PHE A C 1
ATOM 5040 O O . PHE A 1 622 ? 30.209 -11.121 -21.022 1.00 92.38 622 PHE A O 1
ATOM 5047 N N . ILE A 1 623 ? 31.274 -12.635 -19.732 1.00 93.50 623 ILE A N 1
ATOM 5048 C CA . ILE A 1 623 ? 30.846 -13.841 -20.450 1.00 93.50 623 ILE A CA 1
ATOM 5049 C C . ILE A 1 623 ? 29.804 -14.506 -19.560 1.00 93.50 623 ILE A C 1
ATOM 5051 O O . ILE A 1 623 ? 30.032 -14.672 -18.361 1.00 93.50 623 ILE A O 1
ATOM 5055 N N . SER A 1 624 ? 28.640 -14.842 -20.106 1.00 93.38 624 SER A N 1
ATOM 5056 C CA . SER A 1 624 ? 27.552 -15.392 -19.301 1.00 93.38 624 SER A CA 1
ATOM 5057 C C . SER A 1 624 ? 26.658 -16.351 -20.066 1.00 93.38 624 SER A C 1
ATOM 5059 O O . SER A 1 624 ? 26.538 -16.224 -21.278 1.00 93.38 624 SER A O 1
ATOM 5061 N N . VAL A 1 625 ? 26.014 -17.268 -19.346 1.00 93.12 625 VAL A N 1
ATOM 5062 C CA . VAL A 1 625 ? 25.050 -18.253 -19.863 1.00 93.12 625 VAL A CA 1
ATOM 5063 C C . VAL A 1 625 ? 23.827 -18.232 -18.954 1.00 93.12 625 VAL A C 1
ATOM 5065 O O . VAL A 1 625 ? 23.979 -18.256 -17.731 1.00 93.12 625 VAL A O 1
ATOM 5068 N N . SER A 1 626 ? 22.623 -18.154 -19.518 1.00 91.00 626 SER A N 1
ATOM 5069 C CA . SER A 1 626 ? 21.372 -18.201 -18.747 1.00 91.00 626 SER A CA 1
ATOM 5070 C C . SER A 1 626 ? 20.664 -19.539 -18.898 1.00 91.00 626 SER A C 1
ATOM 5072 O O . SER A 1 626 ? 20.466 -19.992 -20.012 1.00 91.00 626 SER A O 1
ATOM 5074 N N . GLN A 1 627 ? 20.222 -20.151 -17.799 1.00 90.62 627 GLN A N 1
ATOM 5075 C CA . GLN A 1 627 ? 19.453 -21.395 -17.841 1.00 90.62 627 GLN A CA 1
ATOM 5076 C C . GLN A 1 627 ? 18.393 -21.420 -16.733 1.00 90.62 627 GLN A C 1
ATOM 5078 O O . GLN A 1 627 ? 18.578 -20.840 -15.663 1.00 90.62 627 GLN A O 1
ATOM 5083 N N . LYS A 1 628 ? 17.254 -22.076 -16.973 1.00 87.75 628 LYS A N 1
ATOM 5084 C CA . LYS A 1 628 ? 16.145 -22.161 -16.000 1.00 87.75 628 LYS A CA 1
ATOM 5085 C C . LYS A 1 628 ? 16.506 -22.969 -14.753 1.00 87.75 628 LYS A C 1
ATOM 5087 O O . LYS A 1 628 ? 15.991 -22.700 -13.675 1.00 87.75 628 LYS A O 1
ATOM 5092 N N . GLU A 1 629 ? 17.397 -23.943 -14.894 1.00 87.31 629 GLU A N 1
ATOM 5093 C CA . GLU A 1 629 ? 17.759 -24.891 -13.841 1.00 87.31 629 GLU A CA 1
ATOM 5094 C C . GLU A 1 629 ? 19.209 -24.691 -13.394 1.00 87.31 629 GLU A C 1
ATOM 5096 O O . GLU A 1 629 ? 20.141 -24.784 -14.192 1.00 87.31 629 GLU A O 1
ATOM 5101 N N . LYS A 1 630 ? 19.396 -24.425 -12.096 1.00 88.25 630 LYS A N 1
ATOM 5102 C CA . LYS A 1 630 ? 20.702 -24.091 -11.509 1.00 88.25 630 LYS A CA 1
ATOM 5103 C C . LYS A 1 630 ? 21.744 -25.207 -11.667 1.00 88.25 630 LYS A C 1
ATOM 5105 O O . LYS A 1 630 ? 22.893 -24.920 -11.986 1.00 88.25 630 LYS A O 1
ATOM 5110 N N . HIS A 1 631 ? 21.331 -26.466 -11.506 1.00 87.31 631 HIS A N 1
ATOM 5111 C CA . HIS A 1 631 ? 22.235 -27.623 -11.479 1.00 87.31 631 HIS A CA 1
ATOM 5112 C C . HIS A 1 631 ? 23.005 -27.847 -12.795 1.00 87.31 631 HIS A C 1
ATOM 5114 O O . HIS A 1 631 ? 24.059 -28.472 -12.783 1.00 87.31 631 HIS A O 1
ATOM 5120 N N . ILE A 1 632 ? 22.508 -27.322 -13.924 1.00 89.19 632 ILE A N 1
ATOM 5121 C CA . ILE A 1 632 ? 23.207 -27.353 -15.221 1.00 89.19 632 ILE A CA 1
ATOM 5122 C C . ILE A 1 632 ? 24.429 -26.414 -15.201 1.00 89.19 632 ILE A C 1
ATOM 5124 O O . ILE A 1 632 ? 25.430 -26.668 -15.866 1.00 89.19 632 ILE A O 1
ATOM 5128 N N . LEU A 1 633 ? 24.354 -25.330 -14.422 1.00 90.81 633 LEU A N 1
ATOM 5129 C CA . LEU A 1 633 ? 25.374 -24.286 -14.334 1.00 90.81 633 LEU A CA 1
ATOM 5130 C C . LEU A 1 633 ? 26.372 -24.514 -13.189 1.00 90.81 633 LEU A C 1
ATOM 5132 O O . LEU A 1 633 ? 27.513 -24.073 -13.296 1.00 90.81 633 LEU A O 1
ATOM 5136 N N . ASP A 1 634 ? 25.971 -25.190 -12.107 1.00 90.00 634 ASP A N 1
ATOM 5137 C CA . ASP A 1 634 ? 26.823 -25.420 -10.927 1.00 90.00 634 ASP A CA 1
ATOM 5138 C C . ASP A 1 634 ? 28.204 -26.049 -11.252 1.00 90.00 634 ASP A C 1
ATOM 5140 O O . ASP A 1 634 ? 29.207 -25.545 -10.734 1.00 90.00 634 ASP A O 1
ATOM 5144 N N . PRO A 1 635 ? 28.333 -27.046 -12.159 1.00 90.44 635 PRO A N 1
ATOM 5145 C CA . PRO A 1 635 ? 29.637 -27.587 -12.563 1.00 90.44 635 PRO A CA 1
ATOM 5146 C C . PRO A 1 635 ? 30.568 -26.567 -13.236 1.00 90.44 635 PRO A C 1
ATOM 5148 O O . PRO A 1 635 ? 31.784 -26.737 -13.223 1.00 90.44 635 PRO A O 1
ATOM 5151 N N . LEU A 1 636 ? 30.034 -25.497 -13.835 1.00 91.75 636 LEU A N 1
ATOM 5152 C CA . LEU A 1 636 ? 30.863 -24.485 -14.495 1.00 91.75 636 LEU A CA 1
ATOM 5153 C C . LEU A 1 636 ? 31.651 -23.646 -13.485 1.00 91.75 636 LEU A C 1
ATOM 5155 O O . LEU A 1 636 ? 32.770 -23.233 -13.790 1.00 91.75 636 LEU A O 1
ATOM 5159 N N . ILE A 1 637 ? 31.119 -23.451 -12.270 1.00 91.12 637 ILE A N 1
ATOM 5160 C CA . ILE A 1 637 ? 31.833 -22.746 -11.196 1.00 91.12 637 ILE A CA 1
ATOM 5161 C C . ILE A 1 637 ? 33.106 -23.505 -10.810 1.00 91.12 637 ILE A C 1
ATOM 5163 O O . ILE A 1 637 ? 34.168 -22.892 -10.701 1.00 91.12 637 ILE A O 1
ATOM 5167 N N . SER A 1 638 ? 33.023 -24.826 -10.621 1.00 88.12 638 SER A N 1
ATOM 5168 C CA . SER A 1 638 ? 34.167 -25.628 -10.166 1.00 88.12 638 SER A CA 1
ATOM 5169 C C . SER A 1 638 ? 35.265 -25.781 -11.221 1.00 88.12 638 SER A C 1
ATOM 5171 O O . SER A 1 638 ? 36.422 -25.971 -10.857 1.00 88.12 638 SER A O 1
ATOM 5173 N N . ILE A 1 639 ? 34.925 -25.675 -12.510 1.00 89.56 639 ILE A N 1
ATOM 5174 C CA . ILE A 1 639 ? 35.856 -25.902 -13.627 1.00 89.56 639 ILE A CA 1
ATOM 5175 C C . ILE A 1 639 ? 36.440 -24.592 -14.175 1.00 89.56 639 ILE A C 1
ATOM 5177 O O . ILE A 1 639 ? 37.636 -24.522 -14.458 1.00 89.56 639 ILE A O 1
ATOM 5181 N N . TYR A 1 640 ? 35.615 -23.553 -14.334 1.00 89.44 640 TYR A N 1
ATOM 5182 C CA . TYR A 1 640 ? 35.986 -22.313 -15.031 1.00 89.44 640 TYR A CA 1
ATOM 5183 C C . TYR A 1 640 ? 35.986 -21.067 -14.125 1.00 89.44 640 TYR A C 1
ATOM 5185 O O . TYR A 1 640 ? 36.423 -19.998 -14.557 1.00 89.44 640 TYR A O 1
ATOM 5193 N N . GLY A 1 641 ? 35.537 -21.180 -12.870 1.00 88.81 641 GLY A N 1
ATOM 5194 C CA . GLY A 1 641 ? 35.393 -20.050 -11.948 1.00 88.81 641 GLY A CA 1
ATOM 5195 C C . GLY A 1 641 ? 34.099 -19.264 -12.179 1.00 88.81 641 GLY A C 1
ATOM 5196 O O . GLY A 1 641 ? 33.079 -19.829 -12.572 1.00 88.81 641 GLY A O 1
ATOM 5197 N N . GLY A 1 642 ? 34.108 -17.951 -11.934 1.00 91.19 642 GLY A N 1
ATOM 5198 C CA . GLY A 1 642 ? 32.902 -17.120 -12.020 1.00 91.19 642 GLY A CA 1
ATOM 5199 C C . GLY A 1 642 ? 31.899 -17.333 -10.874 1.00 91.19 642 GLY A C 1
ATOM 5200 O O . GLY A 1 642 ? 32.258 -17.747 -9.771 1.00 91.19 642 GLY A O 1
ATOM 5201 N N . ARG A 1 643 ? 30.630 -16.977 -11.112 1.00 92.06 643 ARG A N 1
ATOM 5202 C CA . ARG A 1 643 ? 29.517 -17.098 -10.148 1.00 92.06 643 ARG A CA 1
ATOM 5203 C C . ARG A 1 643 ? 28.174 -17.324 -10.849 1.00 92.06 643 ARG A C 1
ATOM 5205 O O . ARG A 1 643 ? 28.057 -17.045 -12.039 1.00 92.06 643 ARG A O 1
ATOM 5212 N N . ILE A 1 644 ? 27.154 -17.762 -10.110 1.00 91.69 644 ILE A N 1
ATOM 5213 C CA . ILE A 1 644 ? 25.761 -17.815 -10.586 1.00 91.69 644 ILE A CA 1
ATOM 5214 C C . ILE A 1 644 ? 24.937 -16.747 -9.861 1.00 91.69 644 ILE A C 1
ATOM 5216 O O . ILE A 1 644 ? 24.801 -16.791 -8.640 1.00 91.69 644 ILE A O 1
ATOM 5220 N N . ASP A 1 645 ? 24.355 -15.831 -10.632 1.00 88.19 645 ASP A N 1
ATOM 5221 C CA . ASP A 1 645 ? 23.397 -14.820 -10.179 1.00 88.19 645 ASP A CA 1
ATOM 5222 C C . ASP A 1 645 ? 21.969 -15.200 -10.632 1.00 88.19 645 ASP A C 1
ATOM 5224 O O . ASP A 1 645 ? 21.782 -16.019 -11.534 1.00 88.19 645 ASP A O 1
ATOM 5228 N N . PHE A 1 646 ? 20.933 -14.586 -10.053 1.00 84.81 646 PHE A N 1
ATOM 5229 C CA . PHE A 1 646 ? 19.560 -14.704 -10.568 1.00 84.81 646 PHE A CA 1
ATOM 5230 C C . PHE A 1 646 ? 19.314 -13.733 -11.733 1.00 84.81 646 PHE A C 1
ATOM 5232 O O . PHE A 1 646 ? 19.781 -12.592 -11.717 1.00 84.81 646 PHE A O 1
ATOM 5239 N N . SER A 1 647 ? 18.533 -14.156 -12.731 1.00 76.19 647 SER A N 1
ATOM 5240 C CA . SER A 1 647 ? 18.119 -13.295 -13.841 1.00 76.19 647 SER A CA 1
ATOM 5241 C C . SER A 1 647 ? 17.107 -12.239 -13.381 1.00 76.19 647 SER A C 1
ATOM 5243 O O . SER A 1 647 ? 16.051 -12.541 -12.815 1.00 76.19 647 SER A O 1
ATOM 5245 N N . ASN A 1 648 ? 17.445 -10.972 -13.620 1.00 54.97 648 ASN A N 1
ATOM 5246 C CA . ASN A 1 648 ? 16.989 -9.851 -12.794 1.00 54.97 648 ASN A CA 1
ATOM 5247 C C . ASN A 1 648 ? 15.635 -9.226 -13.206 1.00 54.97 648 ASN A C 1
ATOM 5249 O O . ASN A 1 648 ? 15.383 -8.065 -12.896 1.00 54.97 648 ASN A O 1
ATOM 5253 N N . SER A 1 649 ? 14.779 -9.962 -13.926 1.00 53.84 649 SER A N 1
ATOM 5254 C CA . SER A 1 649 ? 13.469 -9.471 -14.399 1.00 53.84 649 SER A CA 1
ATOM 5255 C C . SER A 1 649 ? 12.260 -10.280 -13.915 1.00 53.84 649 SER A C 1
ATOM 5257 O O . SER A 1 649 ? 11.199 -9.690 -13.722 1.00 53.84 649 SER A O 1
ATOM 5259 N N . LYS A 1 650 ? 12.392 -11.601 -13.698 1.00 50.53 650 LYS A N 1
ATOM 5260 C CA . LYS A 1 650 ? 11.282 -12.464 -13.228 1.00 50.53 650 LYS A CA 1
ATOM 5261 C C . LYS A 1 650 ? 11.652 -13.559 -12.212 1.00 50.53 650 LYS A C 1
ATOM 5263 O O . LYS A 1 650 ? 10.757 -14.231 -11.727 1.00 50.53 650 LYS A O 1
ATOM 5268 N N . LYS A 1 651 ? 12.935 -13.738 -11.854 1.00 58.16 651 LYS A N 1
ATOM 5269 C CA . LYS A 1 651 ? 13.451 -14.867 -11.033 1.00 58.16 651 LYS A CA 1
ATOM 5270 C C . LYS A 1 651 ? 13.249 -16.282 -11.625 1.00 58.16 651 LYS A C 1
ATOM 5272 O O . LYS A 1 651 ? 13.627 -17.250 -10.976 1.00 58.16 651 LYS A O 1
ATOM 5277 N N . ASP A 1 652 ? 12.771 -16.405 -12.865 1.00 69.81 652 ASP A N 1
ATOM 5278 C CA . ASP A 1 652 ? 12.523 -17.693 -13.544 1.00 69.81 652 ASP A CA 1
ATOM 5279 C C . ASP A 1 652 ? 13.785 -18.386 -14.107 1.00 69.81 652 ASP A C 1
ATOM 5281 O O . ASP A 1 652 ? 13.697 -19.477 -14.674 1.00 69.81 652 ASP A O 1
ATOM 5285 N N . SER A 1 653 ? 14.961 -17.750 -14.028 1.00 83.88 653 SER A N 1
ATOM 5286 C CA . SER A 1 653 ? 16.215 -18.330 -14.521 1.00 83.88 653 SER A CA 1
ATOM 5287 C C . SER A 1 653 ? 17.454 -17.872 -13.754 1.00 83.88 653 SER A C 1
ATOM 5289 O O . SER A 1 653 ? 17.508 -16.786 -13.168 1.00 83.88 653 SER A O 1
ATOM 5291 N N . TYR A 1 654 ? 18.468 -18.729 -13.790 1.00 90.81 654 TYR A N 1
ATOM 5292 C CA . TYR A 1 654 ? 19.806 -18.524 -13.255 1.00 90.81 654 TYR A CA 1
ATOM 5293 C C . TYR A 1 654 ? 20.737 -18.054 -14.372 1.00 90.81 654 TYR A C 1
ATOM 5295 O O . TYR A 1 654 ? 20.562 -18.412 -15.537 1.00 90.81 654 TYR A O 1
ATOM 5303 N N . LYS A 1 655 ? 21.741 -17.251 -14.026 1.00 92.25 655 LYS A N 1
ATOM 5304 C CA . LYS A 1 655 ? 22.733 -16.722 -14.958 1.00 92.25 655 LYS A CA 1
ATOM 5305 C C . LYS A 1 655 ? 24.133 -16.986 -14.418 1.00 92.25 655 LYS A C 1
ATOM 5307 O O . LYS A 1 655 ? 24.548 -16.372 -13.439 1.00 92.25 655 LYS A O 1
ATOM 5312 N N . TYR A 1 656 ? 24.860 -17.886 -15.066 1.00 94.44 656 TYR A N 1
ATOM 5313 C CA . TYR A 1 656 ? 26.290 -18.078 -14.849 1.00 94.44 656 TYR A CA 1
ATOM 5314 C C . TYR A 1 656 ? 27.059 -16.906 -15.464 1.00 94.44 656 TYR A C 1
ATOM 5316 O O . TYR A 1 656 ? 26.723 -16.470 -16.566 1.00 94.44 656 TYR A O 1
ATOM 5324 N N . ILE A 1 657 ? 28.051 -16.364 -14.756 1.00 94.00 657 ILE A N 1
ATOM 5325 C CA . ILE A 1 657 ? 28.792 -15.159 -15.142 1.00 94.00 657 ILE A CA 1
ATOM 5326 C C . ILE A 1 657 ? 30.277 -15.286 -14.780 1.00 94.00 657 ILE A C 1
ATOM 5328 O O . ILE A 1 657 ? 30.634 -15.431 -13.609 1.00 94.00 657 ILE A O 1
ATOM 5332 N N . ILE A 1 658 ? 31.144 -15.094 -15.776 1.00 93.88 658 ILE A N 1
ATOM 5333 C CA . ILE A 1 658 ? 32.589 -14.887 -15.627 1.00 93.88 658 ILE A CA 1
ATOM 5334 C C . ILE A 1 658 ? 32.903 -13.425 -15.969 1.00 93.88 658 ILE A C 1
ATOM 5336 O O . ILE A 1 658 ? 32.493 -12.921 -17.016 1.00 93.88 658 ILE A O 1
ATOM 5340 N N . TYR A 1 659 ? 33.622 -12.739 -15.076 1.00 91.62 659 TYR A N 1
ATOM 5341 C CA . TYR A 1 659 ? 33.921 -11.301 -15.206 1.00 91.62 659 TYR A CA 1
ATOM 5342 C C . TYR A 1 659 ? 35.314 -10.879 -14.710 1.00 91.62 659 TYR A C 1
ATOM 5344 O O . TYR A 1 659 ? 35.768 -9.761 -14.967 1.00 91.62 659 TYR A O 1
ATOM 5352 N N . ARG A 1 660 ? 36.013 -11.745 -13.968 1.00 90.94 660 ARG A N 1
ATOM 5353 C CA . ARG A 1 660 ? 37.363 -11.462 -13.468 1.00 90.94 660 ARG A CA 1
ATOM 5354 C C . ARG A 1 660 ? 38.355 -11.576 -14.625 1.00 90.94 660 ARG A C 1
ATOM 5356 O O . ARG A 1 660 ? 38.442 -12.629 -15.248 1.00 90.94 660 ARG A O 1
ATOM 5363 N N . LYS A 1 661 ? 39.155 -10.529 -14.870 1.00 88.50 661 LYS A N 1
ATOM 5364 C CA . LYS A 1 661 ? 40.113 -10.460 -15.998 1.00 88.50 661 LYS A CA 1
ATOM 5365 C C . LYS A 1 661 ? 40.996 -11.714 -16.124 1.00 88.50 661 LYS A C 1
ATOM 5367 O O . LYS A 1 661 ? 41.163 -12.215 -17.228 1.00 88.50 661 LYS A O 1
ATOM 5372 N N . LYS A 1 662 ? 41.510 -12.255 -15.009 1.00 89.69 662 LYS A N 1
ATOM 5373 C CA . LYS A 1 662 ? 42.338 -13.478 -15.000 1.00 89.69 662 LYS A CA 1
ATOM 5374 C C . LYS A 1 662 ? 41.572 -14.728 -15.464 1.00 89.69 662 LYS A C 1
ATOM 5376 O O . LYS A 1 662 ? 42.130 -15.529 -16.201 1.00 89.69 662 LYS A O 1
ATOM 5381 N N . GLU A 1 663 ? 40.312 -14.882 -15.059 1.00 90.25 663 GLU A N 1
ATOM 5382 C CA . GLU A 1 663 ? 39.462 -16.022 -15.443 1.00 90.25 663 GLU A CA 1
ATOM 5383 C C . GLU A 1 663 ? 39.055 -15.926 -16.921 1.00 90.25 663 GLU A C 1
ATOM 5385 O O . GLU A 1 663 ? 39.169 -16.905 -17.652 1.00 90.25 663 GLU A O 1
ATOM 5390 N N . VAL A 1 664 ? 38.682 -14.726 -17.386 1.00 90.62 664 VAL A N 1
ATOM 5391 C CA . VAL A 1 664 ? 38.360 -14.455 -18.799 1.00 90.62 664 VAL A CA 1
ATOM 5392 C C . VAL A 1 664 ? 39.557 -14.739 -19.714 1.00 90.62 664 VAL A C 1
ATOM 5394 O O . VAL A 1 664 ? 39.396 -15.424 -20.720 1.00 90.62 664 VAL A O 1
ATOM 5397 N N . LEU A 1 665 ? 40.755 -14.253 -19.365 1.00 89.38 665 LEU A N 1
ATOM 5398 C CA . LEU A 1 665 ? 41.972 -14.509 -20.146 1.00 89.38 665 LEU A CA 1
ATOM 5399 C C . LEU A 1 665 ? 42.358 -15.995 -20.137 1.00 89.38 665 LEU A C 1
ATOM 5401 O O . LEU A 1 665 ? 42.640 -16.542 -21.193 1.00 89.38 665 LEU A O 1
ATOM 5405 N N . ASN A 1 666 ? 42.268 -16.683 -18.993 1.00 89.88 666 ASN A N 1
ATOM 5406 C CA . ASN A 1 666 ? 42.505 -18.130 -18.926 1.00 89.88 666 ASN A CA 1
ATOM 5407 C C . ASN A 1 666 ? 41.578 -18.917 -19.876 1.00 89.88 666 ASN A C 1
ATOM 5409 O O . ASN A 1 666 ? 42.023 -19.825 -20.572 1.00 89.88 666 ASN A O 1
ATOM 5413 N N . LEU A 1 667 ? 40.295 -18.549 -19.941 1.00 90.31 667 LEU A N 1
ATOM 5414 C CA . LEU A 1 667 ? 39.316 -19.209 -20.810 1.00 90.31 667 LEU A CA 1
ATOM 5415 C C . LEU A 1 667 ? 39.573 -18.909 -22.301 1.00 90.31 667 LEU A C 1
ATOM 5417 O O . LEU A 1 667 ? 39.445 -19.797 -23.143 1.00 90.31 667 LEU A O 1
ATOM 5421 N N . LEU A 1 668 ? 40.016 -17.693 -22.629 1.00 89.06 668 LEU A N 1
ATOM 5422 C CA . LEU A 1 668 ? 40.484 -17.339 -23.974 1.00 89.06 668 LEU A CA 1
ATOM 5423 C C . LEU A 1 668 ? 41.716 -18.144 -24.387 1.00 89.06 668 LEU A C 1
ATOM 5425 O O . LEU A 1 668 ? 41.736 -18.726 -25.472 1.00 89.06 668 LEU A O 1
ATOM 5429 N N . ASP A 1 669 ? 42.729 -18.184 -23.525 1.00 86.06 669 ASP A N 1
ATOM 5430 C CA . ASP A 1 669 ? 44.030 -18.736 -23.873 1.00 86.06 669 ASP A CA 1
ATOM 5431 C C . ASP A 1 669 ? 44.077 -20.263 -23.886 1.00 86.06 669 ASP A C 1
ATOM 5433 O O . ASP A 1 669 ? 44.803 -20.809 -24.717 1.00 86.06 669 ASP A O 1
ATOM 5437 N N . ASN A 1 670 ? 43.310 -20.932 -23.018 1.00 87.81 670 ASN A N 1
ATOM 5438 C CA . ASN A 1 670 ? 43.391 -22.382 -22.820 1.00 87.81 670 ASN A CA 1
ATOM 5439 C C . ASN A 1 670 ? 42.143 -23.151 -23.286 1.00 87.81 670 ASN A C 1
ATOM 5441 O O . ASN A 1 670 ? 42.272 -24.299 -23.705 1.00 87.81 670 ASN A O 1
ATOM 5445 N N . TYR A 1 671 ? 40.944 -22.551 -23.261 1.00 91.62 671 TYR A N 1
ATOM 5446 C CA . TYR A 1 671 ? 39.714 -23.233 -23.692 1.00 91.62 671 TYR A CA 1
ATOM 5447 C C . TYR A 1 671 ? 39.335 -22.892 -25.144 1.00 91.62 671 TYR A C 1
ATOM 5449 O O . TYR A 1 671 ? 39.307 -23.781 -26.001 1.00 91.62 671 TYR A O 1
ATOM 5457 N N . PHE A 1 672 ? 39.106 -21.612 -25.467 1.00 90.31 672 PHE A N 1
ATOM 5458 C CA . PHE A 1 672 ? 38.588 -21.221 -26.789 1.00 90.31 672 PHE A CA 1
ATOM 5459 C C . PHE A 1 672 ? 39.562 -21.481 -27.953 1.00 90.31 672 PHE A C 1
ATOM 5461 O O . PHE A 1 672 ? 39.110 -21.692 -29.078 1.00 90.31 672 PHE A O 1
ATOM 5468 N N . LYS A 1 673 ? 40.881 -21.569 -27.712 1.00 87.06 673 LYS A N 1
ATOM 5469 C CA . LYS A 1 673 ? 41.842 -22.022 -28.741 1.00 87.06 673 LYS A CA 1
ATOM 5470 C C . LYS A 1 673 ? 41.599 -23.467 -29.190 1.00 87.06 673 LYS A C 1
ATOM 5472 O O . LYS A 1 673 ? 41.852 -23.797 -30.347 1.00 87.06 673 LYS A O 1
ATOM 5477 N N . HIS A 1 674 ? 41.107 -24.330 -28.300 1.00 87.12 674 HIS A N 1
ATOM 5478 C CA . HIS A 1 674 ? 40.813 -25.731 -28.610 1.00 87.12 674 HIS A CA 1
ATOM 5479 C C . HIS A 1 674 ? 39.353 -25.964 -29.017 1.00 87.12 674 HIS A C 1
ATOM 5481 O O . HIS A 1 674 ? 39.107 -26.854 -29.837 1.00 87.12 674 HIS A O 1
ATOM 5487 N N . TYR A 1 675 ? 38.428 -25.163 -28.482 1.00 90.69 675 TYR A N 1
ATOM 5488 C CA . TYR A 1 675 ? 36.985 -25.225 -28.714 1.00 90.69 675 TYR A CA 1
ATOM 5489 C C . TYR A 1 675 ? 36.446 -23.843 -29.086 1.00 90.69 675 TYR A C 1
ATOM 5491 O O . TYR A 1 675 ? 35.932 -23.117 -28.238 1.00 90.69 675 TYR A O 1
ATOM 5499 N N . GLN A 1 676 ? 36.590 -23.474 -30.358 1.00 89.12 676 GLN A N 1
ATOM 5500 C CA . GLN A 1 676 ? 36.108 -22.190 -30.872 1.00 89.12 676 GLN A CA 1
ATOM 5501 C C . GLN A 1 676 ? 34.574 -22.125 -30.825 1.00 89.12 676 GLN A C 1
ATOM 5503 O O . GLN A 1 676 ? 33.899 -23.137 -31.039 1.00 89.12 676 GLN A O 1
ATOM 5508 N N . LEU A 1 677 ? 34.038 -20.931 -30.558 1.00 90.56 677 LEU A N 1
ATOM 5509 C CA . LEU A 1 677 ? 32.626 -20.651 -30.814 1.00 90.56 677 LEU A CA 1
ATOM 5510 C C . LEU A 1 677 ? 32.383 -20.618 -32.321 1.00 90.56 677 LEU A C 1
ATOM 5512 O O . LEU A 1 677 ? 33.287 -20.313 -33.099 1.00 90.56 677 LEU A O 1
ATOM 5516 N N . ARG A 1 678 ? 31.150 -20.913 -32.726 1.00 88.25 678 ARG A N 1
ATOM 5517 C CA . ARG A 1 678 ? 30.752 -20.923 -34.137 1.00 88.25 678 ARG A CA 1
ATOM 5518 C C . ARG A 1 678 ? 29.745 -19.820 -34.481 1.00 88.25 678 ARG A C 1
ATOM 5520 O O . ARG A 1 678 ? 29.564 -19.507 -35.653 1.00 88.25 678 ARG A O 1
ATOM 5527 N N . SER A 1 679 ? 29.079 -19.237 -33.479 1.00 88.62 679 SER A N 1
ATOM 5528 C CA . SER A 1 679 ? 28.158 -18.102 -33.656 1.00 88.62 679 SER A CA 1
ATOM 5529 C C . SER A 1 679 ? 28.899 -16.781 -33.906 1.00 88.62 679 SER A C 1
ATOM 5531 O O . SER A 1 679 ? 30.112 -16.669 -33.702 1.00 88.62 679 SER A O 1
ATOM 5533 N N . ALA A 1 680 ? 28.153 -15.713 -34.205 1.00 84.19 680 ALA A N 1
ATOM 5534 C CA . ALA A 1 680 ? 28.678 -14.343 -34.256 1.00 84.19 680 ALA A CA 1
ATOM 5535 C C . ALA A 1 680 ? 29.379 -13.885 -32.949 1.00 84.19 680 ALA A C 1
ATOM 5537 O O . ALA A 1 680 ? 30.102 -12.881 -32.936 1.00 84.19 680 ALA A O 1
ATOM 5538 N N . LYS A 1 681 ? 29.206 -14.618 -31.836 1.00 88.44 681 LYS A N 1
ATOM 5539 C CA . LYS A 1 681 ? 29.870 -14.373 -30.544 1.00 88.44 681 LYS A CA 1
ATOM 5540 C C . LYS A 1 681 ? 31.388 -14.630 -30.611 1.00 88.44 681 LYS A C 1
ATOM 5542 O O . LYS A 1 681 ? 32.124 -13.990 -29.857 1.00 88.44 681 LYS A O 1
ATOM 5547 N N . ASP A 1 682 ? 31.876 -15.465 -31.535 1.00 89.69 682 ASP A N 1
ATOM 5548 C CA . ASP A 1 682 ? 33.314 -15.719 -31.745 1.00 89.69 682 ASP A CA 1
ATOM 5549 C C . ASP A 1 682 ? 34.095 -14.449 -32.144 1.00 89.69 682 ASP A C 1
ATOM 5551 O O . ASP A 1 682 ? 35.201 -14.192 -31.660 1.00 89.69 682 ASP A O 1
ATOM 5555 N N . ILE A 1 683 ? 33.475 -13.568 -32.937 1.00 88.25 683 ILE A N 1
ATOM 5556 C CA . ILE A 1 683 ? 34.065 -12.274 -33.317 1.00 88.25 683 ILE A CA 1
ATOM 5557 C C . ILE A 1 683 ? 34.334 -11.425 -32.064 1.00 88.25 683 ILE A C 1
ATOM 5559 O O . ILE A 1 683 ? 35.387 -10.795 -31.947 1.00 88.25 683 ILE A O 1
ATOM 5563 N N . ARG A 1 684 ? 33.421 -11.449 -31.077 1.00 88.31 684 ARG A N 1
ATOM 5564 C CA . ARG A 1 684 ? 33.618 -10.735 -29.804 1.00 88.31 684 ARG A CA 1
ATOM 5565 C C . ARG A 1 684 ? 34.726 -11.354 -28.964 1.00 88.31 684 ARG A C 1
ATOM 5567 O O . ARG A 1 684 ? 35.485 -10.597 -28.373 1.00 88.31 684 ARG A O 1
ATOM 5574 N N . ILE A 1 685 ? 34.850 -12.683 -28.938 1.00 89.56 685 ILE A N 1
ATOM 5575 C CA . ILE A 1 685 ? 35.944 -13.409 -28.263 1.00 89.56 685 ILE A CA 1
ATOM 5576 C C . ILE A 1 685 ? 37.304 -12.959 -28.798 1.00 89.56 685 ILE A C 1
ATOM 5578 O O . ILE A 1 685 ? 38.161 -12.531 -28.022 1.00 89.56 685 ILE A O 1
ATOM 5582 N N . LYS A 1 686 ? 37.472 -12.962 -30.124 1.00 89.62 686 LYS A N 1
ATOM 5583 C CA . LYS A 1 686 ? 38.706 -12.524 -30.798 1.00 89.62 686 LYS A CA 1
ATOM 5584 C C . LYS A 1 686 ? 39.032 -11.043 -30.549 1.00 89.62 686 LYS A C 1
ATOM 5586 O O . LYS A 1 686 ? 40.195 -10.656 -30.588 1.00 89.62 686 LYS A O 1
ATOM 5591 N N . MET A 1 687 ? 38.032 -10.222 -30.220 1.00 90.12 687 MET A N 1
ATOM 5592 C CA . MET A 1 687 ? 38.197 -8.809 -29.857 1.00 90.12 687 MET A CA 1
ATOM 5593 C C . MET A 1 687 ? 38.576 -8.545 -28.384 1.00 90.12 687 MET A C 1
ATOM 5595 O O . MET A 1 687 ? 38.997 -7.429 -28.076 1.00 90.12 687 MET A O 1
ATOM 5599 N N . ILE A 1 688 ? 38.456 -9.513 -27.463 1.00 91.06 688 ILE A N 1
ATOM 5600 C CA . ILE A 1 688 ? 38.691 -9.277 -26.020 1.00 91.06 688 ILE A CA 1
ATOM 5601 C C . ILE A 1 688 ? 40.131 -8.830 -25.684 1.00 91.06 688 ILE A C 1
ATOM 5603 O O . ILE A 1 688 ? 40.270 -7.928 -24.853 1.00 91.06 688 ILE A O 1
ATOM 5607 N N . PRO A 1 689 ? 41.207 -9.369 -26.296 1.00 90.12 689 PRO A N 1
ATOM 5608 C CA . PRO A 1 689 ? 42.565 -8.890 -26.024 1.00 90.12 689 PRO A CA 1
ATOM 5609 C C . PRO A 1 689 ? 42.726 -7.397 -26.351 1.00 90.12 689 PRO A C 1
ATOM 5611 O O . PRO A 1 689 ? 43.135 -6.618 -25.488 1.00 90.12 689 PRO A O 1
ATOM 5614 N N . LYS A 1 690 ? 42.274 -6.980 -27.545 1.00 89.25 690 LYS A N 1
ATOM 5615 C CA . LYS A 1 690 ? 42.304 -5.579 -27.996 1.00 89.25 690 LYS A CA 1
ATOM 5616 C C . LYS A 1 690 ? 41.397 -4.666 -27.159 1.00 89.25 690 LYS A C 1
ATOM 5618 O O . LYS A 1 690 ? 41.720 -3.498 -26.958 1.00 89.25 690 LYS A O 1
ATOM 5623 N N . LEU A 1 691 ? 40.305 -5.195 -26.595 1.00 89.38 691 LEU A N 1
ATOM 5624 C CA . LEU A 1 691 ? 39.486 -4.472 -25.617 1.00 89.38 691 LEU A CA 1
ATOM 5625 C C . LEU A 1 691 ? 40.299 -4.111 -24.368 1.00 89.38 691 LEU A C 1
ATOM 5627 O O . LEU A 1 691 ? 40.261 -2.963 -23.935 1.00 89.38 691 LEU A O 1
ATOM 5631 N N . TYR A 1 692 ? 41.027 -5.066 -23.781 1.00 88.44 692 TYR A N 1
ATOM 5632 C CA . TYR A 1 692 ? 41.811 -4.815 -22.565 1.00 88.44 692 TYR A CA 1
ATOM 5633 C C . TYR A 1 692 ? 43.026 -3.908 -22.790 1.00 88.44 692 TYR A C 1
ATOM 5635 O O . TYR A 1 692 ? 43.439 -3.237 -21.845 1.00 88.44 692 TYR A O 1
ATOM 5643 N N . GLU A 1 693 ? 43.574 -3.896 -24.002 1.00 88.75 693 GLU A N 1
ATOM 5644 C CA . GLU A 1 693 ? 44.623 -2.976 -24.446 1.00 88.75 693 GLU A CA 1
ATOM 5645 C C . GLU A 1 693 ? 44.083 -1.540 -24.576 1.00 88.75 693 GLU A C 1
ATOM 5647 O O . GLU A 1 693 ? 44.538 -0.634 -23.874 1.00 88.75 693 GLU A O 1
ATOM 5652 N N . LEU A 1 694 ? 43.049 -1.334 -25.401 1.00 87.06 694 LEU A N 1
ATOM 5653 C CA . LEU A 1 694 ? 42.512 -0.000 -25.692 1.00 87.06 694 LEU A CA 1
ATOM 5654 C C . LEU A 1 694 ? 41.752 0.633 -24.514 1.00 87.06 694 LEU A C 1
ATOM 5656 O O . LEU A 1 694 ? 41.715 1.856 -24.391 1.00 87.06 694 LEU A O 1
ATOM 5660 N N . TYR A 1 695 ? 41.179 -0.171 -23.611 1.00 84.75 695 TYR A N 1
ATOM 5661 C CA . TYR A 1 695 ? 40.404 0.316 -22.462 1.00 84.75 695 TYR A CA 1
ATOM 5662 C C . TYR A 1 695 ? 41.195 1.249 -21.524 1.00 84.75 695 TYR A C 1
ATOM 5664 O O . TYR A 1 695 ? 40.591 2.072 -20.834 1.00 84.75 695 TYR A O 1
ATOM 5672 N N . ILE A 1 696 ? 42.532 1.175 -21.513 1.00 83.75 696 ILE A N 1
ATOM 5673 C CA . ILE A 1 696 ? 43.399 2.082 -20.737 1.00 83.75 696 ILE A CA 1
ATOM 5674 C C . ILE A 1 696 ? 43.213 3.547 -21.182 1.00 83.75 696 ILE A C 1
ATOM 5676 O O . ILE A 1 696 ? 43.262 4.458 -20.355 1.00 83.75 696 ILE A O 1
ATOM 5680 N N . TYR A 1 697 ? 42.922 3.776 -22.465 1.00 83.81 697 TYR A N 1
ATOM 5681 C CA . TYR A 1 697 ? 42.854 5.102 -23.084 1.00 83.81 697 TYR A CA 1
ATOM 5682 C C . TYR A 1 697 ? 41.471 5.765 -23.000 1.00 83.81 697 TYR A C 1
ATOM 5684 O O . TYR A 1 697 ? 41.317 6.917 -23.395 1.00 83.81 697 TYR A O 1
ATOM 5692 N N . ARG A 1 698 ? 40.466 5.095 -22.413 1.00 78.56 698 ARG A N 1
ATOM 5693 C CA . ARG A 1 698 ? 39.060 5.555 -22.361 1.00 78.56 698 ARG A CA 1
ATOM 5694 C C . ARG A 1 698 ? 38.829 6.972 -21.809 1.00 78.56 698 ARG A C 1
ATOM 5696 O O . ARG A 1 698 ? 37.817 7.577 -22.137 1.00 78.56 698 ARG A O 1
ATOM 5703 N N . ASN A 1 699 ? 39.729 7.455 -20.949 1.00 77.75 699 ASN A N 1
ATOM 5704 C CA . ASN A 1 699 ? 39.646 8.745 -20.252 1.00 77.75 699 ASN A CA 1
ATOM 5705 C C . ASN A 1 699 ? 40.847 9.655 -20.589 1.00 77.75 699 ASN A C 1
ATOM 5707 O O . ASN A 1 699 ? 41.110 10.601 -19.853 1.00 77.75 699 ASN A O 1
ATOM 5711 N N . LYS A 1 700 ? 41.604 9.348 -21.651 1.00 79.62 700 LYS A N 1
ATOM 5712 C CA . LYS A 1 700 ? 42.788 10.104 -22.077 1.00 79.62 700 LYS A CA 1
ATOM 5713 C C . LYS A 1 700 ? 42.562 10.738 -23.459 1.00 79.62 700 LYS A C 1
ATOM 5715 O O . LYS A 1 700 ? 43.058 10.203 -24.449 1.00 79.62 700 LYS A O 1
ATOM 5720 N N . PRO A 1 701 ? 41.830 11.864 -23.554 1.00 73.25 701 PRO A N 1
ATOM 5721 C CA . PRO A 1 701 ? 41.639 12.562 -24.828 1.00 73.25 701 PRO A CA 1
ATOM 5722 C C . PRO A 1 701 ? 42.951 13.138 -25.395 1.00 73.25 701 PRO A C 1
ATOM 5724 O O . PRO A 1 701 ? 43.038 13.377 -26.593 1.00 73.25 701 PRO A O 1
ATOM 5727 N N . GLU A 1 702 ? 43.973 13.312 -24.551 1.00 76.44 702 GLU A N 1
ATOM 5728 C CA . GLU A 1 702 ? 45.328 13.754 -24.915 1.00 76.44 702 GLU A CA 1
ATOM 5729 C C . GLU A 1 702 ? 46.033 12.788 -25.892 1.00 76.44 702 GLU A C 1
ATOM 5731 O O . GLU A 1 702 ? 46.746 13.222 -26.791 1.00 76.44 702 GLU A O 1
ATOM 5736 N N . GLU A 1 703 ? 45.800 11.472 -25.779 1.00 80.94 703 GLU A N 1
ATOM 5737 C CA . GLU A 1 703 ? 46.360 10.459 -26.690 1.00 80.94 703 GLU A CA 1
ATOM 5738 C C . GLU A 1 703 ? 45.425 10.239 -27.900 1.00 80.94 703 GLU A C 1
ATOM 5740 O O . GLU A 1 703 ? 44.887 9.146 -28.105 1.00 80.94 703 GLU A O 1
ATOM 5745 N N . VAL A 1 704 ? 45.223 11.299 -28.697 1.00 79.75 704 VAL A N 1
ATOM 5746 C CA . VAL A 1 704 ? 44.190 11.420 -29.754 1.00 79.75 704 VAL A CA 1
ATOM 5747 C C . VAL A 1 704 ? 44.054 10.174 -30.640 1.00 79.75 704 VAL A C 1
ATOM 5749 O O . VAL A 1 704 ? 42.942 9.682 -30.834 1.00 79.75 704 VAL A O 1
ATOM 5752 N N . VAL A 1 705 ? 45.165 9.621 -31.144 1.00 84.56 705 VAL A N 1
ATOM 5753 C CA . VAL A 1 705 ? 45.157 8.450 -32.044 1.00 84.56 705 VAL A CA 1
ATOM 5754 C C . VAL A 1 705 ? 44.559 7.217 -31.357 1.00 84.56 705 VAL A C 1
ATOM 5756 O O . VAL A 1 705 ? 43.630 6.603 -31.878 1.00 84.56 705 VAL A O 1
ATOM 5759 N N . LYS A 1 706 ? 45.028 6.876 -30.151 1.00 86.06 706 LYS A N 1
ATOM 5760 C CA . LYS A 1 706 ? 44.553 5.696 -29.406 1.00 86.06 706 LYS A CA 1
ATOM 5761 C C . LYS A 1 706 ? 43.143 5.886 -28.849 1.00 86.06 706 LYS A C 1
ATOM 5763 O O . LYS A 1 706 ? 42.381 4.924 -28.748 1.00 86.06 706 LYS A O 1
ATOM 5768 N N . TYR A 1 707 ? 42.767 7.123 -28.532 1.00 85.19 707 TYR A N 1
ATOM 5769 C CA . TYR A 1 707 ? 41.396 7.464 -28.164 1.00 85.19 707 TYR A CA 1
ATOM 5770 C C . TYR A 1 707 ? 40.427 7.305 -29.354 1.00 85.19 707 TYR A C 1
ATOM 5772 O O . TYR A 1 707 ? 39.352 6.722 -29.199 1.00 85.19 707 TYR A O 1
ATOM 5780 N N . ALA A 1 708 ? 40.829 7.713 -30.564 1.00 86.06 708 ALA A N 1
ATOM 5781 C CA . ALA A 1 708 ? 40.064 7.472 -31.789 1.00 86.06 708 ALA A CA 1
ATOM 5782 C C . ALA A 1 708 ? 39.954 5.969 -32.125 1.00 86.06 708 ALA A C 1
ATOM 5784 O O . ALA A 1 708 ? 38.872 5.492 -32.481 1.00 86.06 708 ALA A O 1
ATOM 5785 N N . GLU A 1 709 ? 41.028 5.191 -31.938 1.00 89.38 709 GLU A N 1
ATOM 5786 C CA . GLU A 1 709 ? 40.978 3.726 -32.058 1.00 89.38 709 GLU A CA 1
ATOM 5787 C C . GLU A 1 709 ? 40.006 3.086 -31.058 1.00 89.38 709 GLU A C 1
ATOM 5789 O O . GLU A 1 709 ? 39.264 2.175 -31.430 1.00 89.38 709 GLU A O 1
ATOM 5794 N N . TRP A 1 710 ? 39.958 3.570 -29.813 1.00 88.75 710 TRP A N 1
ATOM 5795 C CA . TRP A 1 710 ? 39.004 3.113 -28.797 1.00 88.75 710 TRP A CA 1
ATOM 5796 C C . TRP A 1 710 ? 37.544 3.396 -29.189 1.00 88.75 710 TRP A C 1
ATOM 5798 O O . TRP A 1 710 ? 36.692 2.518 -29.034 1.00 88.75 710 TRP A O 1
ATOM 5808 N N . ILE A 1 711 ? 37.247 4.571 -29.757 1.00 86.19 711 ILE A N 1
ATOM 5809 C CA . ILE A 1 711 ? 35.906 4.898 -30.275 1.00 86.19 711 ILE A CA 1
ATOM 5810 C C . ILE A 1 711 ? 35.542 3.974 -31.449 1.00 86.19 711 ILE A C 1
ATOM 5812 O O . ILE A 1 711 ? 34.497 3.323 -31.421 1.00 86.19 711 ILE A O 1
ATOM 5816 N N . SER A 1 712 ? 36.435 3.833 -32.435 1.00 88.38 712 SER A N 1
ATOM 5817 C CA . SER A 1 712 ? 36.249 2.939 -33.590 1.00 88.38 712 SER A CA 1
ATOM 5818 C C . SER A 1 712 ? 36.054 1.474 -33.169 1.00 88.38 712 SER A C 1
ATOM 5820 O O . SER A 1 712 ? 35.210 0.756 -33.713 1.00 88.38 712 SER A O 1
ATOM 5822 N N . PHE A 1 713 ? 36.787 1.028 -32.145 1.00 90.81 713 PHE A N 1
ATOM 5823 C CA . PHE A 1 713 ? 36.622 -0.287 -31.534 1.00 90.81 713 PHE A CA 1
ATOM 5824 C C . PHE A 1 713 ? 35.249 -0.444 -30.866 1.00 90.81 713 PHE A C 1
ATOM 5826 O O . PHE A 1 713 ? 34.572 -1.445 -31.105 1.00 90.81 713 PHE A O 1
ATOM 5833 N N . LEU A 1 714 ? 34.807 0.536 -30.068 1.00 87.38 714 LEU A N 1
ATOM 5834 C CA . LEU A 1 714 ? 33.491 0.508 -29.425 1.00 87.38 714 LEU A CA 1
ATOM 5835 C C . LEU A 1 714 ? 32.351 0.451 -30.447 1.00 87.38 714 LEU A C 1
ATOM 5837 O O . LEU A 1 714 ? 31.391 -0.290 -30.230 1.00 87.38 714 LEU A O 1
ATOM 5841 N N . ASP A 1 715 ? 32.445 1.179 -31.557 1.00 86.31 715 ASP A N 1
ATOM 5842 C CA . ASP A 1 715 ? 31.431 1.138 -32.612 1.00 86.31 715 ASP A CA 1
ATOM 5843 C C . ASP A 1 715 ? 31.392 -0.213 -33.324 1.00 86.31 715 ASP A C 1
ATOM 5845 O O . ASP A 1 715 ? 30.309 -0.768 -33.518 1.00 86.31 715 ASP A O 1
ATOM 5849 N N . LYS A 1 716 ? 32.552 -0.805 -33.637 1.00 87.56 716 LYS A N 1
ATOM 5850 C CA . LYS A 1 716 ? 32.623 -2.177 -34.171 1.00 87.56 716 LYS A CA 1
ATOM 5851 C C . LYS A 1 716 ? 32.035 -3.193 -33.184 1.00 87.56 716 LYS A C 1
ATOM 5853 O O . LYS A 1 716 ? 31.215 -4.017 -33.582 1.00 87.56 716 LYS A O 1
ATOM 5858 N N . TRP A 1 717 ? 32.369 -3.087 -31.896 1.00 87.19 717 TRP A N 1
ATOM 5859 C CA . TRP A 1 717 ? 31.834 -3.947 -30.834 1.00 87.19 717 TRP A CA 1
ATOM 5860 C C . TRP A 1 717 ? 30.303 -3.854 -30.719 1.00 87.19 717 TRP A C 1
ATOM 5862 O O . TRP A 1 717 ? 29.625 -4.876 -30.609 1.00 87.19 717 TRP A O 1
ATOM 5872 N N . ASN A 1 718 ? 29.743 -2.639 -30.779 1.00 82.75 718 ASN A N 1
ATOM 5873 C CA . ASN A 1 718 ? 28.296 -2.416 -30.687 1.00 82.75 718 ASN A CA 1
ATOM 5874 C C . ASN A 1 718 ? 27.556 -2.812 -31.979 1.00 82.75 718 ASN A C 1
ATOM 5876 O O . ASN A 1 718 ? 26.422 -3.283 -31.897 1.00 82.75 718 ASN A O 1
ATOM 5880 N N . LYS A 1 719 ? 28.174 -2.678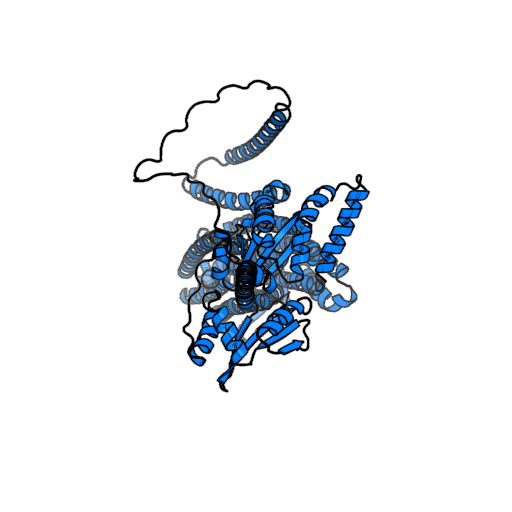 -33.164 1.00 80.25 719 LYS A N 1
ATOM 5881 C CA . LYS A 1 719 ? 27.580 -3.122 -34.441 1.00 80.25 719 LYS A CA 1
ATOM 5882 C C . LYS A 1 719 ? 27.320 -4.630 -34.472 1.00 80.25 719 LYS A C 1
ATOM 5884 O O . LYS A 1 719 ? 26.283 -5.027 -34.978 1.00 80.25 719 LYS A O 1
ATOM 5889 N N . ILE A 1 720 ? 28.165 -5.445 -33.832 1.00 71.56 720 ILE A N 1
ATOM 5890 C CA . ILE A 1 720 ? 27.969 -6.906 -33.694 1.00 71.56 720 ILE A CA 1
ATOM 5891 C C . ILE A 1 720 ? 26.776 -7.246 -32.758 1.00 71.56 720 ILE A C 1
ATOM 5893 O O . ILE A 1 720 ? 26.457 -8.415 -32.551 1.00 71.56 720 ILE A O 1
ATOM 5897 N N . VAL A 1 721 ? 26.129 -6.262 -32.113 1.00 54.53 721 VAL A N 1
ATOM 5898 C CA . VAL A 1 721 ? 24.917 -6.454 -31.282 1.00 54.53 721 VAL A CA 1
ATOM 5899 C C . VAL A 1 721 ? 23.626 -6.247 -32.078 1.00 54.53 721 VAL A C 1
ATOM 5901 O O . VAL A 1 721 ? 22.609 -6.847 -31.717 1.00 54.53 721 VAL A O 1
ATOM 5904 N N . ARG A 1 722 ? 23.670 -5.410 -33.120 1.00 37.34 722 ARG A N 1
ATOM 5905 C CA . ARG A 1 722 ? 22.551 -5.170 -34.039 1.00 37.34 722 ARG A CA 1
ATOM 5906 C C . ARG A 1 722 ? 22.458 -6.271 -35.104 1.00 37.34 722 ARG A C 1
ATOM 5908 O O . ARG A 1 722 ? 21.464 -6.220 -35.847 1.00 37.34 722 ARG A O 1
#

Sequence (722 aa):
MYNAISLIIILPCISWLFPLFFGRQLGYVFVTRMTSTLIIITTLITYYYFYQLLGNNNPINLELFNYLNIDYLDINYNFEIDALTITMLLAITTISSMVHIYSIGYMETDPHQVRFFSLLSMFTFWMIILVTGSNYFVLFVGWEFIGVTSYLLISFWVTRLQAMKSALSAVLMNRFGDAFFVLGLCVIAYVFGTLNYSTIFATAYLINTDLLVLIMLALFIAAMAKSAQFGLHNWLTLAMEGPTPVSSLLHAATLVTAGIYLLLRSANILEYTPTVLFIILWIGALTTLSAGLIAICSNDLKRIIALSTMSQLARKNLIMILRKQSICVEFIISPIINNSQVTKALYYIYKYKYNNNNNYFFNSYFALRLLKEELWKVNIISQLVGTSEAIRLLSNIYTNINKRYISIKHFIINRLLFINISILTKRIRVYTKNKKKSSYNNYKYDSILTKSSNNFLINRVGIRHNSNIIKSKDINIELKPIKKDLVEHKKFVQWLAGLIDGDGHFNKSKQGRSALLITMDIRDQGLLFEIKHKYGGHIRKIAGANAVRYDLRQDKGLINLLKDVNGLIRNPKRLLQMNILCKHYNIETKFSKPLTYYDGWLAGIIDSDGSIYFNKSSGQLFISVSQKEKHILDPLISIYGGRIDFSNSKKDSYKYIIYRKKEVLNLLDNYFKHYQLRSAKDIRIKMIPKLYELYIYRNKPEEVVKYAEWISFLDKWNKIVR

Secondary structure (DSSP, 8-state):
---HHHHHHHHHHHHHHHHHHHHHHHHHHHHHHHHHHHHHHHHHHHHHHHHHHHHH-PPEEEEEEEEEEETTEEEEEEEEE-HHHHHHHHHHHHHHHHHHHHHHHHTTT-TTHHHHHHHHHHHHHHHHHHHHBSBHHHHHHHHHHHHHHHHHHHTSSTT-HHHHHHHHHHHHHHHHHHHHHHHHHHHHHHHHS--BHHHHHHHGGGS-HHHHHHHHHHHHHHHHHHTT-TTT-HHHHHGGGS-HHHHHHHHHTSHHHHHHHHHHHTHHHHTT-HHHHHHHHHHHHHHHHHHHHHHHT--BHHHHHHHHHHHHHHHHHHHHHHS-GGGHHHHHHHHHHHSSTHHHHHHHHHHHTT------BGGGGGGGGGT-HHHHHHHHHHHHHHHHHHHHHHHHHHHHHS-SS-SSHHHHHHHHHHHHHHHHHHHHHHHHHHHTTSSSS---------------S--S--------------------SHHHHHHHHHHHHHHHHHHHHHHEEEEE-TTS-EEEEEEEEGGGHHHHHHHHHHH--EEEEPTTSSEEEEEE--HHHHHHHHHHHTTT---HHHHHHHHHHHHHTTPPP-PPPPP-TT-THHHHHHHTTEEEEEETTTTEEEEEEEES-GGGTHHHHHHH--EEEE-TTTSS-EEEEE--HHHHHHIIIIIITTS---STHHHHHHHHHHHHHHGGGTT-TTSHHHHHHHHHHHHHHHHTT-

pLDDT: mean 76.47, std 24.54, range [20.44, 97.5]

InterPro domains:
  IPR001516 NADH-Ubiquinone oxidoreductase (complex I), chain 5 N-terminal [PF00662] (68-117)
  IPR001750 NADH:quinone oxidoreductase/Mrp antiporter, transmembrane domain [PF00361] (135-322)
  IPR003945 NADH-quinone oxidoreductase, chain 5-like [PTHR42829] (1-712)
  IPR004860 Homing endonuclease, LAGLIDADG domain [PF00961] (602-690)
  IPR027434 Homing endonuclease [G3DSA:3.10.28.10] (486-597)
  IPR027434 Homing endonuclease [G3DSA:3.10.28.10] (598-720)
  IPR027434 Homing endonuclease [SSF55608] (486-596)
  IPR027434 Homing endonuclease [SSF55608] (597-720)

Foldseek 3Di:
DDDLLVLLQVLLVCLQVVLVVCVVPQDLVCSLVSLLVSLVVSLVSLVVVVVVCVVPVDKDKDWDAWPDDDDLETDTQMFIDHLLLSLLSNLLSVLLSLLSVLCVLQCVPPPCNSVQSSLSSQLSSLQNQLSGGQFLVSVLSSLVSNLVSLLCQLCVVVVDVLSNVLSVLLSVLLVVLSVLSVVLVVLCCVQQVYGGLVSCLVCLVVDDLVSLQSSLVSLLSNLCQQLLFPPNNPSLLSSLSGRVSSLLNRLQRGRNCSSVSSCLSCVSSVVSHVVSLVVLQVSLVCQLVVLVVVLVVDFFPSNVVSSVSSNVSSVLSNVSSPDDSPCSSVVSNLCSVLLDPPLSSVLSSVVSVDDPDDDRGPVPCPVVVPPDVVSVVSVVSNVCSVVVVVVVVVVVVVVVVPDDDDPPVVVVVVVVVVVVVVVVVVVVVVVVVVVVVPPPDDDDDDDDDDDDDPDDDDDDDDDDDDDDDDDDDDDDDDDPDPVVVVLVLQLVLLLVLLQCLFFWDWDADPVRFTKIKGKDALQFVVVLVVLCVQQNFDKADDPPDRMIMTIRGDPRSLVVSLVSNAQNHDNVNRLVSSVVVCVSVVHDGDHHDQDALAGLSVLNQCLHQWDWDADPVVRWIKTKGKDQDCVVCVSCCVHQNFDKDADDPPSRIIMGIDTDPVSLVCCLPPPCVNHPHSGLVSVVSVCVVVSVVLSVCCPPVVVVVSNVVNVVSVVVVVVSVD